Protein AF-A0A182G215-F1 (afdb_monomer)

Structure (mmCIF, N/CA/C/O backbone):
data_AF-A0A182G215-F1
#
_entry.id   AF-A0A182G215-F1
#
loop_
_atom_site.group_PDB
_atom_site.id
_atom_site.type_symbol
_atom_site.label_atom_id
_atom_site.label_alt_id
_atom_site.label_comp_id
_atom_site.label_asym_id
_atom_site.label_entity_id
_atom_site.label_seq_id
_atom_site.pdbx_PDB_ins_code
_atom_site.Cartn_x
_atom_site.Cartn_y
_atom_site.Cartn_z
_atom_site.occupancy
_atom_site.B_iso_or_equiv
_atom_site.auth_seq_id
_atom_site.auth_comp_id
_atom_site.auth_asym_id
_atom_site.auth_atom_id
_atom_site.pdbx_PDB_model_num
ATOM 1 N N . MET A 1 1 ? 29.797 -6.010 -33.390 1.00 88.00 1 MET A N 1
ATOM 2 C CA . MET A 1 1 ? 31.158 -5.747 -32.870 1.00 88.00 1 MET A CA 1
ATOM 3 C C . MET A 1 1 ? 31.281 -6.188 -31.405 1.00 88.00 1 MET A C 1
ATOM 5 O O . MET A 1 1 ? 32.032 -5.592 -30.639 1.00 88.00 1 MET A O 1
ATOM 9 N N . SER A 1 2 ? 30.569 -7.241 -30.998 1.00 92.62 2 SER A N 1
ATOM 10 C CA . SER A 1 2 ? 30.626 -7.761 -29.632 1.00 92.62 2 SER A CA 1
ATOM 11 C C . SER A 1 2 ? 31.847 -8.654 -29.408 1.00 92.62 2 SER A C 1
ATOM 13 O O . SER A 1 2 ? 32.462 -9.101 -30.377 1.00 92.62 2 SER A O 1
ATOM 15 N N . ASN A 1 3 ? 32.193 -8.917 -28.145 1.00 94.75 3 ASN A N 1
ATOM 16 C CA . ASN A 1 3 ? 33.283 -9.820 -27.735 1.00 94.75 3 ASN A CA 1
ATOM 17 C C . ASN A 1 3 ? 34.651 -9.410 -28.292 1.00 94.75 3 ASN A C 1
ATOM 19 O O . ASN A 1 3 ? 35.378 -10.211 -28.875 1.00 94.75 3 ASN A O 1
ATOM 23 N N . ASN A 1 4 ? 34.984 -8.135 -28.141 1.00 93.12 4 ASN A N 1
ATOM 24 C CA . ASN A 1 4 ? 36.265 -7.580 -28.557 1.00 93.12 4 ASN A CA 1
ATOM 25 C C . ASN A 1 4 ? 36.915 -6.853 -27.365 1.00 93.12 4 ASN A C 1
ATOM 27 O O . ASN A 1 4 ? 36.493 -6.992 -26.219 1.00 93.12 4 ASN A O 1
ATOM 31 N N . ARG A 1 5 ? 37.992 -6.104 -27.610 1.00 93.25 5 ARG A N 1
ATOM 32 C CA . ARG A 1 5 ? 38.687 -5.297 -26.589 1.00 93.25 5 ARG A CA 1
ATOM 33 C C . ARG A 1 5 ? 38.625 -3.809 -26.927 1.00 93.25 5 ARG A C 1
ATOM 35 O O . ARG A 1 5 ? 39.616 -3.096 -26.812 1.00 93.25 5 ARG A O 1
ATOM 42 N N . LEU A 1 6 ? 37.478 -3.355 -27.433 1.00 91.00 6 LEU A N 1
ATOM 43 C CA . LEU A 1 6 ? 37.302 -1.968 -27.859 1.00 91.00 6 LEU A CA 1
ATOM 44 C C . LEU A 1 6 ? 37.183 -1.054 -26.636 1.00 91.00 6 LEU A C 1
ATOM 46 O O . LEU A 1 6 ? 36.317 -1.273 -25.795 1.00 91.00 6 LEU A O 1
ATOM 50 N N . TYR A 1 7 ? 38.026 -0.022 -26.569 1.00 90.62 7 TYR A N 1
ATOM 51 C CA . TYR A 1 7 ? 37.995 1.009 -25.519 1.00 90.62 7 TYR A CA 1
ATOM 52 C C . TYR A 1 7 ? 37.172 2.236 -25.921 1.00 90.62 7 TYR A C 1
ATOM 54 O O . TYR A 1 7 ? 36.521 2.874 -25.095 1.00 90.62 7 TYR A O 1
ATOM 62 N N . VAL A 1 8 ? 37.196 2.554 -27.214 1.00 87.44 8 VAL A N 1
ATOM 63 C CA . VAL A 1 8 ? 36.470 3.661 -27.834 1.00 87.44 8 VAL A CA 1
ATOM 64 C C . VAL A 1 8 ? 35.972 3.171 -29.184 1.00 87.44 8 VAL A C 1
ATOM 66 O O . VAL A 1 8 ? 36.706 2.489 -29.901 1.00 87.44 8 VAL A O 1
ATOM 69 N N . VAL A 1 9 ? 34.745 3.538 -29.548 1.00 84.69 9 VAL A N 1
ATOM 70 C CA . VAL A 1 9 ? 34.264 3.363 -30.920 1.00 84.69 9 VAL A CA 1
ATOM 71 C C . VAL A 1 9 ? 34.206 4.737 -31.592 1.00 84.69 9 VAL A C 1
ATOM 73 O O . VAL A 1 9 ? 33.510 5.609 -31.078 1.00 84.69 9 VAL A O 1
ATOM 76 N N . PRO A 1 10 ? 34.931 4.983 -32.697 1.00 81.50 10 PRO A N 1
ATOM 77 C CA . PRO A 1 10 ? 34.892 6.273 -33.384 1.00 81.50 10 PRO A CA 1
ATOM 78 C C . PRO A 1 10 ? 33.506 6.557 -33.979 1.00 81.50 10 PRO A C 1
ATOM 80 O O . PRO A 1 10 ? 32.969 5.742 -34.732 1.00 81.50 10 PRO A O 1
ATOM 83 N N . PHE A 1 11 ? 32.937 7.733 -33.696 1.00 80.38 11 PHE A N 1
ATOM 84 C CA . PHE A 1 11 ? 31.601 8.106 -34.185 1.00 80.38 11 PHE A CA 1
ATOM 85 C C . PHE A 1 11 ? 31.538 8.199 -35.720 1.00 80.38 11 PHE A C 1
ATOM 87 O O . PHE A 1 11 ? 30.484 7.992 -36.321 1.00 80.38 11 PHE A O 1
ATOM 94 N N . GLN A 1 12 ? 32.673 8.486 -36.369 1.00 83.94 12 GLN A N 1
ATOM 95 C CA . GLN A 1 12 ? 32.778 8.632 -37.821 1.00 83.94 12 GLN A CA 1
ATOM 96 C C . GLN A 1 12 ? 32.353 7.359 -38.562 1.00 83.94 12 GLN A C 1
ATOM 98 O O . GLN A 1 12 ? 31.760 7.459 -39.631 1.00 83.94 12 GLN A O 1
ATOM 103 N N . ILE A 1 13 ? 32.589 6.180 -37.974 1.00 83.12 13 ILE A N 1
ATOM 104 C CA . ILE A 1 13 ? 32.243 4.885 -38.580 1.00 83.12 13 ILE A CA 1
ATOM 105 C C . ILE A 1 13 ? 30.721 4.737 -38.710 1.00 83.12 13 ILE A C 1
ATOM 107 O O . ILE A 1 13 ? 30.227 4.169 -39.681 1.00 83.12 13 ILE A O 1
ATOM 111 N N . PHE A 1 14 ? 29.961 5.285 -37.761 1.00 85.56 14 PHE A N 1
ATOM 112 C CA . PHE A 1 14 ? 28.503 5.169 -37.749 1.00 85.56 14 PHE A CA 1
ATOM 113 C C . PHE A 1 14 ? 27.795 6.288 -38.505 1.00 85.56 14 PHE A C 1
ATOM 115 O O . PHE A 1 14 ? 26.629 6.124 -38.862 1.00 85.56 14 PHE A O 1
ATOM 122 N N . LYS A 1 15 ? 28.482 7.397 -38.805 1.00 85.88 15 LYS A N 1
ATOM 123 C CA . LYS A 1 15 ? 27.889 8.564 -39.475 1.00 85.88 15 LYS A CA 1
ATOM 124 C C . LYS A 1 15 ? 27.247 8.218 -40.827 1.00 85.88 15 LYS A C 1
ATOM 126 O O . LYS A 1 15 ? 26.184 8.750 -41.150 1.00 85.88 15 LYS A O 1
ATOM 131 N N . GLU A 1 16 ? 27.854 7.303 -41.580 1.00 87.44 16 GLU A N 1
ATOM 132 C CA . GLU A 1 16 ? 27.350 6.869 -42.892 1.00 87.44 16 GLU A CA 1
ATOM 133 C C . GLU A 1 16 ? 26.309 5.734 -42.798 1.00 87.44 16 GLU A C 1
ATOM 135 O O . GLU A 1 16 ? 25.519 5.523 -43.718 1.00 87.44 16 GLU A O 1
ATOM 140 N N . LEU A 1 17 ? 26.221 5.040 -41.657 1.00 90.56 17 LEU A N 1
ATOM 141 C CA . LEU A 1 17 ? 25.352 3.874 -41.451 1.00 90.56 17 LEU A CA 1
ATOM 142 C C . LEU A 1 17 ? 23.908 4.272 -41.083 1.00 90.56 17 LEU A C 1
ATOM 144 O O . LEU A 1 17 ? 23.370 3.893 -40.041 1.00 90.56 17 LEU A O 1
ATOM 148 N N . ARG A 1 18 ? 23.246 5.049 -41.945 1.00 90.69 18 ARG A N 1
ATOM 149 C CA . ARG A 1 18 ? 21.912 5.633 -41.672 1.00 90.69 18 ARG A CA 1
ATOM 150 C C . ARG A 1 18 ? 20.774 4.609 -41.570 1.00 90.69 18 ARG A C 1
ATOM 152 O O . ARG A 1 18 ? 19.764 4.894 -40.931 1.00 90.69 18 ARG A O 1
ATOM 159 N N . ALA A 1 19 ? 20.939 3.438 -42.186 1.00 94.38 19 ALA A N 1
ATOM 160 C CA . ALA A 1 19 ? 19.974 2.334 -42.160 1.00 94.38 19 ALA A CA 1
ATOM 161 C C . ALA A 1 19 ? 20.205 1.344 -41.000 1.00 94.38 19 ALA A C 1
ATOM 163 O O . ALA A 1 19 ? 19.533 0.321 -40.928 1.00 94.38 19 ALA A O 1
ATOM 164 N N . LEU A 1 20 ? 21.168 1.613 -40.111 1.00 94.56 20 LEU A N 1
ATOM 165 C CA . LEU A 1 20 ? 21.514 0.708 -39.018 1.00 94.56 20 LEU A CA 1
ATOM 166 C C . LEU A 1 20 ? 20.338 0.542 -38.043 1.00 94.56 20 LEU A C 1
ATOM 168 O O . LEU A 1 20 ? 19.931 1.505 -37.397 1.00 94.56 20 LEU A O 1
ATOM 172 N N . GLU A 1 21 ? 19.829 -0.686 -37.918 1.00 96.62 21 GLU A N 1
ATOM 173 C CA . GLU A 1 21 ? 18.738 -1.023 -36.990 1.00 96.62 21 GLU A CA 1
ATOM 174 C C . GLU A 1 21 ? 19.225 -1.703 -35.706 1.00 96.62 21 GLU A C 1
ATOM 176 O O . GLU A 1 21 ? 18.640 -1.517 -34.639 1.00 96.62 21 GLU A O 1
ATOM 181 N N . VAL A 1 22 ? 20.305 -2.480 -35.784 1.00 97.44 22 VAL A N 1
ATOM 182 C CA . VAL A 1 22 ? 20.842 -3.241 -34.652 1.00 97.44 22 VAL A CA 1
ATOM 183 C C . VAL A 1 22 ? 22.319 -2.925 -34.506 1.00 97.44 22 VAL A C 1
ATOM 185 O O . VAL A 1 22 ? 23.099 -3.157 -35.429 1.00 97.44 22 VAL A O 1
ATOM 188 N N . LEU A 1 23 ? 22.705 -2.426 -33.335 1.00 95.12 23 LEU A N 1
ATOM 189 C CA . LEU A 1 23 ? 24.100 -2.239 -32.969 1.00 95.12 23 LEU A CA 1
ATOM 190 C C . LEU A 1 23 ? 24.418 -3.035 -31.711 1.00 95.12 23 LEU A C 1
ATOM 192 O O . LEU A 1 23 ? 23.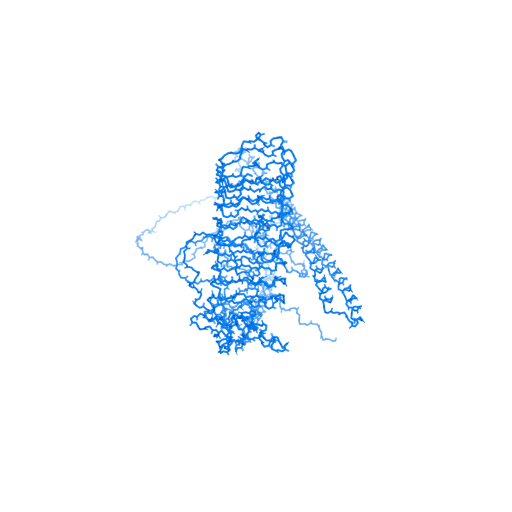873 -2.790 -30.635 1.00 95.12 23 LEU A O 1
ATOM 196 N N . ASP A 1 24 ? 25.345 -3.971 -31.871 1.00 96.12 24 ASP A N 1
ATOM 197 C CA . ASP A 1 24 ? 25.842 -4.806 -30.791 1.00 96.12 24 ASP A CA 1
ATOM 198 C C . ASP A 1 24 ? 27.341 -4.566 -30.584 1.00 96.12 24 ASP A C 1
ATOM 200 O O . ASP A 1 24 ? 28.170 -4.917 -31.437 1.00 96.12 24 ASP A O 1
ATOM 204 N N . VAL A 1 25 ? 27.672 -3.924 -29.466 1.00 94.31 25 VAL A N 1
ATOM 205 C CA . VAL A 1 25 ? 29.041 -3.675 -28.988 1.00 94.31 25 VAL A CA 1
ATOM 206 C C . VAL A 1 25 ? 29.215 -4.224 -27.564 1.00 94.31 25 VAL A C 1
ATOM 208 O O . VAL A 1 25 ? 30.043 -3.731 -26.795 1.00 94.31 25 VAL A O 1
ATOM 211 N N . SER A 1 26 ? 28.445 -5.256 -27.201 1.00 96.56 26 SER A N 1
ATOM 212 C CA . SER A 1 26 ? 28.541 -5.904 -25.892 1.00 96.56 26 SER A CA 1
ATOM 213 C C . SER A 1 26 ? 29.893 -6.592 -25.677 1.00 96.56 26 SER A C 1
ATOM 215 O O . SER A 1 26 ? 30.582 -6.931 -26.641 1.00 96.56 26 SER A O 1
ATOM 217 N N . ASN A 1 27 ? 30.253 -6.878 -24.424 1.00 96.81 27 ASN A N 1
ATOM 218 C CA . ASN A 1 27 ? 31.492 -7.588 -24.069 1.00 96.81 27 ASN A CA 1
ATOM 219 C C . ASN A 1 27 ? 32.731 -6.897 -24.674 1.00 96.81 27 ASN A C 1
ATOM 221 O O . ASN A 1 27 ? 33.450 -7.474 -25.492 1.00 96.81 27 ASN A O 1
ATOM 225 N N . ASN A 1 28 ? 32.920 -5.629 -24.320 1.00 95.75 28 ASN A N 1
ATOM 226 C CA . ASN A 1 28 ? 34.052 -4.792 -24.718 1.00 95.75 28 ASN A CA 1
ATOM 227 C C . ASN A 1 28 ? 34.574 -4.024 -23.485 1.00 95.75 28 ASN A C 1
ATOM 229 O O . ASN A 1 28 ? 34.224 -4.337 -22.350 1.00 95.75 28 ASN A O 1
ATOM 233 N N . MET A 1 29 ? 35.437 -3.028 -23.693 1.00 95.25 29 MET A N 1
ATOM 234 C CA . MET A 1 29 ? 36.036 -2.202 -22.638 1.00 95.25 29 MET A CA 1
ATOM 235 C C . MET A 1 29 ? 35.650 -0.724 -22.802 1.00 95.25 29 MET A C 1
ATOM 237 O O . MET A 1 29 ? 36.450 0.167 -22.518 1.00 95.25 29 MET A O 1
ATOM 241 N N . LEU A 1 30 ? 34.436 -0.446 -23.291 1.00 93.38 30 LEU A N 1
ATOM 242 C CA . LEU A 1 30 ? 33.990 0.920 -23.560 1.00 93.38 30 LEU A CA 1
ATOM 243 C C . LEU A 1 30 ? 33.787 1.699 -22.260 1.00 93.38 30 LEU A C 1
ATOM 245 O O . LEU A 1 30 ? 33.073 1.242 -21.371 1.00 93.38 30 LEU A O 1
ATOM 249 N N . VAL A 1 31 ? 34.392 2.886 -22.180 1.00 91.12 31 VAL A N 1
ATOM 250 C CA . VAL A 1 31 ? 34.347 3.763 -20.992 1.00 91.12 31 VAL A CA 1
ATOM 251 C C . VAL A 1 31 ? 33.209 4.783 -21.071 1.00 91.12 31 VAL A C 1
ATOM 253 O O . VAL A 1 31 ? 32.579 5.120 -20.072 1.00 91.12 31 VAL A O 1
ATOM 256 N N . SER A 1 32 ? 32.948 5.328 -22.259 1.00 87.69 32 SER A N 1
ATOM 257 C CA . SER A 1 32 ? 31.899 6.329 -22.475 1.00 87.69 32 SER A CA 1
ATOM 258 C C . SER A 1 32 ? 31.579 6.490 -23.961 1.00 87.69 32 SER A C 1
ATOM 260 O O . SER A 1 32 ? 32.310 5.997 -24.822 1.00 87.69 32 SER A O 1
ATOM 262 N N . PHE A 1 33 ? 30.503 7.221 -24.249 1.00 84.06 33 PHE A N 1
ATOM 263 C CA . PHE A 1 33 ? 30.195 7.741 -25.578 1.00 84.06 33 PHE A CA 1
ATOM 264 C C . PHE A 1 33 ? 30.251 9.265 -25.542 1.00 84.06 33 PHE A C 1
ATOM 266 O O . PHE A 1 33 ? 29.926 9.880 -24.525 1.00 84.06 33 PHE A O 1
ATOM 273 N N . LEU A 1 34 ? 30.650 9.869 -26.658 1.00 85.62 34 LEU A N 1
ATOM 274 C CA . LEU A 1 34 ? 30.530 11.313 -26.837 1.00 85.62 34 LEU A CA 1
ATOM 275 C C . LEU A 1 34 ? 29.051 11.706 -26.959 1.00 85.62 34 LEU A C 1
ATOM 277 O O . LEU A 1 34 ? 28.218 10.923 -27.414 1.00 85.62 34 LEU A O 1
ATOM 281 N N . ASP A 1 35 ? 28.723 12.939 -26.592 1.00 88.19 35 ASP A N 1
ATOM 282 C CA . ASP A 1 35 ? 27.384 13.476 -26.816 1.00 88.19 35 ASP A CA 1
ATOM 283 C C . ASP A 1 35 ? 27.037 13.467 -28.314 1.00 88.19 35 ASP A C 1
ATOM 285 O O . ASP A 1 35 ? 27.877 13.748 -29.170 1.00 88.19 35 ASP A O 1
ATOM 289 N N . ASN A 1 36 ? 25.773 13.174 -28.630 1.00 89.38 36 ASN A N 1
ATOM 290 C CA . ASN A 1 36 ? 25.245 13.086 -29.995 1.00 89.38 36 ASN A CA 1
ATOM 291 C C . ASN A 1 36 ? 25.884 11.988 -30.864 1.00 89.38 36 ASN A C 1
ATOM 293 O O . ASN A 1 36 ? 25.794 12.051 -32.093 1.00 89.38 36 ASN A O 1
ATOM 297 N N . PHE A 1 37 ? 26.482 10.960 -30.252 1.00 88.50 37 PHE A N 1
ATOM 298 C CA . PHE A 1 37 ? 27.133 9.854 -30.962 1.00 88.50 37 PHE A CA 1
ATOM 299 C C . PHE A 1 37 ? 26.243 9.204 -32.034 1.00 88.50 37 PHE A C 1
ATOM 301 O O . PHE A 1 37 ? 26.708 8.895 -33.128 1.00 88.50 37 PHE A O 1
ATOM 308 N N . PHE A 1 38 ? 24.947 9.048 -31.746 1.00 90.25 38 PHE A N 1
ATOM 309 C CA . PHE A 1 38 ? 23.984 8.354 -32.606 1.00 90.25 38 PHE A CA 1
ATOM 310 C C . PHE A 1 38 ? 23.093 9.280 -33.451 1.00 90.25 38 PHE A C 1
ATOM 312 O O . PHE A 1 38 ? 22.074 8.840 -33.985 1.00 90.25 38 PHE A O 1
ATOM 319 N N . LEU A 1 39 ? 23.459 10.558 -33.617 1.00 89.31 39 LEU A N 1
ATOM 320 C CA . LEU A 1 39 ? 22.612 11.554 -34.292 1.00 89.31 39 LEU A CA 1
ATOM 321 C C . LEU A 1 39 ? 22.225 11.159 -35.735 1.00 89.31 39 LEU A C 1
ATOM 323 O O . LEU A 1 39 ? 21.141 11.508 -36.215 1.00 89.31 39 LEU A O 1
ATOM 327 N N . ALA A 1 40 ? 23.103 10.424 -36.426 1.00 90.06 40 ALA A N 1
ATOM 328 C CA . ALA A 1 40 ? 22.881 9.940 -37.789 1.00 90.06 40 ALA A CA 1
ATOM 329 C C . ALA A 1 40 ? 22.075 8.625 -37.858 1.00 90.06 40 ALA A C 1
ATOM 331 O O . ALA A 1 40 ? 21.407 8.367 -38.861 1.00 90.06 40 ALA A O 1
ATOM 332 N N . ASN A 1 41 ? 22.083 7.805 -36.802 1.00 92.75 41 ASN A N 1
ATOM 333 C CA . ASN A 1 41 ? 21.564 6.430 -36.798 1.00 92.75 41 ASN A CA 1
ATOM 334 C C . ASN A 1 41 ? 20.126 6.350 -36.261 1.00 92.75 41 ASN A C 1
ATOM 336 O O . ASN A 1 41 ? 19.801 5.553 -35.384 1.00 92.75 41 ASN A O 1
ATOM 340 N N . LYS A 1 42 ? 19.234 7.181 -36.807 1.00 92.62 42 LYS A N 1
ATOM 341 C CA . LYS A 1 42 ? 17.848 7.344 -36.322 1.00 92.62 42 LYS A CA 1
ATOM 342 C C . LYS A 1 42 ? 16.959 6.099 -36.481 1.00 92.62 42 LYS A C 1
ATOM 344 O O . LYS A 1 42 ? 15.846 6.085 -35.959 1.00 92.62 42 LYS A O 1
ATOM 349 N N . GLN A 1 43 ? 17.412 5.091 -37.232 1.00 95.38 43 GLN A N 1
ATOM 350 C CA . GLN A 1 43 ? 16.688 3.832 -37.451 1.00 95.38 43 GLN A CA 1
ATOM 351 C C . GLN A 1 43 ? 17.025 2.748 -36.417 1.00 95.38 43 GLN A C 1
ATOM 353 O O . GLN A 1 43 ? 16.414 1.683 -36.456 1.00 95.38 43 GLN A O 1
ATOM 358 N N . LEU A 1 44 ? 17.951 3.012 -35.487 1.00 96.75 44 LEU A N 1
ATOM 359 C CA . LEU A 1 44 ? 18.334 2.047 -34.460 1.00 96.75 44 LEU A CA 1
ATOM 360 C C . LEU A 1 44 ? 17.130 1.638 -33.606 1.00 96.75 44 LEU A C 1
ATOM 362 O O . LEU A 1 44 ? 16.434 2.476 -33.036 1.00 96.75 44 LEU A O 1
ATOM 366 N N . ARG A 1 45 ? 16.930 0.324 -33.512 1.00 97.94 45 ARG A N 1
ATOM 367 C CA . ARG A 1 45 ? 15.895 -0.368 -32.738 1.00 97.94 45 ARG A CA 1
ATOM 368 C C . ARG A 1 45 ? 16.483 -1.135 -31.563 1.00 97.94 45 ARG A C 1
ATOM 370 O O . ARG A 1 45 ? 15.851 -1.209 -30.513 1.00 97.94 45 ARG A O 1
ATOM 377 N N . VAL A 1 46 ? 17.682 -1.690 -31.719 1.00 98.44 46 VAL A N 1
ATOM 378 C CA . VAL A 1 46 ? 18.348 -2.477 -30.676 1.00 98.44 46 VAL A CA 1
ATOM 379 C C . VAL A 1 46 ? 19.764 -1.961 -30.482 1.00 98.44 46 VAL A C 1
ATOM 381 O O . VAL A 1 46 ? 20.554 -1.939 -31.426 1.00 98.44 46 VAL A O 1
ATOM 384 N N . LEU A 1 47 ? 20.082 -1.580 -29.247 1.00 97.25 47 LEU A N 1
ATOM 385 C CA . LEU A 1 47 ? 21.411 -1.148 -28.841 1.00 97.25 47 LEU A CA 1
ATOM 386 C C . LEU A 1 47 ? 21.867 -1.980 -27.641 1.00 97.25 47 LEU A C 1
ATOM 388 O O . LEU A 1 47 ? 21.292 -1.881 -26.555 1.00 97.25 47 LEU A O 1
ATOM 392 N N . ARG A 1 48 ? 22.897 -2.806 -27.850 1.00 97.81 48 ARG A N 1
ATOM 393 C CA . ARG A 1 48 ? 23.514 -3.625 -26.798 1.00 97.81 48 ARG A CA 1
ATOM 394 C C . ARG A 1 48 ? 24.887 -3.084 -26.433 1.00 97.81 48 ARG A C 1
ATOM 396 O O . ARG A 1 48 ? 25.796 -3.047 -27.263 1.00 97.81 48 ARG A O 1
ATOM 403 N N . LEU A 1 49 ? 24.999 -2.666 -25.179 1.00 96.06 49 LEU A N 1
ATOM 404 C CA . LEU A 1 49 ? 26.173 -2.070 -24.545 1.00 96.06 49 LEU A CA 1
ATOM 405 C C . LEU A 1 49 ? 26.567 -2.832 -23.270 1.00 96.06 49 LEU A C 1
ATOM 407 O O . LEU A 1 49 ? 27.409 -2.364 -22.504 1.00 96.06 49 LEU A O 1
ATOM 411 N N . ASN A 1 50 ? 25.959 -3.990 -23.018 1.00 97.75 50 ASN A N 1
ATOM 412 C CA . ASN A 1 50 ? 26.185 -4.767 -21.809 1.00 97.75 50 ASN A CA 1
ATOM 413 C C . ASN A 1 50 ? 27.613 -5.322 -21.721 1.00 97.75 50 ASN A C 1
ATOM 415 O O . ASN A 1 50 ? 28.259 -5.544 -22.748 1.00 97.75 50 ASN A O 1
ATOM 419 N N . ASN A 1 51 ? 28.087 -5.576 -20.499 1.00 97.56 51 ASN A N 1
ATOM 420 C CA . ASN A 1 51 ? 29.454 -6.041 -20.226 1.00 97.56 51 ASN A CA 1
ATOM 421 C C . ASN A 1 51 ? 30.510 -5.097 -20.833 1.00 97.56 51 ASN A C 1
ATOM 423 O O . ASN A 1 51 ? 31.303 -5.483 -21.693 1.00 97.56 51 ASN A O 1
ATOM 427 N N . ASN A 1 52 ? 30.468 -3.837 -20.410 1.00 97.06 52 ASN A N 1
ATOM 428 C CA . ASN A 1 52 ? 31.461 -2.806 -20.710 1.00 97.06 52 ASN A CA 1
ATOM 429 C C . ASN A 1 52 ? 31.878 -2.119 -19.392 1.00 97.06 52 ASN A C 1
ATOM 431 O O . ASN A 1 52 ? 31.563 -2.598 -18.302 1.00 97.06 52 ASN A O 1
ATOM 435 N N . ILE A 1 53 ? 32.612 -1.009 -19.461 1.00 96.69 53 ILE A N 1
ATOM 436 C CA . ILE A 1 53 ? 33.060 -0.249 -18.284 1.00 96.69 53 ILE A CA 1
ATOM 437 C C . ILE A 1 53 ? 32.497 1.176 -18.286 1.00 96.69 53 ILE A C 1
ATOM 439 O O . ILE A 1 53 ? 33.171 2.113 -17.867 1.00 96.69 53 ILE A O 1
ATOM 443 N N . ILE A 1 54 ? 31.258 1.342 -18.759 1.00 95.88 54 ILE A N 1
ATOM 444 C CA . ILE A 1 54 ? 30.611 2.652 -18.862 1.00 95.88 54 ILE A CA 1
ATOM 445 C C . ILE A 1 54 ? 30.225 3.145 -17.467 1.00 95.88 54 ILE A C 1
ATOM 447 O O . ILE A 1 54 ? 29.529 2.441 -16.739 1.00 95.88 54 ILE A O 1
ATOM 451 N N . GLU A 1 55 ? 30.639 4.363 -17.113 1.00 94.69 55 GLU A N 1
ATOM 452 C CA . GLU A 1 55 ? 30.434 4.924 -15.764 1.00 94.69 55 GLU A CA 1
ATOM 453 C C . GLU A 1 55 ? 29.261 5.907 -15.657 1.00 94.69 55 GLU A C 1
ATOM 455 O O . GLU A 1 55 ? 28.639 6.045 -14.599 1.00 94.69 55 GLU A O 1
ATOM 460 N N . LYS A 1 56 ? 28.936 6.605 -16.749 1.00 94.38 56 LYS A N 1
ATOM 461 C CA . LYS A 1 56 ? 27.893 7.637 -16.767 1.00 94.38 56 LYS A CA 1
ATOM 462 C C . LYS A 1 56 ? 27.167 7.709 -18.103 1.00 94.38 56 LYS A C 1
ATOM 464 O O . LYS A 1 56 ? 27.784 7.529 -19.152 1.00 94.38 56 LYS A O 1
ATOM 469 N N . ILE A 1 57 ? 25.883 8.064 -18.057 1.00 95.31 57 ILE A N 1
ATOM 470 C CA . ILE A 1 57 ? 25.094 8.439 -19.238 1.00 95.31 57 ILE A CA 1
ATOM 471 C C . ILE A 1 57 ? 24.737 9.924 -19.134 1.00 95.31 57 ILE A C 1
ATOM 473 O O . ILE A 1 57 ? 23.981 10.331 -18.249 1.00 95.31 57 ILE A O 1
ATOM 477 N N . SER A 1 58 ? 25.306 10.737 -20.026 1.00 93.44 58 SER A N 1
ATOM 478 C CA . SER A 1 58 ? 24.999 12.165 -20.151 1.00 93.44 58 SER A CA 1
ATOM 479 C C . SER A 1 58 ? 23.668 12.389 -20.874 1.00 93.44 58 SER A C 1
ATOM 481 O O . SER A 1 58 ? 23.182 11.527 -21.609 1.00 93.44 58 SER A O 1
ATOM 483 N N . LYS A 1 59 ? 23.107 13.595 -20.720 1.00 92.31 59 LYS A N 1
ATOM 484 C CA . LYS A 1 59 ? 21.853 14.025 -21.357 1.00 92.31 59 LYS A CA 1
ATOM 485 C C . LYS A 1 59 ? 21.780 13.709 -22.857 1.00 92.31 59 LYS A C 1
ATOM 487 O O . LYS A 1 59 ? 20.734 13.286 -23.337 1.00 92.31 59 LYS A O 1
ATOM 492 N N . ASN A 1 60 ? 22.869 13.928 -23.599 1.00 92.50 60 ASN A N 1
ATOM 493 C CA . ASN A 1 60 ? 22.868 13.809 -25.059 1.00 92.50 60 ASN A CA 1
ATOM 494 C C . ASN A 1 60 ? 23.561 12.540 -25.583 1.00 92.50 60 ASN A C 1
ATOM 496 O O . ASN A 1 60 ? 23.696 12.393 -26.799 1.00 92.50 60 ASN A O 1
ATOM 500 N N . ALA A 1 61 ? 23.988 11.612 -24.719 1.00 92.31 61 ALA A N 1
ATOM 501 C CA . ALA A 1 61 ? 24.668 10.385 -25.153 1.00 92.31 61 ALA A CA 1
ATOM 502 C C . ALA A 1 61 ? 23.797 9.528 -26.094 1.00 92.31 61 ALA A C 1
ATOM 504 O O . ALA A 1 61 ? 24.289 8.976 -27.076 1.00 92.31 61 ALA A O 1
ATOM 505 N N . LEU A 1 62 ? 22.491 9.453 -25.816 1.00 93.81 62 LEU A N 1
ATOM 506 C CA . LEU A 1 62 ? 21.509 8.648 -26.559 1.00 93.81 62 LEU A CA 1
ATOM 507 C C . LEU A 1 62 ? 20.536 9.511 -27.382 1.00 93.81 62 LEU A C 1
ATOM 509 O O . LEU A 1 62 ? 19.452 9.062 -27.760 1.00 93.81 62 LEU A O 1
ATOM 513 N N . TYR A 1 63 ? 20.905 10.767 -27.645 1.00 93.12 63 TYR A N 1
ATOM 514 C CA . TYR A 1 63 ? 20.019 11.730 -28.287 1.00 93.12 63 TYR A CA 1
ATOM 515 C C . TYR A 1 63 ? 19.662 11.329 -29.725 1.00 93.12 63 TYR A C 1
ATOM 517 O O . TYR A 1 63 ? 20.529 11.031 -30.547 1.00 93.12 63 TYR A O 1
ATOM 525 N N . GLY A 1 64 ? 18.367 11.389 -30.046 1.00 89.06 64 GLY A N 1
ATOM 526 C CA . GLY A 1 64 ? 17.845 11.195 -31.404 1.00 89.06 64 GLY A CA 1
ATOM 527 C C . GLY A 1 64 ? 17.425 9.760 -31.737 1.00 89.06 64 GLY A C 1
ATOM 528 O O . GLY A 1 64 ? 16.867 9.530 -32.812 1.00 89.06 64 GLY A O 1
ATOM 529 N N . LEU A 1 65 ? 17.613 8.819 -30.811 1.00 94.50 65 LEU A N 1
ATOM 530 C CA . LEU A 1 65 ? 17.265 7.401 -30.943 1.00 94.50 65 LEU A CA 1
ATOM 531 C C . LEU A 1 65 ? 15.761 7.124 -30.732 1.00 94.50 65 LEU A C 1
ATOM 533 O O . LEU A 1 65 ? 15.370 6.285 -29.925 1.00 94.50 65 LEU A O 1
ATOM 537 N N . ARG A 1 66 ? 14.894 7.824 -31.473 1.00 94.44 66 ARG A N 1
ATOM 538 C CA . ARG A 1 66 ? 13.432 7.784 -31.259 1.00 94.44 66 ARG A CA 1
ATOM 539 C C . ARG A 1 66 ? 12.784 6.424 -31.516 1.00 94.44 66 ARG A C 1
ATOM 541 O O . ARG A 1 66 ? 11.782 6.120 -30.887 1.00 94.44 66 ARG A O 1
ATOM 548 N N . LYS A 1 67 ? 13.360 5.622 -32.419 1.00 96.50 67 LYS A N 1
ATOM 549 C CA . LYS A 1 67 ? 12.872 4.281 -32.788 1.00 96.50 67 LYS A CA 1
ATOM 550 C C . LYS A 1 67 ? 13.472 3.154 -31.945 1.00 96.50 67 LYS A C 1
ATOM 552 O O . LYS A 1 67 ? 13.205 1.983 -32.228 1.00 96.50 67 LYS A O 1
ATOM 557 N N . LEU A 1 68 ? 14.303 3.483 -30.955 1.00 97.81 68 LEU A N 1
ATOM 558 C CA . LEU A 1 68 ? 14.972 2.481 -30.140 1.00 97.81 68 LEU A CA 1
ATOM 559 C C . LEU A 1 68 ? 13.941 1.748 -29.289 1.00 97.81 68 LEU A C 1
ATOM 561 O O . LEU A 1 68 ? 13.190 2.373 -28.556 1.00 97.81 68 LEU A O 1
ATOM 565 N N . GLN A 1 69 ? 13.922 0.423 -29.384 1.00 98.19 69 GLN A N 1
ATOM 566 C CA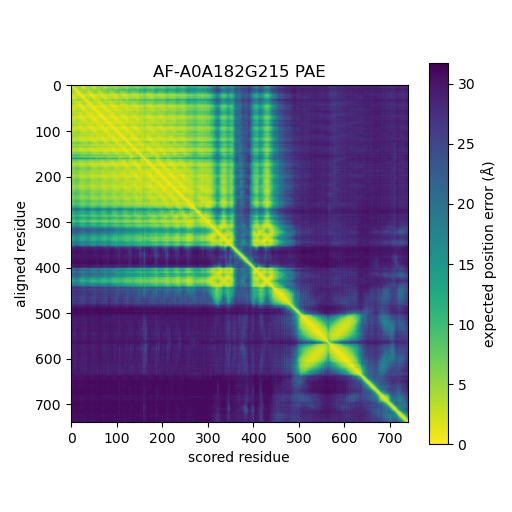 . GLN A 1 69 ? 12.987 -0.452 -28.677 1.00 98.19 69 GLN A CA 1
ATOM 567 C C . GLN A 1 69 ? 13.669 -1.203 -27.536 1.00 98.19 69 GLN A C 1
ATOM 569 O O . GLN A 1 69 ? 13.046 -1.438 -26.504 1.00 98.19 69 GLN A O 1
ATOM 574 N N . THR A 1 70 ? 14.938 -1.575 -27.707 1.00 98.62 70 THR A N 1
ATOM 575 C CA . THR A 1 70 ? 15.711 -2.317 -26.705 1.00 98.62 70 THR A CA 1
ATOM 576 C C . THR A 1 70 ? 17.032 -1.617 -26.435 1.00 98.62 70 THR A C 1
ATOM 578 O O . THR A 1 70 ? 17.823 -1.410 -27.358 1.00 98.62 70 THR A O 1
ATOM 581 N N . LEU A 1 71 ? 17.271 -1.302 -25.164 1.00 98.44 71 LEU A N 1
ATOM 582 C CA . LEU A 1 71 ? 18.530 -0.768 -24.665 1.00 98.44 71 LEU A CA 1
ATOM 583 C C . LEU A 1 71 ? 19.048 -1.660 -23.538 1.00 98.44 71 LEU A C 1
ATOM 585 O O . LEU A 1 71 ? 18.427 -1.752 -22.477 1.00 98.44 71 LEU A O 1
ATOM 589 N N . ASP A 1 72 ? 20.193 -2.293 -23.775 1.00 98.50 72 ASP A N 1
ATOM 590 C CA . ASP A 1 72 ? 20.881 -3.095 -22.768 1.00 98.50 72 ASP A CA 1
ATOM 591 C C . ASP A 1 72 ? 22.189 -2.424 -22.350 1.00 98.50 72 ASP A C 1
ATOM 593 O O . ASP A 1 72 ? 23.132 -2.321 -23.133 1.00 98.50 72 ASP A O 1
ATOM 597 N N . LEU A 1 73 ? 22.216 -1.953 -21.110 1.00 97.69 73 LEU A N 1
ATOM 598 C CA . LEU A 1 73 ? 23.330 -1.306 -20.420 1.00 97.69 73 LEU A CA 1
ATOM 599 C C . LEU A 1 73 ? 23.754 -2.118 -19.183 1.00 97.69 73 LEU A C 1
ATOM 601 O O . LEU A 1 73 ? 24.463 -1.608 -18.311 1.00 97.69 73 LEU A O 1
ATOM 605 N N . SER A 1 74 ? 23.311 -3.372 -19.075 1.00 98.31 74 SER A N 1
ATOM 606 C CA . SER A 1 74 ? 23.598 -4.207 -17.913 1.00 98.31 74 SER A CA 1
ATOM 607 C C . SER A 1 74 ? 25.080 -4.552 -17.772 1.00 98.31 74 SER A C 1
ATOM 609 O O . SER A 1 74 ? 25.833 -4.542 -18.747 1.00 98.31 74 SER A O 1
ATOM 611 N N . SER A 1 75 ? 25.512 -4.865 -16.550 1.00 97.88 75 SER A N 1
ATOM 612 C CA . SER A 1 75 ? 26.897 -5.264 -16.260 1.00 97.88 75 SER A CA 1
ATOM 613 C C . SER A 1 75 ? 27.908 -4.216 -16.742 1.00 97.88 75 SER A C 1
ATOM 615 O O . SER A 1 75 ? 28.847 -4.514 -17.478 1.00 97.88 75 SER A O 1
ATOM 617 N N . ASN A 1 76 ? 27.665 -2.964 -16.366 1.00 97.75 76 ASN A N 1
ATOM 618 C CA . ASN A 1 76 ? 28.569 -1.837 -16.571 1.00 97.75 76 ASN A CA 1
ATOM 619 C C . ASN A 1 76 ? 29.016 -1.295 -15.202 1.00 97.75 76 ASN A C 1
ATOM 621 O O . ASN A 1 76 ? 28.839 -1.938 -14.166 1.00 97.75 76 ASN A O 1
ATOM 625 N N . LYS A 1 77 ? 29.628 -0.111 -15.179 1.00 96.75 77 LYS A N 1
ATOM 626 C CA . LYS A 1 77 ? 30.025 0.585 -13.950 1.00 96.75 77 LYS A CA 1
ATOM 627 C C . LYS A 1 77 ? 29.179 1.837 -13.724 1.00 96.75 77 LYS A C 1
ATOM 629 O O . LYS A 1 77 ? 29.679 2.814 -13.178 1.00 96.75 77 LYS A O 1
ATOM 634 N N . LEU A 1 78 ? 27.922 1.846 -14.178 1.00 96.56 78 LEU A N 1
ATOM 635 C CA . LEU A 1 78 ? 27.099 3.053 -14.148 1.00 96.56 78 LEU A CA 1
ATOM 636 C C . LEU A 1 78 ? 26.854 3.493 -12.708 1.00 96.56 78 LEU A C 1
ATOM 638 O O . LEU A 1 78 ? 26.247 2.759 -11.934 1.00 96.56 78 LEU A O 1
ATOM 642 N N . VAL A 1 79 ? 27.296 4.704 -12.382 1.00 95.06 79 VAL A N 1
ATOM 643 C CA . VAL A 1 79 ? 27.060 5.361 -11.087 1.00 95.06 79 VAL A CA 1
ATOM 644 C C . VAL A 1 79 ? 26.019 6.471 -11.230 1.00 95.06 79 VAL A C 1
ATOM 646 O O . VAL A 1 79 ? 25.228 6.710 -10.319 1.00 95.06 79 VAL A O 1
ATOM 649 N N . PHE A 1 80 ? 26.002 7.146 -12.384 1.00 93.62 80 PHE A N 1
ATOM 650 C CA . PHE A 1 80 ? 25.172 8.323 -12.631 1.00 93.62 80 PHE A CA 1
ATOM 651 C C . PHE A 1 80 ? 24.445 8.251 -13.979 1.00 93.62 80 PHE A C 1
ATOM 653 O O . PHE A 1 80 ? 25.047 7.981 -15.022 1.00 93.62 80 PHE A O 1
ATOM 660 N N . ILE A 1 81 ? 23.151 8.569 -13.956 1.00 95.19 81 ILE A N 1
ATOM 661 C CA . ILE A 1 81 ? 22.313 8.748 -15.142 1.00 95.19 81 ILE A CA 1
ATOM 662 C C . ILE A 1 81 ? 21.707 10.147 -15.065 1.00 95.19 81 ILE A C 1
ATOM 664 O O . ILE A 1 81 ? 21.036 10.485 -14.087 1.00 95.19 81 ILE A O 1
ATOM 668 N N . ASP A 1 82 ? 21.946 10.961 -16.092 1.00 95.06 82 ASP A N 1
ATOM 669 C CA . ASP A 1 82 ? 21.341 12.287 -16.180 1.00 95.06 82 ASP A CA 1
ATOM 670 C C . ASP A 1 82 ? 19.806 12.185 -16.221 1.00 95.06 82 ASP A C 1
ATOM 672 O O . ASP A 1 82 ? 19.237 11.306 -16.871 1.00 95.06 82 ASP A O 1
ATOM 676 N N . ARG A 1 83 ? 19.116 13.118 -15.556 1.00 94.56 83 ARG A N 1
ATOM 677 C CA . ARG A 1 83 ? 17.644 13.155 -15.479 1.00 94.56 83 ARG A CA 1
ATOM 678 C C . ARG A 1 83 ? 16.936 13.208 -16.838 1.00 94.56 83 ARG A C 1
ATOM 680 O O . ARG A 1 83 ? 15.761 12.858 -16.891 1.00 94.56 83 ARG A O 1
ATOM 687 N N . ASN A 1 84 ? 17.636 13.634 -17.889 1.00 94.44 84 ASN A N 1
ATOM 688 C CA . ASN A 1 84 ? 17.132 13.778 -19.251 1.00 94.44 84 ASN A CA 1
ATOM 689 C C . ASN A 1 84 ? 17.771 12.771 -20.233 1.00 94.44 84 ASN A C 1
ATOM 691 O O . ASN A 1 84 ? 17.566 12.871 -21.442 1.00 94.44 84 ASN A O 1
ATOM 695 N N . ALA A 1 85 ? 18.560 11.806 -19.743 1.00 94.62 85 ALA A N 1
ATOM 696 C CA . ALA A 1 85 ? 19.298 10.850 -20.576 1.00 94.62 85 ALA A CA 1
ATOM 697 C C . ALA A 1 85 ? 18.406 10.025 -21.523 1.00 94.62 85 ALA A C 1
ATOM 699 O O . ALA A 1 85 ? 18.852 9.608 -22.593 1.00 94.62 85 ALA A O 1
ATOM 700 N N . PHE A 1 86 ? 17.148 9.787 -21.138 1.00 95.75 86 PHE A N 1
ATOM 701 C CA . PHE A 1 86 ? 16.200 8.956 -21.884 1.00 95.75 86 PHE A CA 1
ATOM 702 C C . PHE A 1 86 ? 15.071 9.757 -22.553 1.00 95.75 86 PHE A C 1
ATOM 704 O O . PHE A 1 86 ? 14.140 9.165 -23.098 1.00 95.75 86 PHE A O 1
ATOM 711 N N . ASP A 1 87 ? 15.157 11.092 -22.578 1.00 92.94 87 ASP A N 1
ATOM 712 C CA . ASP A 1 87 ? 14.070 11.963 -23.051 1.00 92.94 87 ASP A CA 1
ATOM 713 C C . ASP A 1 87 ? 13.621 11.644 -24.484 1.00 92.94 87 ASP A C 1
ATOM 715 O O . ASP A 1 87 ? 12.433 11.698 -24.789 1.00 92.94 87 ASP A O 1
ATOM 719 N N . THR A 1 88 ? 14.563 11.288 -25.366 1.00 92.94 88 THR A N 1
ATOM 720 C CA . THR A 1 88 ? 14.272 11.039 -26.789 1.00 92.94 88 THR A CA 1
ATOM 721 C C . THR A 1 88 ? 13.858 9.603 -27.120 1.00 92.94 88 THR A C 1
ATOM 723 O O . THR A 1 88 ? 13.573 9.321 -28.281 1.00 92.94 88 THR A O 1
ATOM 726 N N . LEU A 1 89 ? 13.841 8.689 -26.144 1.00 95.44 89 LEU A N 1
ATOM 727 C CA . LEU A 1 89 ? 13.610 7.253 -26.353 1.00 95.44 89 LEU A CA 1
ATOM 728 C C . LEU A 1 89 ? 12.110 6.897 -26.306 1.00 95.44 89 LEU A C 1
ATOM 730 O O . LEU A 1 89 ? 11.663 6.101 -25.483 1.00 95.44 89 LEU A O 1
ATOM 734 N N . GLU A 1 90 ? 11.321 7.515 -27.183 1.00 92.31 90 GLU A N 1
ATOM 735 C CA . GLU A 1 90 ? 9.848 7.454 -27.166 1.00 92.31 90 GLU A CA 1
ATOM 736 C C . GLU A 1 90 ? 9.275 6.039 -27.410 1.00 92.31 90 GLU A C 1
ATOM 738 O O . GLU A 1 90 ? 8.260 5.668 -26.810 1.00 92.31 90 GLU A O 1
ATOM 743 N N . ASP A 1 91 ? 9.933 5.226 -28.246 1.00 96.31 91 ASP A N 1
ATOM 744 C CA . ASP A 1 91 ? 9.506 3.857 -28.584 1.00 96.31 91 ASP A CA 1
ATOM 745 C C . ASP A 1 91 ? 10.162 2.762 -27.727 1.00 96.31 91 ASP A C 1
ATOM 747 O O . ASP A 1 91 ? 9.992 1.570 -28.014 1.00 96.31 91 ASP A O 1
ATOM 751 N N . LEU A 1 92 ? 10.895 3.130 -26.670 1.00 98.12 92 LEU A N 1
ATOM 752 C CA . LEU A 1 92 ? 11.623 2.162 -25.853 1.00 98.12 92 LEU A CA 1
ATOM 753 C C . LEU A 1 92 ? 10.660 1.217 -25.136 1.00 98.12 92 LEU A C 1
ATOM 755 O O . LEU A 1 92 ? 9.747 1.657 -24.442 1.00 98.12 92 LEU A O 1
ATOM 759 N N . ARG A 1 93 ? 10.894 -0.090 -25.286 1.00 98.31 93 ARG A N 1
ATOM 760 C CA . ARG A 1 93 ? 10.081 -1.177 -24.716 1.00 98.31 93 ARG A CA 1
ATOM 761 C C . ARG A 1 93 ? 10.816 -1.937 -23.622 1.00 98.31 93 ARG A C 1
ATOM 763 O O . ARG A 1 93 ? 10.196 -2.336 -22.639 1.00 98.31 93 ARG A O 1
ATOM 770 N N . HIS A 1 94 ? 12.127 -2.109 -23.770 1.00 98.62 94 HIS A N 1
ATOM 771 C CA . HIS A 1 94 ? 12.955 -2.863 -22.837 1.00 98.62 94 HIS A CA 1
ATOM 772 C C . HIS A 1 94 ? 14.189 -2.053 -22.453 1.00 98.62 94 HIS A C 1
ATOM 774 O O . HIS A 1 94 ? 15.002 -1.702 -23.311 1.00 98.62 94 HIS A O 1
ATOM 780 N N . LEU A 1 95 ? 14.316 -1.779 -21.156 1.00 98.56 95 LEU A N 1
ATOM 781 C CA . LEU A 1 95 ? 15.476 -1.128 -20.565 1.00 98.56 95 LEU A CA 1
ATOM 782 C C . LEU A 1 95 ? 16.099 -2.062 -19.533 1.00 98.56 95 LEU A C 1
ATOM 784 O O . LEU A 1 95 ? 15.464 -2.407 -18.534 1.00 98.56 95 LEU A O 1
ATOM 788 N N . ASN A 1 96 ? 17.351 -2.438 -19.767 1.00 98.62 96 ASN A N 1
ATOM 789 C CA . ASN A 1 96 ? 18.133 -3.205 -18.813 1.00 98.62 96 ASN A CA 1
ATOM 790 C C . ASN A 1 96 ? 19.337 -2.386 -18.339 1.00 98.62 96 ASN A C 1
ATOM 792 O O . ASN A 1 96 ? 20.246 -2.119 -19.119 1.00 98.62 96 ASN A O 1
ATOM 796 N N . ILE A 1 97 ? 19.336 -1.988 -17.067 1.00 97.69 97 ILE A N 1
ATOM 797 C CA . ILE A 1 97 ? 20.462 -1.316 -16.396 1.00 97.69 97 ILE A CA 1
ATOM 798 C C . ILE A 1 97 ? 20.878 -2.092 -15.135 1.00 97.69 97 ILE A C 1
ATOM 800 O O . ILE A 1 97 ? 21.432 -1.522 -14.193 1.00 97.69 97 ILE A O 1
ATOM 804 N N . SER A 1 98 ? 20.623 -3.405 -15.111 1.00 98.25 98 SER A N 1
ATOM 805 C CA . SER A 1 98 ? 20.988 -4.273 -13.990 1.00 98.25 98 SER A CA 1
ATOM 806 C C . SER A 1 98 ? 22.501 -4.462 -13.852 1.00 98.25 98 SER A C 1
ATOM 808 O O . SER A 1 98 ? 23.236 -4.276 -14.819 1.00 98.25 98 SER A O 1
ATOM 810 N N . ASN A 1 99 ? 22.971 -4.919 -12.690 1.00 97.88 99 ASN A N 1
ATOM 811 C CA . ASN A 1 99 ? 24.398 -5.145 -12.409 1.00 97.88 99 ASN A CA 1
ATOM 812 C C . ASN A 1 99 ? 25.232 -3.879 -12.670 1.00 97.88 99 ASN A C 1
ATOM 814 O O . ASN A 1 99 ? 26.163 -3.882 -13.473 1.00 97.88 99 ASN A O 1
ATOM 818 N N . ASN A 1 100 ? 24.848 -2.779 -12.035 1.00 97.69 100 ASN A N 1
ATOM 819 C CA . ASN A 1 100 ? 25.557 -1.505 -12.095 1.00 97.69 100 ASN A CA 1
ATOM 820 C C . ASN A 1 100 ? 25.785 -0.986 -10.663 1.00 97.69 100 ASN A C 1
ATOM 822 O O . ASN A 1 100 ? 25.574 -1.698 -9.683 1.00 97.69 100 ASN A O 1
ATOM 826 N N . GLN A 1 101 ? 26.270 0.245 -10.525 1.00 96.38 101 GLN A N 1
ATOM 827 C CA . GLN A 1 101 ? 26.598 0.868 -9.239 1.00 96.38 101 GLN A CA 1
ATOM 828 C C . GLN A 1 101 ? 25.718 2.099 -8.986 1.00 96.38 101 GLN A C 1
ATOM 830 O O . GLN A 1 101 ? 26.134 3.066 -8.345 1.00 96.38 101 GLN A O 1
ATOM 835 N N . ILE A 1 102 ? 24.487 2.077 -9.504 1.00 95.81 102 ILE A N 1
ATOM 836 C CA . ILE A 1 102 ? 23.552 3.190 -9.377 1.00 95.81 102 ILE A CA 1
ATOM 837 C C . ILE A 1 102 ? 23.095 3.244 -7.921 1.00 95.81 102 ILE A C 1
ATOM 839 O O . ILE A 1 102 ? 22.540 2.278 -7.401 1.00 95.81 102 ILE A O 1
ATOM 843 N N . TYR A 1 103 ? 23.334 4.376 -7.264 1.00 92.75 103 TYR A N 1
ATOM 844 C CA . TYR A 1 103 ? 22.913 4.611 -5.879 1.00 92.75 103 TYR A CA 1
ATOM 845 C C . TYR A 1 103 ? 21.684 5.524 -5.785 1.00 92.75 103 TYR A C 1
ATOM 847 O O . TYR A 1 103 ? 20.955 5.473 -4.797 1.00 92.75 103 TYR A O 1
ATOM 855 N N . ILE A 1 104 ? 21.438 6.346 -6.811 1.00 92.25 104 ILE A N 1
ATOM 856 C CA . ILE A 1 104 ? 20.292 7.251 -6.894 1.00 92.25 104 ILE A CA 1
ATOM 857 C C . ILE A 1 104 ? 19.802 7.363 -8.337 1.00 92.25 104 ILE A C 1
ATOM 859 O O . ILE A 1 104 ? 20.594 7.477 -9.273 1.00 92.25 104 ILE A O 1
ATOM 863 N N . LEU A 1 105 ? 18.482 7.371 -8.509 1.00 93.81 105 LEU A N 1
ATOM 864 C CA . LEU A 1 105 ? 17.828 7.701 -9.771 1.00 93.81 105 LEU A CA 1
ATOM 865 C C . LEU A 1 105 ? 17.068 9.024 -9.619 1.00 93.81 105 LEU A C 1
ATOM 867 O O . LEU A 1 105 ? 16.404 9.228 -8.603 1.00 93.81 105 LEU A O 1
ATOM 871 N N . PRO A 1 106 ? 17.119 9.933 -10.605 1.00 93.50 106 PRO A N 1
ATOM 872 C CA . PRO A 1 106 ? 16.232 11.090 -10.636 1.00 93.50 106 PRO A CA 1
ATOM 873 C C . PRO A 1 106 ? 14.765 10.663 -10.804 1.00 93.50 106 PRO A C 1
ATOM 875 O O . PRO A 1 106 ? 14.464 9.779 -11.602 1.00 93.50 106 PRO A O 1
ATOM 878 N N . SER A 1 107 ? 13.823 11.334 -10.134 1.00 91.75 107 SER A N 1
ATOM 879 C CA . SER A 1 107 ? 12.389 10.983 -10.192 1.00 91.75 107 SER A CA 1
ATOM 880 C C . SER A 1 107 ? 11.749 11.129 -11.579 1.00 91.75 107 SER A C 1
ATOM 882 O O . SER A 1 107 ? 10.690 10.563 -11.828 1.00 91.75 107 SER A O 1
ATOM 884 N N . THR A 1 108 ? 12.373 11.874 -12.494 1.00 92.31 108 THR A N 1
ATOM 885 C CA . THR A 1 108 ? 11.861 12.119 -13.852 1.00 92.31 108 THR A CA 1
ATOM 886 C C . THR A 1 108 ? 12.520 11.257 -14.923 1.00 92.31 108 THR A C 1
ATOM 888 O O . THR A 1 108 ? 12.124 11.358 -16.082 1.00 92.31 108 THR A O 1
ATOM 891 N N . VAL A 1 109 ? 13.497 10.414 -14.566 1.00 95.31 109 VAL A N 1
ATOM 892 C CA . VAL A 1 109 ? 14.358 9.707 -15.531 1.00 95.31 109 VAL A CA 1
ATOM 893 C C . VAL A 1 109 ? 13.581 8.797 -16.490 1.00 95.31 109 VAL A C 1
ATOM 895 O O . VAL A 1 109 ? 13.991 8.616 -17.631 1.00 95.31 109 VAL A O 1
ATOM 898 N N . PHE A 1 110 ? 12.426 8.271 -16.068 1.00 95.62 110 PHE A N 1
ATOM 899 C CA . PHE A 1 110 ? 11.554 7.445 -16.912 1.00 95.62 110 PHE A CA 1
ATOM 900 C C . PHE A 1 110 ? 10.327 8.190 -17.448 1.00 95.62 110 PHE A C 1
ATOM 902 O O . PHE A 1 110 ? 9.546 7.608 -18.188 1.00 95.62 110 PHE A O 1
ATOM 909 N N . SER A 1 111 ? 10.125 9.468 -17.125 1.00 91.56 111 SER A N 1
ATOM 910 C CA . SER A 1 111 ? 8.858 10.176 -17.394 1.00 91.56 111 SER A CA 1
ATOM 911 C C . SER A 1 111 ? 8.432 10.205 -18.874 1.00 91.56 111 SER A C 1
ATOM 913 O O . SER A 1 111 ? 7.236 10.204 -19.173 1.00 91.56 111 SER A O 1
ATOM 915 N N . THR A 1 112 ? 9.386 10.184 -19.808 1.00 91.38 112 THR A N 1
ATOM 916 C CA . THR A 1 112 ? 9.144 10.171 -21.262 1.00 91.38 112 THR A CA 1
ATOM 917 C C . THR A 1 112 ? 8.909 8.772 -21.836 1.00 91.38 112 THR A C 1
ATOM 919 O O . THR A 1 112 ? 8.363 8.645 -22.933 1.00 91.38 112 THR A O 1
ATOM 922 N N . LEU A 1 113 ? 9.261 7.713 -21.100 1.00 95.56 113 LEU A N 1
ATOM 923 C CA . LEU A 1 113 ? 9.211 6.319 -21.543 1.00 95.56 113 LEU A CA 1
ATOM 924 C C . LEU A 1 113 ? 7.783 5.753 -21.464 1.00 95.56 113 LEU A C 1
ATOM 926 O O . LEU A 1 113 ? 7.478 4.888 -20.643 1.00 95.56 113 LEU A O 1
ATOM 930 N N . ARG A 1 114 ? 6.882 6.258 -22.311 1.00 93.62 114 ARG A N 1
ATOM 931 C CA . ARG A 1 114 ? 5.447 5.902 -22.305 1.00 93.62 114 ARG A CA 1
ATOM 932 C C . ARG A 1 114 ? 5.149 4.511 -22.874 1.00 93.62 114 ARG A C 1
ATOM 934 O O . ARG A 1 114 ? 4.088 3.953 -22.602 1.00 93.62 114 ARG A O 1
ATOM 941 N N . ASN A 1 115 ? 6.061 3.966 -23.680 1.00 96.56 115 ASN A N 1
ATOM 942 C CA . ASN A 1 115 ? 5.923 2.660 -24.332 1.00 96.56 115 ASN A CA 1
ATOM 943 C C . ASN A 1 115 ? 6.707 1.532 -23.646 1.00 96.56 115 ASN A C 1
ATOM 945 O O . ASN A 1 115 ? 6.742 0.415 -24.167 1.00 96.56 115 ASN A O 1
ATOM 949 N N . ILE A 1 116 ? 7.315 1.810 -22.490 1.00 97.81 116 ILE A N 1
ATOM 950 C CA . ILE A 1 116 ? 8.145 0.838 -21.786 1.00 97.81 116 ILE A CA 1
ATOM 951 C C . ILE A 1 116 ? 7.293 -0.314 -21.250 1.00 97.81 116 ILE A C 1
ATOM 953 O O . ILE A 1 116 ? 6.264 -0.099 -20.615 1.00 97.81 116 ILE A O 1
ATOM 957 N N . LEU A 1 117 ? 7.738 -1.538 -21.523 1.00 98.38 117 LEU A N 1
ATOM 958 C CA . LEU A 1 117 ? 7.097 -2.784 -21.099 1.00 98.38 117 LEU A CA 1
ATOM 959 C C . LEU A 1 117 ? 7.893 -3.466 -19.986 1.00 98.38 117 LEU A C 1
ATOM 961 O O . LEU A 1 117 ? 7.316 -4.120 -19.123 1.00 98.38 117 LEU A O 1
ATOM 965 N N . SER A 1 118 ? 9.221 -3.326 -19.993 1.00 98.62 118 SER A N 1
ATOM 966 C CA . SER A 1 118 ? 10.099 -3.964 -19.013 1.00 98.62 118 SER A CA 1
ATOM 967 C C . SER A 1 118 ? 11.228 -3.041 -18.581 1.00 98.62 118 SER A C 1
ATOM 969 O O . SER A 1 118 ? 11.962 -2.522 -19.426 1.00 98.62 118 SER A O 1
ATOM 971 N N . ILE A 1 119 ? 11.407 -2.917 -17.267 1.00 98.31 119 ILE A N 1
ATOM 972 C CA . ILE A 1 119 ? 12.529 -2.207 -16.649 1.00 98.31 119 ILE A CA 1
ATOM 973 C C . ILE A 1 119 ? 13.237 -3.161 -15.688 1.00 98.31 119 ILE A C 1
ATOM 975 O O . ILE A 1 119 ? 12.618 -3.695 -14.765 1.00 98.31 119 ILE A O 1
ATOM 979 N N . ASN A 1 120 ? 14.539 -3.360 -15.894 1.00 98.56 120 ASN A N 1
ATOM 980 C CA . ASN A 1 120 ? 15.385 -4.120 -14.982 1.00 98.56 120 ASN A CA 1
ATOM 981 C C . ASN A 1 120 ? 16.427 -3.211 -14.318 1.00 98.56 120 ASN A C 1
ATOM 983 O O . ASN A 1 120 ? 17.321 -2.685 -14.983 1.00 98.56 120 ASN A O 1
ATOM 987 N N . LEU A 1 121 ? 16.280 -3.043 -13.002 1.00 97.25 121 LEU A N 1
ATOM 988 C CA . LEU A 1 121 ? 17.135 -2.246 -12.119 1.00 97.25 121 LEU A CA 1
ATOM 989 C C . LEU A 1 121 ? 17.943 -3.117 -11.144 1.00 97.25 121 LEU A C 1
ATOM 991 O O . LEU A 1 121 ? 18.628 -2.579 -10.275 1.00 97.25 121 LEU A O 1
ATOM 995 N N . SER A 1 122 ? 17.856 -4.441 -11.266 1.00 97.88 122 SER A N 1
ATOM 996 C CA . SER A 1 122 ? 18.399 -5.390 -10.290 1.00 97.88 122 SER A CA 1
ATOM 997 C C . SER A 1 122 ? 19.910 -5.245 -10.092 1.00 97.88 122 SER A C 1
ATOM 999 O O . SER A 1 122 ? 20.622 -4.844 -11.011 1.00 97.88 122 SER A O 1
ATOM 1001 N N . ASN A 1 123 ? 20.417 -5.627 -8.922 1.00 97.06 123 ASN A N 1
ATOM 1002 C CA . ASN A 1 123 ? 21.836 -5.609 -8.565 1.00 97.06 123 ASN A CA 1
ATOM 1003 C C . ASN A 1 123 ? 22.459 -4.219 -8.776 1.00 97.06 123 ASN A C 1
ATOM 1005 O O . ASN A 1 123 ? 23.424 -4.042 -9.518 1.00 97.06 123 ASN A O 1
ATOM 1009 N N . ASN A 1 124 ? 21.839 -3.230 -8.142 1.00 96.56 124 ASN A N 1
ATOM 1010 C CA . ASN A 1 124 ? 22.344 -1.869 -7.977 1.00 96.56 124 ASN A CA 1
ATOM 1011 C C . ASN A 1 124 ? 22.412 -1.558 -6.471 1.00 96.56 124 ASN A C 1
ATOM 1013 O O . ASN A 1 124 ? 22.039 -2.385 -5.645 1.00 96.56 124 ASN A O 1
ATOM 1017 N N . VAL A 1 125 ? 22.891 -0.381 -6.078 1.00 93.62 125 VAL A N 1
ATOM 1018 C CA . VAL A 1 125 ? 23.152 -0.042 -4.663 1.00 93.62 125 VAL A CA 1
ATOM 1019 C C . VAL A 1 125 ? 22.208 1.049 -4.138 1.00 93.62 125 VAL A C 1
ATOM 1021 O O . VAL A 1 125 ? 22.602 1.910 -3.351 1.00 93.62 125 VAL A O 1
ATOM 1024 N N . MET A 1 126 ? 20.953 1.031 -4.589 1.00 90.94 126 MET A N 1
ATOM 1025 C CA . MET A 1 126 ? 19.947 2.057 -4.300 1.00 90.94 126 MET A CA 1
ATOM 1026 C C . MET A 1 126 ? 19.259 1.822 -2.949 1.00 90.94 126 MET A C 1
ATOM 1028 O O . MET A 1 126 ? 18.505 0.872 -2.779 1.00 90.94 126 MET A O 1
ATOM 1032 N N . ARG A 1 127 ? 19.421 2.742 -1.991 1.00 88.31 127 ARG A N 1
ATOM 1033 C CA . ARG A 1 127 ? 18.723 2.628 -0.691 1.00 88.31 127 ARG A CA 1
ATOM 1034 C C . ARG A 1 127 ? 17.212 2.828 -0.805 1.00 88.31 127 ARG A C 1
ATOM 1036 O O . ARG A 1 127 ? 16.443 2.187 -0.093 1.00 88.31 127 ARG A O 1
ATOM 1043 N N . THR A 1 128 ? 16.789 3.722 -1.695 1.00 89.81 128 THR A N 1
ATOM 1044 C CA . THR A 1 128 ? 15.381 4.038 -1.949 1.00 89.81 128 THR A CA 1
ATOM 1045 C C . THR A 1 128 ? 15.160 4.320 -3.431 1.00 89.81 128 THR A C 1
ATOM 1047 O O . THR A 1 128 ? 16.056 4.788 -4.138 1.00 89.81 128 THR A O 1
ATOM 1050 N N . LEU A 1 129 ? 13.943 4.055 -3.906 1.00 91.50 129 LEU A N 1
ATOM 1051 C CA . LEU A 1 129 ? 13.458 4.595 -5.173 1.00 91.50 129 LEU A CA 1
ATOM 1052 C C . LEU A 1 129 ? 12.690 5.889 -4.896 1.00 91.50 129 LEU A C 1
ATOM 1054 O O . LEU A 1 129 ? 11.873 5.921 -3.975 1.00 91.50 129 LEU A O 1
ATOM 1058 N N . PRO A 1 130 ? 12.907 6.957 -5.678 1.00 91.75 130 PRO A N 1
ATOM 1059 C CA . PRO A 1 130 ? 12.185 8.198 -5.470 1.00 91.75 130 PRO A CA 1
ATOM 1060 C C . PRO A 1 130 ? 10.689 8.024 -5.754 1.00 91.75 130 PRO A C 1
ATOM 1062 O O . PRO A 1 130 ? 10.276 7.327 -6.685 1.00 91.75 130 PRO A O 1
ATOM 1065 N N . ASN A 1 131 ? 9.870 8.743 -4.988 1.00 91.31 131 ASN A N 1
ATOM 1066 C CA . ASN A 1 131 ? 8.434 8.808 -5.226 1.00 91.31 131 ASN A CA 1
ATOM 1067 C C . ASN A 1 131 ? 8.141 9.318 -6.649 1.00 91.31 131 ASN A C 1
ATOM 1069 O O . ASN A 1 131 ? 8.887 10.137 -7.196 1.00 91.31 131 ASN A O 1
ATOM 1073 N N . SER A 1 132 ? 7.024 8.888 -7.241 1.00 91.88 132 SER A N 1
ATOM 1074 C CA . SER A 1 132 ? 6.590 9.228 -8.615 1.00 91.88 132 SER A CA 1
ATOM 1075 C C . SER A 1 132 ? 7.499 8.795 -9.779 1.00 91.88 132 SER A C 1
ATOM 1077 O O . SER A 1 132 ? 7.248 9.214 -10.914 1.00 91.88 132 SER A O 1
ATOM 1079 N N . ILE A 1 133 ? 8.511 7.947 -9.546 1.00 94.38 133 ILE A N 1
ATOM 1080 C CA . ILE A 1 133 ? 9.429 7.488 -10.605 1.00 94.38 133 ILE A CA 1
ATOM 1081 C C . ILE A 1 133 ? 8.721 6.788 -11.772 1.00 94.38 133 ILE A C 1
ATOM 1083 O O . ILE A 1 133 ? 9.194 6.872 -12.904 1.00 94.38 133 ILE A O 1
ATOM 1087 N N . PHE A 1 134 ? 7.572 6.152 -11.515 1.00 93.88 134 PHE A N 1
ATOM 1088 C CA . PHE A 1 134 ? 6.771 5.466 -12.528 1.00 93.88 134 PHE A CA 1
ATOM 1089 C C . PHE A 1 134 ? 5.505 6.230 -12.946 1.00 93.88 134 PHE A C 1
ATOM 1091 O O . PHE A 1 134 ? 4.576 5.639 -13.486 1.00 93.88 134 PHE A O 1
ATOM 1098 N N . SER A 1 135 ? 5.436 7.545 -12.712 1.00 90.94 135 SER A N 1
ATOM 1099 C CA . SER A 1 135 ? 4.222 8.351 -12.942 1.00 90.94 135 SER A CA 1
ATOM 1100 C C . SER A 1 135 ? 3.699 8.375 -14.391 1.00 90.94 135 SER A C 1
ATOM 1102 O O . SER A 1 135 ? 2.538 8.723 -14.602 1.00 90.94 135 SER A O 1
ATOM 1104 N N . GLY A 1 136 ? 4.514 7.999 -15.388 1.00 89.81 136 GLY A N 1
ATOM 1105 C CA . GLY A 1 136 ? 4.143 7.982 -16.812 1.00 89.81 136 GLY A CA 1
ATOM 1106 C C . GLY A 1 136 ? 4.009 6.587 -17.441 1.00 89.81 136 GLY A C 1
ATOM 1107 O O . GLY A 1 136 ? 3.784 6.480 -18.647 1.00 89.81 136 GLY A O 1
ATOM 1108 N N . GLN A 1 137 ? 4.168 5.516 -16.658 1.00 94.81 137 GLN A N 1
ATOM 1109 C CA . GLN A 1 137 ? 4.443 4.154 -17.145 1.00 94.81 137 GLN A CA 1
ATOM 1110 C C . GLN A 1 137 ? 3.187 3.294 -17.377 1.00 94.81 137 GLN A C 1
ATOM 1112 O O . GLN A 1 137 ? 3.110 2.155 -16.928 1.00 94.81 137 GLN A O 1
ATOM 1117 N N . LEU A 1 138 ? 2.233 3.798 -18.166 1.00 94.25 138 LEU A N 1
ATOM 1118 C CA . LEU A 1 138 ? 0.927 3.150 -18.398 1.00 94.25 138 LEU A CA 1
ATOM 1119 C C . LEU A 1 138 ? 0.999 1.726 -18.983 1.00 94.25 138 LEU A C 1
ATOM 1121 O O . LEU A 1 138 ? 0.048 0.958 -18.852 1.00 94.25 138 LEU A O 1
ATOM 1125 N N . LYS A 1 139 ? 2.089 1.373 -19.673 1.00 96.81 139 LYS A N 1
ATOM 1126 C CA . LYS A 1 139 ? 2.265 0.079 -20.358 1.00 96.81 139 LYS A CA 1
ATOM 1127 C C . LYS A 1 139 ? 3.245 -0.869 -19.665 1.00 96.81 139 LYS A C 1
ATOM 1129 O O . LYS A 1 139 ? 3.501 -1.941 -20.200 1.00 96.81 139 LYS A O 1
ATOM 1134 N N . LEU A 1 140 ? 3.801 -0.496 -18.512 1.00 97.81 140 LEU A N 1
ATOM 1135 C CA . LEU A 1 140 ? 4.817 -1.311 -17.852 1.00 97.81 140 LEU A CA 1
ATOM 1136 C C . LEU A 1 140 ? 4.218 -2.651 -17.405 1.00 97.81 140 LEU A C 1
ATOM 1138 O O . LEU A 1 140 ? 3.229 -2.667 -16.683 1.00 97.81 140 LEU A O 1
ATOM 1142 N N . GLU A 1 141 ? 4.836 -3.757 -17.820 1.00 98.19 141 GLU A N 1
ATOM 1143 C CA . GLU A 1 141 ? 4.391 -5.128 -17.534 1.00 98.19 141 GLU A CA 1
ATOM 1144 C C . GLU A 1 141 ? 5.301 -5.846 -16.537 1.00 98.19 141 GLU A C 1
ATOM 1146 O O . GLU A 1 141 ? 4.819 -6.636 -15.722 1.00 98.19 141 GLU A O 1
ATOM 1151 N N . ARG A 1 142 ? 6.616 -5.599 -16.611 1.00 98.62 142 ARG A N 1
ATOM 1152 C CA . ARG A 1 142 ? 7.625 -6.296 -15.804 1.00 98.62 142 ARG A CA 1
ATOM 1153 C C . ARG A 1 142 ? 8.576 -5.314 -15.132 1.00 98.62 142 ARG A C 1
ATOM 1155 O O . ARG A 1 142 ? 9.183 -4.471 -15.797 1.00 98.62 142 ARG A O 1
ATOM 1162 N N . LEU A 1 143 ? 8.736 -5.468 -13.823 1.00 98.06 143 LEU A N 1
ATOM 1163 C CA . LEU A 1 143 ? 9.653 -4.681 -13.008 1.00 98.06 143 LEU A CA 1
ATOM 1164 C C . LEU A 1 143 ? 10.552 -5.604 -12.184 1.00 98.06 143 LEU A C 1
ATOM 1166 O O . LEU A 1 143 ? 10.067 -6.461 -11.445 1.00 98.06 143 LEU A O 1
ATOM 1170 N N . TYR A 1 144 ? 11.862 -5.395 -12.299 1.00 98.38 144 TYR A N 1
ATOM 1171 C CA . TYR A 1 144 ? 12.870 -6.151 -11.561 1.00 98.38 144 TYR A CA 1
ATOM 1172 C C . TYR A 1 144 ? 13.711 -5.210 -10.694 1.00 98.38 144 TYR A C 1
ATOM 1174 O O . TYR A 1 144 ? 14.331 -4.273 -11.207 1.00 98.38 144 TYR A O 1
ATOM 1182 N N . LEU A 1 145 ? 13.717 -5.482 -9.391 1.00 96.50 145 LEU A N 1
ATOM 1183 C CA . LEU A 1 145 ? 14.387 -4.748 -8.313 1.00 96.50 145 LEU A CA 1
ATOM 1184 C C . LEU A 1 145 ? 15.122 -5.720 -7.375 1.00 96.50 145 LEU A C 1
ATOM 1186 O O . LEU A 1 145 ? 15.228 -5.500 -6.167 1.00 96.50 145 LEU A O 1
ATOM 1190 N N . ASP A 1 146 ? 15.590 -6.842 -7.918 1.00 97.12 146 ASP A N 1
ATOM 1191 C CA . ASP A 1 146 ? 16.282 -7.850 -7.122 1.00 97.12 146 ASP A CA 1
ATOM 1192 C C . ASP A 1 146 ? 17.646 -7.299 -6.681 1.00 97.12 146 ASP A C 1
ATOM 1194 O O . ASP A 1 146 ? 18.349 -6.693 -7.484 1.00 97.12 146 ASP A O 1
ATOM 1198 N N . GLY A 1 147 ? 18.047 -7.486 -5.424 1.00 95.62 147 GLY A N 1
ATOM 1199 C CA . GLY A 1 147 ? 19.394 -7.131 -4.963 1.00 95.62 147 GLY A CA 1
ATOM 1200 C C . GLY A 1 147 ? 19.733 -5.638 -5.051 1.00 95.62 147 GLY A C 1
ATOM 1201 O O . GLY A 1 147 ? 20.880 -5.293 -5.319 1.00 95.62 147 GLY A O 1
ATOM 1202 N N . THR A 1 148 ? 18.754 -4.744 -4.874 1.00 93.25 148 THR A N 1
ATOM 1203 C CA . THR A 1 148 ? 18.956 -3.284 -4.947 1.00 93.25 148 THR A CA 1
ATOM 1204 C C . THR A 1 148 ? 19.325 -2.607 -3.622 1.00 93.25 148 THR A C 1
ATOM 1206 O O . THR A 1 148 ? 19.634 -1.426 -3.643 1.00 93.25 148 THR A O 1
ATOM 1209 N N . ASN A 1 149 ? 19.354 -3.331 -2.493 1.00 91.19 149 ASN A N 1
ATOM 1210 C CA . ASN A 1 149 ? 19.534 -2.805 -1.125 1.00 91.19 149 ASN A CA 1
ATOM 1211 C C . ASN A 1 149 ? 18.439 -1.825 -0.655 1.00 91.19 149 ASN A C 1
ATOM 1213 O O . ASN A 1 149 ? 18.709 -0.957 0.179 1.00 91.19 149 ASN A O 1
ATOM 1217 N N . LEU A 1 150 ? 17.207 -1.988 -1.145 1.00 93.12 150 LEU A N 1
ATOM 1218 C CA . LEU A 1 150 ? 16.073 -1.164 -0.720 1.00 93.12 150 LEU A CA 1
ATOM 1219 C C . LEU A 1 150 ? 15.770 -1.350 0.772 1.00 93.12 150 LEU A C 1
ATOM 1221 O O . LEU A 1 150 ? 15.774 -2.474 1.272 1.00 93.12 150 LEU A O 1
ATOM 1225 N N . GLU A 1 151 ? 15.489 -0.248 1.466 1.00 91.62 151 GLU A N 1
ATOM 1226 C CA . GLU A 1 151 ? 15.107 -0.250 2.889 1.00 91.62 151 GLU A CA 1
ATOM 1227 C C . GLU A 1 151 ? 13.580 -0.233 3.072 1.00 91.62 151 GLU A C 1
ATOM 1229 O O . GLU A 1 151 ? 13.048 -0.905 3.959 1.00 91.62 151 GLU A O 1
ATOM 1234 N N . THR A 1 152 ? 12.866 0.479 2.194 1.00 90.69 152 THR A N 1
ATOM 1235 C CA . THR A 1 152 ? 11.398 0.586 2.175 1.00 90.69 152 THR A CA 1
ATOM 1236 C C . THR A 1 152 ? 10.866 0.639 0.739 1.00 90.69 152 THR A C 1
ATOM 1238 O O . THR A 1 152 ? 11.563 1.084 -0.180 1.00 90.69 152 THR A O 1
ATOM 1241 N N . LEU A 1 153 ? 9.617 0.204 0.528 1.00 90.25 153 LEU A N 1
ATOM 1242 C CA . LEU A 1 153 ? 8.888 0.439 -0.728 1.00 90.25 153 LEU A CA 1
ATOM 1243 C C . LEU A 1 153 ? 7.877 1.572 -0.538 1.00 90.25 153 LEU A C 1
ATOM 1245 O O . LEU A 1 153 ? 6.915 1.415 0.211 1.00 90.25 153 LEU A O 1
ATOM 1249 N N . SER A 1 154 ? 8.099 2.691 -1.228 1.00 87.69 154 SER A N 1
ATOM 1250 C CA . SER A 1 154 ? 7.283 3.906 -1.152 1.00 87.69 154 SER A CA 1
ATOM 1251 C C . SER A 1 154 ? 6.340 4.077 -2.352 1.00 87.69 154 SER A C 1
ATOM 1253 O O . SER A 1 154 ? 6.258 3.238 -3.253 1.00 87.69 154 SER A O 1
ATOM 1255 N N . ASN A 1 155 ? 5.621 5.201 -2.399 1.00 88.56 155 ASN A N 1
ATOM 1256 C CA . ASN A 1 155 ? 4.710 5.515 -3.495 1.00 88.56 155 ASN A CA 1
ATOM 1257 C C . ASN A 1 155 ? 5.429 5.863 -4.818 1.00 88.56 155 ASN A C 1
ATOM 1259 O O . ASN A 1 155 ? 5.747 7.019 -5.106 1.00 88.56 155 ASN A O 1
ATOM 1263 N N . TRP A 1 156 ? 5.610 4.878 -5.697 1.00 87.38 156 TRP A N 1
ATOM 1264 C CA . TRP A 1 156 ? 6.249 5.091 -7.005 1.00 87.38 156 TRP A CA 1
ATOM 1265 C C . TRP A 1 156 ? 5.375 5.788 -8.051 1.00 87.38 156 TRP A C 1
ATOM 1267 O O . TRP A 1 156 ? 5.867 6.147 -9.121 1.00 87.38 156 TRP A O 1
ATOM 1277 N N . VAL A 1 157 ? 4.096 6.008 -7.752 1.00 89.12 157 VAL A N 1
ATOM 1278 C CA . VAL A 1 157 ? 3.121 6.567 -8.693 1.00 89.12 157 VAL A CA 1
ATOM 1279 C C . VAL A 1 157 ? 2.912 8.067 -8.478 1.00 89.12 157 VAL A C 1
ATOM 1281 O O . VAL A 1 157 ? 2.790 8.821 -9.442 1.00 89.12 157 VAL A O 1
ATOM 1284 N N . SER A 1 158 ? 2.926 8.529 -7.227 1.00 87.56 158 SER A N 1
ATOM 1285 C CA . SER A 1 158 ? 2.721 9.937 -6.864 1.00 87.56 158 SER A CA 1
ATOM 1286 C C . SER A 1 158 ? 3.800 10.429 -5.911 1.00 87.56 158 SER A C 1
ATOM 1288 O O . SER A 1 158 ? 4.377 9.656 -5.157 1.00 87.56 158 SER A O 1
ATOM 1290 N N . ARG A 1 159 ? 4.055 11.742 -5.920 1.00 84.38 159 ARG A N 1
ATOM 1291 C CA . ARG A 1 159 ? 4.999 12.383 -4.990 1.00 84.38 159 ARG A CA 1
ATOM 1292 C C . ARG A 1 159 ? 4.524 12.303 -3.542 1.00 84.38 159 ARG A C 1
ATOM 1294 O O . ARG A 1 159 ? 5.347 12.208 -2.639 1.00 84.38 159 ARG A O 1
ATOM 1301 N N . HIS A 1 160 ? 3.209 12.358 -3.345 1.00 82.81 160 HIS A N 1
ATOM 1302 C CA . HIS A 1 160 ? 2.590 12.353 -2.029 1.00 82.81 160 HIS A CA 1
ATOM 1303 C C . HIS A 1 160 ? 2.389 10.922 -1.534 1.00 82.81 160 HIS A C 1
ATOM 1305 O O . HIS A 1 160 ? 1.857 10.064 -2.249 1.00 82.81 160 HIS A O 1
ATOM 1311 N N . ASN A 1 161 ? 2.754 10.687 -0.278 1.00 73.19 161 ASN A N 1
ATOM 1312 C CA . ASN A 1 161 ? 2.516 9.411 0.384 1.00 73.19 161 ASN A CA 1
ATOM 1313 C C . ASN A 1 161 ? 1.000 9.140 0.418 1.00 73.19 161 ASN A C 1
ATOM 1315 O O . ASN A 1 161 ? 0.200 10.055 0.609 1.00 73.19 161 ASN A O 1
ATOM 1319 N N . ASN A 1 162 ? 0.595 7.888 0.201 1.00 78.56 162 ASN A N 1
ATOM 1320 C CA . ASN A 1 162 ? -0.804 7.424 0.182 1.00 78.56 162 ASN A CA 1
ATOM 1321 C C . ASN A 1 162 ? -1.684 7.826 -1.018 1.00 78.56 162 ASN A C 1
ATOM 1323 O O . ASN A 1 162 ? -2.819 7.358 -1.086 1.00 78.56 162 ASN A O 1
ATOM 1327 N N . THR A 1 163 ? -1.225 8.641 -1.977 1.00 85.69 163 THR A N 1
ATOM 1328 C CA . THR A 1 163 ? -2.014 8.863 -3.206 1.00 85.69 163 THR A CA 1
ATOM 1329 C C . THR A 1 163 ? -2.035 7.595 -4.055 1.00 85.69 163 THR A C 1
ATOM 1331 O O . THR A 1 163 ? -0.981 7.061 -4.394 1.00 85.69 163 THR A O 1
ATOM 1334 N N . ILE A 1 164 ? -3.223 7.141 -4.439 1.00 87.12 164 ILE A N 1
ATOM 1335 C CA . ILE A 1 164 ? -3.406 5.921 -5.230 1.00 87.12 164 ILE A CA 1
ATOM 1336 C C . ILE A 1 164 ? -3.837 6.313 -6.641 1.00 87.12 164 ILE A C 1
ATOM 1338 O O . ILE A 1 164 ? -4.769 7.099 -6.805 1.00 87.12 164 ILE A O 1
ATOM 1342 N N . ASN A 1 165 ? -3.186 5.752 -7.656 1.00 90.44 165 ASN A N 1
ATOM 1343 C CA . ASN A 1 165 ? -3.634 5.849 -9.040 1.00 90.44 165 ASN A CA 1
ATOM 1344 C C . ASN A 1 165 ? -3.420 4.505 -9.745 1.00 90.44 165 ASN A C 1
ATOM 1346 O O . ASN A 1 165 ? -2.330 4.186 -10.220 1.00 90.44 165 ASN A O 1
ATOM 1350 N N . LYS A 1 166 ? -4.512 3.737 -9.809 1.00 89.44 166 LYS A N 1
ATOM 1351 C CA . LYS A 1 166 ? -4.560 2.383 -10.370 1.00 89.44 166 LYS A CA 1
ATOM 1352 C C . LYS A 1 166 ? -4.309 2.339 -11.878 1.00 89.44 166 LYS A C 1
ATOM 1354 O O . LYS A 1 166 ? -3.954 1.282 -12.382 1.00 89.44 166 LYS A O 1
ATOM 1359 N N . GLU A 1 167 ? -4.467 3.457 -12.593 1.00 90.19 167 GLU A N 1
ATOM 1360 C CA . GLU A 1 167 ? -4.274 3.504 -14.048 1.00 90.19 167 GLU A CA 1
ATOM 1361 C C . GLU A 1 167 ? -2.793 3.535 -14.441 1.00 90.19 167 GLU A C 1
ATOM 1363 O O . GLU A 1 167 ? -2.441 3.065 -15.520 1.00 90.19 167 GLU A O 1
ATOM 1368 N N . ILE A 1 168 ? -1.913 4.046 -13.570 1.00 91.75 168 ILE A N 1
ATOM 1369 C CA . ILE A 1 168 ? -0.500 4.252 -13.913 1.00 91.75 168 ILE A CA 1
ATOM 1370 C C . ILE A 1 168 ? 0.250 2.929 -14.074 1.00 91.75 168 ILE A C 1
ATOM 1372 O O . ILE A 1 168 ? 0.910 2.735 -15.087 1.00 91.75 168 ILE A O 1
ATOM 1376 N N . LEU A 1 169 ? 0.118 2.005 -13.121 1.00 93.75 169 LEU A N 1
ATOM 1377 C CA . LEU A 1 169 ? 0.747 0.678 -13.177 1.00 93.75 169 LEU A CA 1
ATOM 1378 C C . LEU A 1 169 ? -0.277 -0.434 -13.435 1.00 93.75 169 LEU A C 1
ATOM 1380 O O . LEU A 1 169 ? -0.087 -1.583 -13.037 1.00 93.75 169 LEU A O 1
ATOM 1384 N N . ARG A 1 170 ? -1.371 -0.105 -14.133 1.00 93.75 170 ARG A N 1
ATOM 1385 C CA . ARG A 1 170 ? -2.474 -1.033 -14.410 1.00 93.75 170 ARG A CA 1
ATOM 1386 C C . ARG A 1 170 ? -2.031 -2.298 -15.139 1.00 93.75 170 ARG A C 1
ATOM 1388 O O . ARG A 1 170 ? -2.632 -3.344 -14.932 1.00 93.75 170 ARG A O 1
ATOM 1395 N N . ASN A 1 171 ? -1.034 -2.197 -16.012 1.00 96.31 171 ASN A N 1
ATOM 1396 C CA . ASN A 1 171 ? -0.572 -3.310 -16.843 1.00 96.31 171 ASN A CA 1
ATOM 1397 C C . ASN A 1 171 ? 0.555 -4.127 -16.205 1.00 96.31 171 ASN A C 1
ATOM 1399 O O . ASN A 1 171 ? 1.015 -5.087 -16.821 1.00 96.31 171 ASN A O 1
ATOM 1403 N N . LEU A 1 172 ? 0.988 -3.777 -14.990 1.00 97.56 172 LEU A N 1
ATOM 1404 C CA . LEU A 1 172 ? 2.082 -4.471 -14.333 1.00 97.56 172 LEU A CA 1
ATOM 1405 C C . LEU A 1 172 ? 1.624 -5.864 -13.897 1.00 97.56 172 LEU A C 1
ATOM 1407 O O . LEU A 1 172 ? 0.700 -5.991 -13.098 1.00 97.56 172 LEU A O 1
ATOM 1411 N N . ARG A 1 173 ? 2.286 -6.898 -14.422 1.00 97.94 173 ARG A N 1
ATOM 1412 C CA . ARG A 1 173 ? 1.971 -8.315 -14.179 1.00 97.94 173 ARG A CA 1
ATOM 1413 C C . ARG A 1 173 ? 3.042 -9.016 -13.365 1.00 97.94 173 ARG A C 1
ATOM 1415 O O . ARG A 1 173 ? 2.720 -9.894 -12.576 1.00 97.94 173 ARG A O 1
ATOM 1422 N N . TYR A 1 174 ? 4.301 -8.628 -13.537 1.00 98.62 174 TYR A N 1
ATOM 1423 C CA . TYR A 1 174 ? 5.431 -9.273 -12.881 1.00 98.62 174 TYR A CA 1
ATOM 1424 C C . TYR A 1 174 ? 6.240 -8.252 -12.088 1.00 98.62 174 TYR A C 1
ATOM 1426 O O . TYR A 1 174 ? 6.736 -7.269 -12.648 1.00 98.62 174 TYR A O 1
ATOM 1434 N N . MET A 1 175 ? 6.414 -8.513 -10.795 1.00 97.88 175 MET A N 1
ATOM 1435 C CA . MET A 1 175 ? 7.244 -7.709 -9.908 1.00 97.88 175 MET A CA 1
ATOM 1436 C C . MET A 1 175 ? 8.151 -8.620 -9.083 1.00 97.88 175 MET A C 1
ATOM 1438 O O . MET A 1 175 ? 7.679 -9.506 -8.372 1.00 97.88 175 MET A O 1
ATOM 1442 N N . SER A 1 176 ? 9.458 -8.379 -9.164 1.00 98.06 176 SER A N 1
ATOM 1443 C CA . SER A 1 176 ? 10.463 -9.101 -8.380 1.00 98.06 176 SER A CA 1
ATOM 1444 C C . SER A 1 176 ? 11.314 -8.118 -7.587 1.00 98.06 176 SER A C 1
ATOM 1446 O O . SER A 1 176 ? 11.863 -7.179 -8.163 1.00 98.06 176 SER A O 1
ATOM 1448 N N . ILE A 1 177 ? 11.376 -8.318 -6.271 1.00 96.44 177 ILE A N 1
ATOM 1449 C CA . ILE A 1 177 ? 12.105 -7.494 -5.296 1.00 96.44 177 ILE A CA 1
ATOM 1450 C C . ILE A 1 177 ? 12.839 -8.427 -4.321 1.00 96.44 177 ILE A C 1
ATOM 1452 O O . ILE A 1 177 ? 12.794 -8.264 -3.105 1.00 96.44 177 ILE A O 1
ATOM 1456 N N . ARG A 1 178 ? 13.477 -9.475 -4.837 1.00 96.94 178 ARG A N 1
ATOM 1457 C CA . ARG A 1 178 ? 14.165 -10.483 -4.021 1.00 96.94 178 ARG A CA 1
ATOM 1458 C C . ARG A 1 178 ? 15.523 -9.985 -3.546 1.00 96.94 178 ARG A C 1
ATOM 1460 O O . ARG A 1 178 ? 16.115 -9.103 -4.163 1.00 96.94 178 ARG A O 1
ATOM 1467 N N . ASN A 1 179 ? 16.072 -10.606 -2.509 1.00 96.06 179 ASN A N 1
ATOM 1468 C CA . ASN A 1 179 ? 17.448 -10.363 -2.052 1.00 96.06 179 ASN A CA 1
ATOM 1469 C C . ASN A 1 179 ? 17.732 -8.900 -1.630 1.00 96.06 179 ASN A C 1
ATOM 1471 O O . ASN A 1 179 ? 18.871 -8.441 -1.720 1.00 96.06 179 ASN A O 1
ATOM 1475 N N . ASN A 1 180 ? 16.735 -8.143 -1.166 1.00 95.75 180 ASN A N 1
ATOM 1476 C CA . ASN A 1 180 ? 16.934 -6.836 -0.535 1.00 95.75 180 ASN A CA 1
ATOM 1477 C C . ASN A 1 180 ? 17.024 -7.023 0.987 1.00 95.75 180 ASN A C 1
ATOM 1479 O O . ASN A 1 180 ? 16.059 -6.881 1.732 1.00 95.75 180 ASN A O 1
ATOM 1483 N N . THR A 1 181 ? 18.235 -7.306 1.469 1.00 92.62 181 THR A N 1
ATOM 1484 C CA . THR A 1 181 ? 18.521 -7.665 2.876 1.00 92.62 181 THR A CA 1
ATOM 1485 C C . THR A 1 181 ? 18.223 -6.576 3.914 1.00 92.62 181 THR A C 1
ATOM 1487 O O . THR A 1 181 ? 18.390 -6.808 5.109 1.00 92.62 181 THR A O 1
ATOM 1490 N N . ARG A 1 182 ? 17.811 -5.378 3.494 1.00 92.94 182 ARG A N 1
ATOM 1491 C CA . ARG A 1 182 ? 17.428 -4.270 4.382 1.00 92.94 182 ARG A CA 1
ATOM 1492 C C . ARG A 1 182 ? 15.942 -3.939 4.326 1.00 92.94 182 ARG A C 1
ATOM 1494 O O . ARG A 1 182 ? 15.501 -3.102 5.109 1.00 92.94 182 ARG A O 1
ATOM 1501 N N . LEU A 1 183 ? 15.191 -4.576 3.430 1.00 94.88 183 LEU A N 1
ATOM 1502 C CA . LEU A 1 183 ? 13.789 -4.267 3.219 1.00 94.88 183 LEU A CA 1
ATOM 1503 C C . LEU A 1 183 ? 12.965 -4.834 4.375 1.00 94.88 183 LEU A C 1
ATOM 1505 O O . LEU A 1 183 ? 12.815 -6.051 4.473 1.00 94.88 183 LEU A O 1
ATOM 1509 N N . LYS A 1 184 ? 12.453 -3.946 5.235 1.00 91.50 184 LYS A N 1
ATOM 1510 C CA . LYS A 1 184 ? 11.675 -4.314 6.433 1.00 91.50 184 LYS A CA 1
ATOM 1511 C C . LYS A 1 184 ? 10.170 -4.159 6.270 1.00 91.50 184 LYS A C 1
ATOM 1513 O O . LYS A 1 184 ? 9.407 -4.925 6.851 1.00 91.50 184 LYS A O 1
ATOM 1518 N N . GLU A 1 185 ? 9.748 -3.168 5.492 1.00 89.62 185 GLU A N 1
ATOM 1519 C CA . GLU A 1 185 ? 8.341 -2.800 5.355 1.00 89.62 185 GLU A CA 1
ATOM 1520 C C . GLU A 1 185 ? 8.004 -2.409 3.912 1.00 89.62 185 GLU A C 1
ATOM 1522 O O . GLU A 1 185 ? 8.815 -1.831 3.179 1.00 89.62 185 GLU A O 1
ATOM 1527 N N . ILE A 1 186 ? 6.766 -2.712 3.523 1.00 92.69 186 ILE A N 1
ATOM 1528 C CA . ILE A 1 186 ? 6.151 -2.309 2.261 1.00 92.69 186 ILE A CA 1
ATOM 1529 C C . ILE A 1 186 ? 4.992 -1.373 2.587 1.00 92.69 186 ILE A C 1
ATOM 1531 O O . ILE A 1 186 ? 4.059 -1.771 3.285 1.00 92.69 186 ILE A O 1
ATOM 1535 N N . GLU A 1 187 ? 5.004 -0.148 2.053 1.00 90.81 187 GLU A N 1
ATOM 1536 C CA . GLU A 1 187 ? 3.87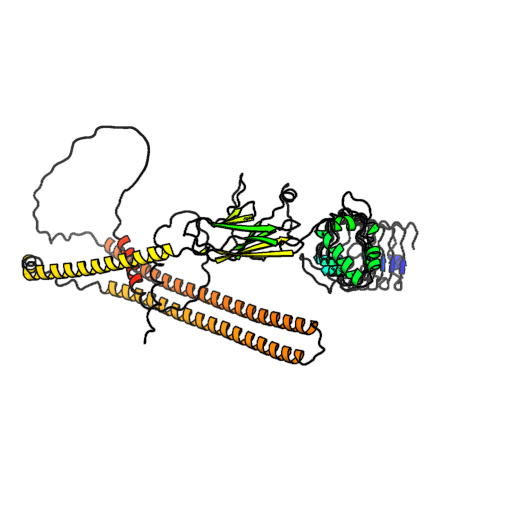4 0.750 2.262 1.00 90.81 187 GLU A CA 1
ATOM 1537 C C . GLU A 1 187 ? 2.587 0.169 1.638 1.00 90.81 187 GLU A C 1
ATOM 1539 O O . GLU A 1 187 ? 2.580 -0.206 0.461 1.00 90.81 187 GLU A O 1
ATOM 1544 N N . PRO A 1 188 ? 1.444 0.217 2.349 1.00 90.56 188 PRO A N 1
ATOM 1545 C CA . PRO A 1 188 ? 0.146 -0.258 1.856 1.00 90.56 188 PRO A CA 1
ATOM 1546 C C . PRO A 1 188 ? -0.257 0.234 0.459 1.00 90.56 188 PRO A C 1
ATOM 1548 O O . PRO A 1 188 ? -0.922 -0.466 -0.303 1.00 90.56 188 PRO A O 1
ATOM 1551 N N . CYS A 1 189 ? 0.132 1.463 0.101 1.00 90.69 189 CYS A N 1
ATOM 1552 C CA . CYS A 1 189 ? -0.261 2.071 -1.166 1.00 90.69 189 CYS A CA 1
ATOM 1553 C C . CYS A 1 189 ? 0.387 1.408 -2.392 1.00 90.69 189 CYS A C 1
ATOM 1555 O O . CYS A 1 189 ? -0.169 1.511 -3.486 1.00 90.69 189 CYS A O 1
ATOM 1557 N N . VAL A 1 190 ? 1.513 0.703 -2.216 1.00 92.06 190 VAL A N 1
ATOM 1558 C CA . VAL A 1 190 ? 2.230 0.022 -3.303 1.00 92.06 190 VAL A CA 1
ATOM 1559 C C . VAL A 1 190 ? 1.326 -1.016 -3.958 1.00 92.06 190 VAL A C 1
ATOM 1561 O O . VAL A 1 190 ? 1.119 -0.958 -5.167 1.00 92.06 190 VAL A O 1
ATOM 1564 N N . PHE A 1 191 ? 0.699 -1.893 -3.168 1.00 93.31 191 PHE A N 1
ATOM 1565 C CA . PHE A 1 191 ? -0.198 -2.932 -3.688 1.00 93.31 191 PHE A CA 1
ATOM 1566 C C . PHE A 1 191 ? -1.487 -2.361 -4.277 1.00 93.31 191 PHE A C 1
ATOM 1568 O O . PHE A 1 191 ? -1.956 -2.831 -5.312 1.00 93.31 191 PHE A O 1
ATOM 1575 N N . ARG A 1 192 ? -2.005 -1.262 -3.713 1.00 92.00 192 ARG A N 1
ATOM 1576 C CA . ARG A 1 192 ? -3.175 -0.574 -4.283 1.00 92.00 192 ARG A CA 1
ATOM 1577 C C . ARG A 1 192 ? -2.917 -0.010 -5.675 1.00 92.00 192 ARG A C 1
ATOM 1579 O O . ARG A 1 192 ? -3.865 0.135 -6.436 1.00 92.00 192 ARG A O 1
ATOM 1586 N N . ASN A 1 193 ? -1.672 0.324 -6.007 1.00 92.69 193 ASN A N 1
ATOM 1587 C CA . ASN A 1 193 ? -1.300 0.888 -7.303 1.00 92.69 193 ASN A CA 1
ATOM 1588 C C . ASN A 1 193 ? -1.097 -0.166 -8.408 1.00 92.69 193 ASN A C 1
ATOM 1590 O O . ASN A 1 193 ? -1.035 0.216 -9.574 1.00 92.69 193 ASN A O 1
ATOM 1594 N N . VAL A 1 194 ? -1.018 -1.462 -8.077 1.00 94.94 194 VAL A N 1
ATOM 1595 C CA . VAL A 1 194 ? -0.695 -2.553 -9.024 1.00 94.94 194 VAL A CA 1
ATOM 1596 C C . VAL A 1 194 ? -1.794 -3.630 -9.077 1.00 94.94 194 VAL A C 1
ATOM 1598 O O . VAL A 1 194 ? -1.537 -4.804 -8.832 1.00 94.94 194 VAL A O 1
ATOM 1601 N N . PRO A 1 195 ? -3.049 -3.276 -9.414 1.00 93.12 195 PRO A N 1
ATOM 1602 C CA . PRO A 1 195 ? -4.207 -4.159 -9.222 1.00 93.12 195 PRO A CA 1
ATOM 1603 C C . PRO A 1 195 ? -4.211 -5.447 -10.068 1.00 93.12 195 PRO A C 1
ATOM 1605 O O . PRO A 1 195 ? -4.919 -6.388 -9.721 1.00 93.12 195 PRO A O 1
ATOM 1608 N N . ASN A 1 196 ? -3.464 -5.499 -11.178 1.00 96.19 196 ASN A N 1
ATOM 1609 C CA . ASN A 1 196 ? -3.437 -6.650 -12.093 1.00 96.19 196 ASN A CA 1
ATOM 1610 C C . ASN A 1 196 ? -2.142 -7.470 -11.997 1.00 96.19 196 ASN A C 1
ATOM 1612 O O . ASN A 1 196 ? -1.784 -8.161 -12.950 1.00 96.19 196 ASN A O 1
ATOM 1616 N N . LEU A 1 197 ? -1.432 -7.381 -10.872 1.00 97.56 197 LEU A N 1
ATOM 1617 C CA . LEU A 1 197 ? -0.212 -8.149 -10.664 1.00 97.56 197 LEU A CA 1
ATOM 1618 C C . LEU A 1 197 ? -0.519 -9.656 -10.633 1.00 97.56 197 LEU A C 1
ATOM 1620 O O . LEU A 1 197 ? -1.418 -10.089 -9.918 1.00 97.56 197 LEU A O 1
ATOM 1624 N N . GLU A 1 198 ? 0.234 -10.442 -11.401 1.00 97.75 198 GLU A N 1
ATOM 1625 C CA . GLU A 1 198 ? 0.090 -11.899 -11.544 1.00 97.75 198 GLU A CA 1
ATOM 1626 C C . GLU A 1 198 ? 1.193 -12.653 -10.778 1.00 97.75 198 GLU A C 1
ATOM 1628 O O . GLU A 1 198 ? 0.955 -13.725 -10.220 1.00 97.75 198 GLU A O 1
ATOM 1633 N N . THR A 1 199 ? 2.401 -12.089 -10.710 1.00 98.44 199 THR A N 1
ATOM 1634 C CA . THR A 1 199 ? 3.558 -12.678 -10.025 1.00 98.44 199 THR A CA 1
ATOM 1635 C C . THR A 1 199 ? 4.238 -11.647 -9.135 1.00 98.44 199 THR A C 1
ATOM 1637 O O . THR A 1 199 ? 4.674 -10.597 -9.618 1.00 98.44 199 THR A O 1
ATOM 1640 N N . LEU A 1 200 ? 4.363 -11.974 -7.848 1.00 98.25 200 LEU A N 1
ATOM 1641 C CA . LEU A 1 200 ? 5.037 -11.160 -6.841 1.00 98.25 200 LEU A CA 1
ATOM 1642 C C . LEU A 1 200 ? 6.104 -11.988 -6.123 1.00 98.25 200 LEU A C 1
ATOM 1644 O O . LEU A 1 200 ? 5.783 -12.917 -5.384 1.00 98.25 200 LEU A O 1
ATOM 1648 N N . LEU A 1 201 ? 7.370 -11.622 -6.324 1.00 98.31 201 LEU A N 1
ATOM 1649 C CA . LEU A 1 201 ? 8.509 -12.281 -5.687 1.00 98.31 201 LEU A CA 1
ATOM 1650 C C . LEU A 1 201 ? 9.183 -11.341 -4.682 1.00 98.31 201 LEU A C 1
ATOM 1652 O O . LEU A 1 201 ? 9.772 -10.327 -5.056 1.00 98.31 201 LEU A O 1
ATOM 1656 N N . LEU A 1 202 ? 9.112 -11.704 -3.407 1.00 97.38 202 LEU A N 1
ATOM 1657 C CA . LEU A 1 202 ? 9.610 -10.971 -2.241 1.00 97.38 202 LEU A CA 1
ATOM 1658 C C . LEU A 1 202 ? 10.524 -11.845 -1.363 1.00 97.38 202 LEU A C 1
ATOM 1660 O O . LEU A 1 202 ? 10.736 -11.530 -0.189 1.00 97.38 202 LEU A O 1
ATOM 1664 N N . SER A 1 203 ? 11.057 -12.943 -1.897 1.00 97.19 203 SER A N 1
ATOM 1665 C CA . SER A 1 203 ? 11.914 -13.853 -1.140 1.00 97.19 203 SER A CA 1
ATOM 1666 C C . SER A 1 203 ? 13.252 -13.223 -0.737 1.00 97.19 203 SER A C 1
ATOM 1668 O O . SER A 1 203 ? 13.799 -12.379 -1.454 1.00 97.19 203 SER A O 1
ATOM 1670 N N . ASN A 1 204 ? 13.838 -13.704 0.362 1.00 96.69 204 ASN A N 1
ATOM 1671 C CA . ASN A 1 204 ? 15.148 -13.268 0.866 1.00 96.69 204 ASN A CA 1
ATOM 1672 C C . ASN A 1 204 ? 15.209 -11.755 1.160 1.00 96.69 204 ASN A C 1
ATOM 1674 O O . ASN A 1 204 ? 16.160 -11.070 0.768 1.00 96.69 204 ASN A O 1
ATOM 1678 N N . ASN A 1 205 ? 14.183 -11.226 1.820 1.00 96.75 205 ASN A N 1
ATOM 1679 C CA . ASN A 1 205 ? 14.189 -9.871 2.371 1.00 96.75 205 ASN A CA 1
ATOM 1680 C C . ASN A 1 205 ? 14.209 -9.955 3.913 1.00 96.75 205 ASN A C 1
ATOM 1682 O O . ASN A 1 205 ? 14.588 -10.983 4.469 1.00 96.75 205 ASN A O 1
ATOM 1686 N N . ARG A 1 206 ? 13.875 -8.870 4.619 1.00 95.50 206 ARG A N 1
ATOM 1687 C CA . ARG A 1 206 ? 13.718 -8.852 6.088 1.00 95.50 206 ARG A CA 1
ATOM 1688 C C . ARG A 1 206 ? 12.344 -8.321 6.489 1.00 95.50 206 ARG A C 1
ATOM 1690 O O . ARG A 1 206 ? 12.214 -7.540 7.431 1.00 95.50 206 ARG A O 1
ATOM 1697 N N . LEU A 1 207 ? 11.328 -8.675 5.701 1.00 95.81 207 LEU A N 1
ATOM 1698 C CA . LEU A 1 207 ? 9.962 -8.213 5.916 1.00 95.81 207 LEU A CA 1
ATOM 1699 C C . LEU A 1 207 ? 9.427 -8.798 7.218 1.00 95.81 207 LEU A C 1
ATOM 1701 O O . LEU A 1 207 ? 9.439 -10.013 7.376 1.00 95.81 207 LEU A O 1
ATOM 1705 N N . THR A 1 208 ? 8.923 -7.951 8.115 1.00 93.00 208 THR A N 1
ATOM 1706 C CA . THR A 1 208 ? 8.319 -8.394 9.387 1.00 93.00 208 THR A CA 1
ATOM 1707 C C . THR A 1 208 ? 6.824 -8.675 9.267 1.00 93.00 208 THR A C 1
ATOM 1709 O O . THR A 1 208 ? 6.238 -9.420 10.053 1.00 93.00 208 THR A O 1
ATOM 1712 N N . SER A 1 209 ? 6.179 -8.069 8.272 1.00 93.69 209 SER A N 1
ATOM 1713 C CA . SER A 1 209 ? 4.756 -8.225 7.997 1.00 93.69 209 SER A CA 1
ATOM 1714 C C . SER A 1 209 ? 4.452 -7.933 6.530 1.00 93.69 209 SER A C 1
ATOM 1716 O O . SER A 1 209 ? 5.232 -7.286 5.826 1.00 93.69 209 SER A O 1
ATOM 1718 N N . LEU A 1 210 ? 3.298 -8.413 6.070 1.00 94.12 210 LEU A N 1
ATOM 1719 C CA . LEU A 1 210 ? 2.724 -8.050 4.778 1.00 94.12 210 LEU A CA 1
ATOM 1720 C C . LEU A 1 210 ? 1.501 -7.155 5.008 1.00 94.12 210 LEU A C 1
ATOM 1722 O O . LEU A 1 210 ? 0.669 -7.478 5.861 1.00 94.12 210 LEU A O 1
ATOM 1726 N N . PRO A 1 211 ? 1.340 -6.055 4.254 1.00 94.00 211 PRO A N 1
ATOM 1727 C CA . PRO A 1 211 ? 0.164 -5.211 4.387 1.00 94.00 211 PRO A CA 1
ATOM 1728 C C . PRO A 1 211 ? -1.094 -5.953 3.913 1.00 94.00 211 PRO A C 1
ATOM 1730 O O . PRO A 1 211 ? -1.086 -6.662 2.905 1.00 94.00 211 PRO A O 1
ATOM 1733 N N . LYS A 1 212 ? -2.204 -5.736 4.624 1.00 92.81 212 LYS A N 1
ATOM 1734 C CA . LYS A 1 212 ? -3.542 -6.298 4.348 1.00 92.81 212 LYS A CA 1
ATOM 1735 C C . LYS A 1 212 ? -4.053 -6.013 2.929 1.00 92.81 212 LYS A C 1
ATOM 1737 O O . LYS A 1 212 ? -4.842 -6.778 2.381 1.00 92.81 212 LYS A O 1
ATOM 1742 N N . GLU A 1 213 ? -3.556 -4.952 2.302 1.00 94.69 213 GLU A N 1
ATOM 1743 C CA . GLU A 1 213 ? -3.786 -4.594 0.901 1.00 94.69 213 GLU A CA 1
ATOM 1744 C C . GLU A 1 213 ? -3.296 -5.649 -0.100 1.00 94.69 213 GLU A C 1
ATOM 1746 O O . GLU A 1 213 ? -3.681 -5.578 -1.265 1.00 94.69 213 GLU A O 1
ATOM 1751 N N . ILE A 1 214 ? -2.509 -6.650 0.320 1.00 95.44 214 ILE A N 1
ATOM 1752 C CA . ILE A 1 214 ? -2.172 -7.803 -0.527 1.00 95.44 214 ILE A CA 1
ATOM 1753 C C . ILE A 1 214 ? -3.434 -8.477 -1.082 1.00 95.44 214 ILE A C 1
ATOM 1755 O O . ILE A 1 214 ? -3.437 -8.902 -2.232 1.00 95.44 214 ILE A O 1
ATOM 1759 N N . GLY A 1 215 ? -4.538 -8.479 -0.322 1.00 92.94 215 GLY A N 1
ATOM 1760 C CA . GLY A 1 215 ? -5.826 -9.010 -0.774 1.00 92.94 215 GLY A CA 1
ATOM 1761 C C . GLY A 1 215 ? -6.494 -8.217 -1.903 1.00 92.94 215 GLY A C 1
ATOM 1762 O O . GLY A 1 215 ? -7.456 -8.707 -2.486 1.00 92.94 215 GLY A O 1
ATOM 1763 N N . GLU A 1 216 ? -6.012 -7.014 -2.247 1.00 93.12 216 GLU A N 1
ATOM 1764 C CA . GLU A 1 216 ? -6.484 -6.283 -3.434 1.00 93.12 216 GLU A CA 1
ATOM 1765 C C . GLU A 1 216 ? -5.909 -6.855 -4.743 1.00 93.12 216 GLU A C 1
ATOM 1767 O O . GLU A 1 216 ? -6.458 -6.591 -5.817 1.00 93.12 216 GLU A O 1
ATOM 1772 N N . LEU A 1 217 ? -4.839 -7.660 -4.683 1.00 95.69 217 LEU A N 1
ATOM 1773 C CA . LEU A 1 217 ? -4.173 -8.254 -5.849 1.00 95.69 217 LEU A CA 1
ATOM 1774 C C . LEU A 1 217 ? -4.930 -9.482 -6.381 1.00 95.69 217 LEU A C 1
ATOM 1776 O O . LEU A 1 217 ? -4.380 -10.565 -6.524 1.00 95.69 217 LEU A O 1
ATOM 1780 N N . THR A 1 218 ? -6.209 -9.323 -6.710 1.00 94.25 218 THR A N 1
ATOM 1781 C CA . THR A 1 218 ? -7.117 -10.425 -7.104 1.00 94.25 218 THR A CA 1
ATOM 1782 C C . THR A 1 218 ? -6.686 -11.228 -8.344 1.00 94.25 218 THR A C 1
ATOM 1784 O O . THR A 1 218 ? -7.250 -12.290 -8.608 1.00 94.25 218 THR A O 1
ATOM 1787 N N . LYS A 1 219 ? -5.708 -10.730 -9.116 1.00 96.19 219 LYS A N 1
ATOM 1788 C CA . LYS A 1 219 ? -5.109 -11.403 -10.283 1.00 96.19 219 LYS A CA 1
ATOM 1789 C C . LYS A 1 219 ? -3.838 -12.195 -9.970 1.00 96.19 219 LYS A C 1
ATOM 1791 O O . LYS A 1 219 ? -3.280 -12.814 -10.877 1.00 96.19 219 LYS A O 1
ATOM 1796 N N . LEU A 1 220 ? -3.387 -12.179 -8.718 1.00 97.31 220 LEU A N 1
ATOM 1797 C CA . LEU A 1 220 ? -2.145 -12.813 -8.305 1.00 97.31 220 LEU A CA 1
ATOM 1798 C C . LEU A 1 220 ? -2.261 -14.336 -8.399 1.00 97.31 220 LEU A C 1
ATOM 1800 O O . LEU A 1 220 ? -3.205 -14.921 -7.875 1.00 97.31 220 LEU A O 1
ATOM 1804 N N . ARG A 1 221 ? -1.281 -14.957 -9.057 1.00 95.44 221 ARG A N 1
ATOM 1805 C CA . ARG A 1 221 ? -1.161 -16.410 -9.250 1.00 95.44 221 ARG A CA 1
ATOM 1806 C C . ARG A 1 221 ? 0.015 -16.995 -8.485 1.00 95.44 221 ARG A C 1
ATOM 1808 O O . ARG A 1 221 ? -0.104 -18.077 -7.923 1.00 95.44 221 ARG A O 1
ATOM 1815 N N . TYR A 1 222 ? 1.121 -16.256 -8.429 1.00 96.56 222 TYR A N 1
ATOM 1816 C CA . TYR A 1 222 ? 2.361 -16.695 -7.795 1.00 96.56 222 TYR A CA 1
ATOM 1817 C C . TYR A 1 222 ? 2.813 -15.667 -6.761 1.00 96.56 222 TYR A C 1
ATOM 1819 O O . TYR A 1 222 ? 3.090 -14.514 -7.108 1.00 96.56 222 TYR A O 1
ATOM 1827 N N . LEU A 1 223 ? 2.899 -16.096 -5.503 1.00 96.94 223 LEU A N 1
ATOM 1828 C CA . LEU A 1 223 ? 3.404 -15.299 -4.388 1.00 96.94 223 LEU A CA 1
ATOM 1829 C C . LEU A 1 223 ? 4.590 -16.014 -3.744 1.00 96.94 223 LEU A C 1
ATOM 1831 O O . LEU A 1 223 ? 4.450 -17.132 -3.264 1.00 96.94 223 LEU A O 1
ATOM 1835 N N . ASP A 1 224 ? 5.743 -15.362 -3.683 1.00 97.06 224 ASP A N 1
ATOM 1836 C CA . ASP A 1 224 ? 6.908 -15.888 -2.972 1.00 97.06 224 ASP A CA 1
ATOM 1837 C C . ASP A 1 224 ? 7.366 -14.896 -1.910 1.00 97.06 224 ASP A C 1
ATOM 1839 O O . ASP A 1 224 ? 7.810 -13.798 -2.236 1.00 97.06 224 ASP A O 1
ATOM 1843 N N . VAL A 1 225 ? 7.241 -15.269 -0.640 1.00 96.44 225 VAL A N 1
ATOM 1844 C CA . VAL A 1 225 ? 7.661 -14.467 0.518 1.00 96.44 225 VAL A CA 1
ATOM 1845 C C . VAL A 1 225 ? 8.599 -15.260 1.429 1.00 96.44 225 VAL A C 1
ATOM 1847 O O . VAL A 1 225 ? 8.784 -14.910 2.597 1.00 96.44 225 VAL A O 1
ATOM 1850 N N . ALA A 1 226 ? 9.206 -16.328 0.911 1.00 96.12 226 ALA A N 1
ATOM 1851 C CA . ALA A 1 226 ? 10.076 -17.180 1.703 1.00 96.12 226 ALA A CA 1
ATOM 1852 C C . ALA A 1 226 ? 11.364 -16.479 2.140 1.00 96.12 226 ALA A C 1
ATOM 1854 O O . ALA A 1 226 ? 11.849 -15.565 1.470 1.00 96.12 226 ALA A O 1
ATOM 1855 N N . ASN A 1 227 ? 11.955 -16.955 3.237 1.00 96.19 227 ASN A N 1
ATOM 1856 C CA . ASN A 1 227 ? 13.173 -16.383 3.818 1.00 96.19 227 ASN A CA 1
ATOM 1857 C C . ASN A 1 227 ? 12.989 -14.886 4.144 1.00 96.19 227 ASN A C 1
ATOM 1859 O O . ASN A 1 227 ? 13.678 -14.024 3.594 1.00 96.19 227 ASN A O 1
ATOM 1863 N N . ASN A 1 228 ? 12.012 -14.592 4.998 1.00 96.81 228 ASN A N 1
ATOM 1864 C CA . ASN A 1 228 ? 11.758 -13.277 5.585 1.00 96.81 228 ASN A CA 1
ATOM 1865 C C . ASN A 1 228 ? 11.585 -13.431 7.108 1.00 96.81 228 ASN A C 1
ATOM 1867 O O . ASN A 1 228 ? 11.745 -14.523 7.650 1.00 96.81 228 ASN A O 1
ATOM 1871 N N . ASP A 1 229 ? 11.237 -12.345 7.795 1.00 94.81 229 ASP A N 1
ATOM 1872 C CA . ASP A 1 229 ? 10.972 -12.321 9.236 1.00 94.81 229 ASP A CA 1
ATOM 1873 C C . ASP A 1 229 ? 9.461 -12.152 9.514 1.00 94.81 229 ASP A C 1
ATOM 1875 O O . ASP A 1 229 ? 9.065 -11.499 10.481 1.00 94.81 229 ASP A O 1
ATOM 1879 N N . ILE A 1 230 ? 8.594 -12.677 8.630 1.00 94.81 230 ILE A N 1
ATOM 1880 C CA . ILE A 1 230 ? 7.148 -12.425 8.689 1.00 94.81 230 ILE A CA 1
ATOM 1881 C C . ILE A 1 230 ? 6.557 -13.099 9.923 1.00 94.81 230 ILE A C 1
ATOM 1883 O O . ILE A 1 230 ? 6.579 -14.323 10.039 1.00 94.81 230 ILE A O 1
ATOM 1887 N N . MET A 1 231 ? 5.958 -12.293 10.799 1.00 92.81 231 MET A N 1
ATOM 1888 C CA . MET A 1 231 ? 5.380 -12.785 12.047 1.00 92.81 231 MET A CA 1
ATOM 1889 C C . MET A 1 231 ? 4.009 -13.441 11.846 1.00 92.81 231 MET A C 1
ATOM 1891 O O . MET A 1 231 ? 3.697 -14.413 12.523 1.00 92.81 231 MET A O 1
ATOM 1895 N N . TYR A 1 232 ? 3.198 -12.960 10.898 1.00 92.50 232 TYR A N 1
ATOM 1896 C CA . TYR A 1 232 ? 1.843 -13.475 10.669 1.00 92.50 232 TYR A CA 1
ATOM 1897 C C . TYR A 1 232 ? 1.487 -13.497 9.184 1.00 92.50 232 TYR A C 1
ATOM 1899 O O . TYR A 1 232 ? 1.825 -12.577 8.434 1.00 92.50 232 TYR A O 1
ATOM 1907 N N . ILE A 1 233 ? 0.742 -14.521 8.768 1.00 92.69 233 ILE A N 1
ATOM 1908 C CA . ILE A 1 233 ? 0.119 -14.572 7.443 1.00 92.69 233 ILE A CA 1
ATOM 1909 C C . ILE A 1 233 ? -1.183 -13.748 7.497 1.00 92.69 233 ILE A C 1
ATOM 1911 O O . ILE A 1 233 ? -2.044 -14.052 8.327 1.00 92.69 233 ILE A O 1
ATOM 1915 N N . PRO A 1 234 ? -1.359 -12.710 6.656 1.00 93.00 234 PRO A N 1
ATOM 1916 C CA . PRO A 1 234 ? -2.563 -11.883 6.688 1.00 93.00 234 PRO A CA 1
ATOM 1917 C C . PRO A 1 234 ? -3.797 -12.639 6.171 1.00 93.00 234 PRO A C 1
ATOM 1919 O O . PRO A 1 234 ? -3.773 -13.217 5.085 1.00 93.00 234 PRO A O 1
ATOM 1922 N N . GLU A 1 235 ? -4.915 -12.542 6.897 1.00 91.25 235 GLU A N 1
ATOM 1923 C CA . GLU A 1 235 ? -6.215 -13.147 6.546 1.00 91.25 235 GLU A CA 1
ATOM 1924 C C . GLU A 1 235 ? -6.694 -12.772 5.133 1.00 91.25 235 GLU A C 1
ATOM 1926 O O . GLU A 1 235 ? -7.375 -13.543 4.460 1.00 91.25 235 GLU A O 1
ATOM 1931 N N . GLN A 1 236 ? -6.299 -11.597 4.629 1.00 93.75 236 GLN A N 1
ATOM 1932 C CA . GLN A 1 236 ? -6.696 -11.102 3.310 1.00 93.75 236 GLN A CA 1
ATOM 1933 C C . GLN A 1 236 ? -6.186 -11.960 2.141 1.00 93.75 236 GLN A C 1
ATOM 1935 O O . GLN A 1 236 ? -6.681 -11.795 1.025 1.00 93.75 236 GLN A O 1
ATOM 1940 N N . ILE A 1 237 ? -5.267 -12.903 2.379 1.00 91.00 237 ILE A N 1
ATOM 1941 C CA . ILE A 1 237 ? -4.870 -13.914 1.388 1.00 91.00 237 ILE A CA 1
ATOM 1942 C C . ILE A 1 237 ? -6.065 -14.768 0.937 1.00 91.00 237 ILE A C 1
ATOM 1944 O O . ILE A 1 237 ? -6.092 -15.188 -0.218 1.00 91.00 237 ILE A O 1
ATOM 1948 N N . ARG A 1 238 ? -7.113 -14.922 1.762 1.00 87.44 238 ARG A N 1
ATOM 1949 C CA . ARG A 1 238 ? -8.353 -15.623 1.371 1.00 87.44 238 ARG A CA 1
ATOM 1950 C C . ARG A 1 238 ? -9.053 -15.018 0.147 1.00 87.44 238 ARG A C 1
ATOM 1952 O O . ARG A 1 238 ? -9.776 -15.714 -0.557 1.00 87.44 238 ARG A O 1
ATOM 1959 N N . HIS A 1 239 ? -8.860 -13.720 -0.110 1.00 90.75 239 HIS A N 1
ATOM 1960 C CA . HIS A 1 239 ? -9.482 -13.022 -1.242 1.00 90.75 239 HIS A CA 1
ATOM 1961 C C . HIS A 1 239 ? -8.749 -13.283 -2.573 1.00 90.75 239 HIS A C 1
ATOM 1963 O O . HIS A 1 239 ? -9.219 -12.883 -3.640 1.00 90.75 239 HIS A O 1
ATOM 1969 N N . LEU A 1 240 ? -7.587 -13.945 -2.536 1.00 91.44 240 LEU A N 1
ATOM 1970 C CA . LEU A 1 240 ? -6.763 -14.239 -3.707 1.00 91.44 240 LEU A CA 1
ATOM 1971 C C . LEU A 1 240 ? -7.227 -15.529 -4.395 1.00 91.44 240 LEU A C 1
ATOM 1973 O O . LEU A 1 240 ? -6.521 -16.531 -4.439 1.00 91.44 240 LEU A O 1
ATOM 1977 N N . HIS A 1 241 ? -8.430 -15.503 -4.969 1.00 86.81 241 HIS A N 1
ATOM 1978 C CA . HIS A 1 241 ? -9.055 -16.690 -5.571 1.00 86.81 241 HIS A CA 1
ATOM 1979 C C . HIS A 1 241 ? -8.292 -17.272 -6.781 1.00 86.81 241 HIS A C 1
ATOM 1981 O O . HIS A 1 241 ? -8.507 -18.432 -7.133 1.00 86.81 241 HIS A O 1
ATOM 1987 N N . GLN A 1 242 ? -7.423 -16.480 -7.424 1.00 90.50 242 GLN A N 1
ATOM 1988 C CA . GLN A 1 242 ? -6.592 -16.897 -8.565 1.00 90.50 242 GLN A CA 1
ATOM 1989 C C . GLN A 1 242 ? -5.203 -17.412 -8.161 1.00 90.50 242 GLN A C 1
ATOM 1991 O O . GLN A 1 242 ? -4.415 -17.744 -9.044 1.00 90.50 242 GLN A O 1
ATOM 1996 N N . LEU A 1 243 ? -4.896 -17.476 -6.861 1.00 91.44 243 LEU A N 1
ATOM 1997 C CA . LEU A 1 243 ? -3.586 -17.902 -6.384 1.00 91.44 243 LEU A CA 1
ATOM 1998 C C . LEU A 1 243 ? -3.388 -19.400 -6.652 1.00 91.44 243 LEU A C 1
ATOM 2000 O O . LEU A 1 243 ? -4.183 -20.234 -6.218 1.00 91.44 243 LEU A O 1
ATOM 2004 N N . GLU A 1 244 ? -2.332 -19.720 -7.394 1.00 89.25 244 GLU A N 1
ATOM 2005 C CA . GLU A 1 244 ? -1.955 -21.079 -7.787 1.00 89.25 244 GLU A CA 1
ATOM 2006 C C . GLU A 1 244 ? -0.859 -21.623 -6.866 1.00 89.25 244 GLU A C 1
ATOM 2008 O O . GLU A 1 244 ? -0.911 -22.781 -6.463 1.00 89.25 244 GLU A O 1
ATOM 2013 N N . GLN A 1 245 ? 0.112 -20.782 -6.499 1.00 90.06 245 GLN A N 1
ATOM 2014 C CA . GLN A 1 245 ? 1.236 -21.167 -5.651 1.00 90.06 245 GLN A CA 1
ATOM 2015 C C . GLN A 1 245 ? 1.615 -20.032 -4.697 1.00 90.06 245 GLN A C 1
ATOM 2017 O O . GLN A 1 245 ? 1.784 -18.882 -5.120 1.00 90.06 245 GLN A O 1
ATOM 2022 N N . ALA A 1 246 ? 1.801 -20.367 -3.418 1.00 92.81 246 ALA A N 1
ATOM 2023 C CA . ALA A 1 246 ? 2.284 -19.434 -2.414 1.00 92.81 246 ALA A CA 1
ATOM 2024 C C . ALA A 1 246 ? 3.427 -20.041 -1.589 1.00 92.81 246 ALA A C 1
ATOM 2026 O O . ALA A 1 246 ? 3.300 -21.104 -0.992 1.00 92.81 246 ALA A O 1
ATOM 2027 N N . ASN A 1 247 ? 4.567 -19.359 -1.540 1.00 93.56 247 ASN A N 1
ATOM 2028 C CA . ASN A 1 247 ? 5.723 -19.813 -0.780 1.00 93.56 247 ASN A CA 1
ATOM 2029 C C . ASN A 1 247 ? 5.913 -18.953 0.474 1.00 93.56 247 ASN A C 1
ATOM 2031 O O . ASN A 1 247 ? 6.398 -17.824 0.402 1.00 93.56 247 ASN A O 1
ATOM 2035 N N . PHE A 1 248 ? 5.527 -19.512 1.619 1.00 93.25 248 PHE A N 1
ATOM 2036 C CA . PHE A 1 248 ? 5.611 -18.895 2.948 1.00 93.25 248 PHE A CA 1
ATOM 2037 C C . PHE A 1 248 ? 6.743 -19.484 3.812 1.00 93.25 248 PHE A C 1
ATOM 2039 O O . PHE A 1 248 ? 6.888 -19.156 4.987 1.00 93.25 248 PHE A O 1
ATOM 2046 N N . LEU A 1 249 ? 7.572 -20.362 3.248 1.00 92.81 249 LEU A N 1
ATOM 2047 C CA . LEU A 1 249 ? 8.567 -21.114 4.010 1.00 92.81 249 LEU A CA 1
ATOM 2048 C C . LEU A 1 249 ? 9.658 -20.218 4.612 1.00 92.81 249 LEU A C 1
ATOM 2050 O O . LEU A 1 249 ? 9.972 -19.149 4.095 1.00 92.81 249 LEU A O 1
ATOM 2054 N N . ASN A 1 250 ? 10.290 -20.698 5.684 1.00 93.00 250 ASN A N 1
ATOM 2055 C CA . ASN A 1 250 ? 11.413 -20.023 6.346 1.00 93.00 250 ASN A CA 1
ATOM 2056 C C . ASN A 1 250 ? 11.080 -18.587 6.794 1.00 93.00 250 ASN A C 1
A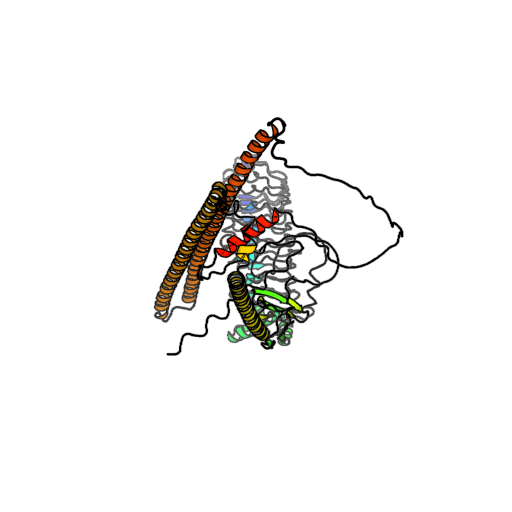TOM 2058 O O . ASN A 1 250 ? 11.785 -17.639 6.456 1.00 93.00 250 ASN A O 1
ATOM 2062 N N . ASN A 1 251 ? 9.998 -18.455 7.557 1.00 93.88 251 ASN A N 1
ATOM 2063 C CA . ASN A 1 251 ? 9.619 -17.252 8.295 1.00 93.88 251 ASN A CA 1
ATOM 2064 C C . ASN A 1 251 ? 9.473 -17.592 9.788 1.00 93.88 251 ASN A C 1
ATOM 2066 O O . ASN A 1 251 ? 9.392 -18.769 10.154 1.00 93.88 251 ASN A O 1
ATOM 2070 N N . ASP A 1 252 ? 9.443 -16.572 10.643 1.00 91.38 252 ASP A N 1
ATOM 2071 C CA . ASP A 1 252 ? 9.364 -16.717 12.101 1.00 91.38 252 ASP A CA 1
ATOM 2072 C C . ASP A 1 252 ? 7.944 -16.434 12.625 1.00 91.38 252 ASP A C 1
ATOM 2074 O O . ASP A 1 252 ? 7.667 -15.391 13.222 1.00 91.38 252 ASP A O 1
ATOM 2078 N N . TYR A 1 253 ? 7.023 -17.367 12.362 1.00 93.25 253 TYR A N 1
ATOM 2079 C CA . TYR A 1 253 ? 5.596 -17.181 12.631 1.00 93.25 253 TYR A CA 1
ATOM 2080 C C . TYR A 1 253 ? 5.243 -17.171 14.125 1.00 93.25 253 TYR A C 1
ATOM 2082 O O . TYR A 1 253 ? 5.479 -18.140 14.853 1.00 93.25 253 TYR A O 1
ATOM 2090 N N . GLY A 1 254 ? 4.576 -16.104 14.566 1.00 91.00 254 GLY A N 1
ATOM 2091 C CA . GLY A 1 254 ? 3.862 -16.033 15.835 1.00 91.00 254 GLY A CA 1
ATOM 2092 C C . GLY A 1 254 ? 2.517 -16.742 15.713 1.00 91.00 254 GLY A C 1
ATOM 2093 O O . GLY A 1 254 ? 1.532 -16.150 15.288 1.00 91.00 254 GLY A O 1
ATOM 2094 N N . CYS A 1 255 ? 2.469 -18.027 16.055 1.00 91.25 255 CYS A N 1
ATOM 2095 C CA . CYS A 1 255 ? 1.234 -18.812 16.041 1.00 91.25 255 CYS A CA 1
ATOM 2096 C C . CYS A 1 255 ? 0.347 -18.476 17.244 1.00 91.25 255 CYS A C 1
ATOM 2098 O O . CYS A 1 255 ? 0.278 -19.239 18.203 1.00 91.25 255 CYS A O 1
ATOM 2100 N N . ASP A 1 256 ? -0.303 -17.322 17.197 1.00 91.38 256 ASP A N 1
ATOM 2101 C CA . ASP A 1 256 ? -1.261 -16.854 18.192 1.00 91.38 256 ASP A CA 1
ATOM 2102 C C . ASP A 1 256 ? -2.645 -16.632 17.552 1.00 91.38 256 ASP A C 1
ATOM 2104 O O . ASP A 1 256 ? -2.951 -17.129 16.460 1.00 91.38 256 ASP A O 1
ATOM 2108 N N . CYS A 1 257 ? -3.502 -15.859 18.220 1.00 91.56 257 CYS A N 1
ATOM 2109 C CA . CYS A 1 257 ? -4.830 -15.552 17.710 1.00 91.56 257 CYS A CA 1
ATOM 2110 C C . CYS A 1 257 ? -4.838 -14.756 16.384 1.00 91.56 257 CYS A C 1
ATOM 2112 O O . CYS A 1 257 ? -5.857 -14.765 15.697 1.00 91.56 257 CYS A O 1
ATOM 2114 N N . HIS A 1 258 ? -3.732 -14.126 15.961 1.00 90.94 258 HIS A N 1
ATOM 2115 C CA . HIS A 1 258 ? -3.628 -13.451 14.659 1.00 90.94 258 HIS A CA 1
ATOM 2116 C C . HIS A 1 258 ? -3.604 -14.427 13.484 1.00 90.94 258 HIS A C 1
ATOM 2118 O O . HIS A 1 258 ? -3.990 -14.052 12.379 1.00 90.94 258 HIS A O 1
ATOM 2124 N N . MET A 1 259 ? -3.165 -15.669 13.700 1.00 91.31 259 MET A N 1
ATOM 2125 C CA . MET A 1 259 ? -3.160 -16.726 12.682 1.00 91.31 259 MET A CA 1
ATOM 2126 C C . MET A 1 259 ? -4.321 -17.718 12.842 1.00 91.31 259 MET A C 1
ATOM 2128 O O . MET A 1 259 ? -4.469 -18.623 12.024 1.00 91.31 259 MET A O 1
ATOM 2132 N N . TYR A 1 260 ? -5.185 -17.530 13.847 1.00 91.38 260 TYR A N 1
ATOM 2133 C CA . TYR A 1 260 ? -6.302 -18.434 14.149 1.00 91.38 260 TYR A CA 1
ATOM 2134 C C . TYR A 1 260 ? -7.301 -18.588 12.989 1.00 91.38 260 TYR A C 1
ATOM 2136 O O . TYR A 1 260 ? -7.856 -19.667 12.789 1.00 91.38 260 TYR A O 1
ATOM 2144 N N . TRP A 1 261 ? -7.464 -17.550 12.162 1.00 91.12 261 TRP A N 1
ATOM 2145 C CA . TRP A 1 261 ? -8.331 -17.557 10.974 1.00 91.12 261 TRP A CA 1
ATOM 2146 C C . TRP A 1 261 ? -7.996 -18.668 9.958 1.00 91.12 261 TRP A C 1
ATOM 2148 O O . TRP A 1 261 ? -8.849 -19.041 9.151 1.00 91.12 261 TRP A O 1
ATOM 2158 N N . ILE A 1 262 ? -6.775 -19.221 9.987 1.00 89.88 262 ILE A N 1
ATOM 2159 C CA . ILE A 1 262 ? -6.375 -20.336 9.117 1.00 89.88 262 ILE A CA 1
ATOM 2160 C C . ILE A 1 262 ? -7.256 -21.565 9.375 1.00 89.88 262 ILE A C 1
ATOM 2162 O O . ILE A 1 262 ? -7.603 -22.263 8.427 1.00 89.88 262 ILE A O 1
ATOM 2166 N N . LEU A 1 263 ? -7.661 -21.811 10.627 1.00 89.19 263 LEU A N 1
ATOM 2167 C CA . LEU A 1 263 ? -8.526 -22.944 10.967 1.00 89.19 263 LEU A CA 1
ATOM 2168 C C . LEU A 1 263 ? -9.912 -22.795 10.339 1.00 89.19 263 LEU A C 1
ATOM 2170 O O . LEU A 1 263 ? -10.358 -23.699 9.640 1.00 89.19 263 LEU A O 1
ATOM 2174 N N . SER A 1 264 ? -10.541 -21.623 10.491 1.00 88.19 264 SER A N 1
ATOM 2175 C CA . SER A 1 264 ? -11.834 -21.352 9.850 1.00 88.19 264 SER A CA 1
ATOM 2176 C C . SER A 1 264 ? -11.752 -21.445 8.328 1.00 88.19 264 SER A C 1
ATOM 2178 O O . SER A 1 264 ? -12.675 -21.941 7.693 1.00 88.19 264 SER A O 1
ATOM 2180 N N . TRP A 1 265 ? -10.630 -21.028 7.733 1.00 88.00 265 TRP A N 1
ATOM 2181 C CA . TRP A 1 265 ? -10.446 -21.125 6.286 1.00 88.00 265 TRP A CA 1
ATOM 2182 C C . TRP A 1 265 ? -10.289 -22.577 5.802 1.00 88.00 265 TRP A C 1
ATOM 2184 O O . TRP A 1 265 ? -10.788 -22.934 4.734 1.00 88.00 265 TRP A O 1
ATOM 2194 N N . ILE A 1 266 ? -9.634 -23.436 6.593 1.00 84.56 266 ILE A N 1
ATOM 2195 C CA . ILE A 1 266 ? -9.560 -24.879 6.322 1.00 84.56 266 ILE A CA 1
ATOM 2196 C C . ILE A 1 266 ? -10.955 -25.508 6.377 1.00 84.56 266 ILE A C 1
ATOM 2198 O O . ILE A 1 266 ? -11.298 -26.269 5.472 1.00 84.56 266 ILE A O 1
ATOM 2202 N N . ASP A 1 267 ? -11.761 -25.171 7.384 1.00 84.81 267 ASP A N 1
ATOM 2203 C CA . ASP A 1 267 ? -1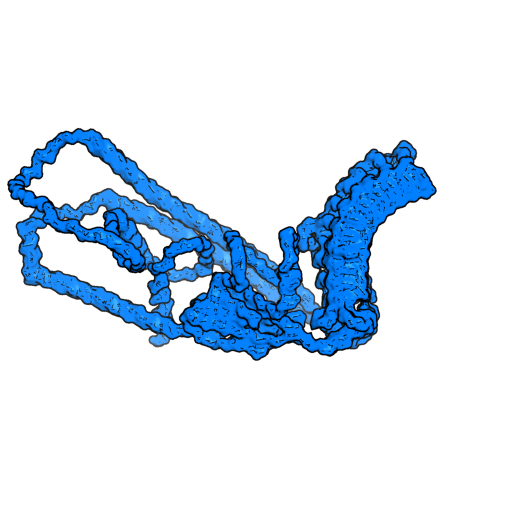3.123 -25.697 7.540 1.00 84.81 267 ASP A CA 1
ATOM 2204 C C . ASP A 1 267 ? -14.044 -25.260 6.384 1.00 84.81 267 ASP A C 1
ATOM 2206 O O . ASP A 1 267 ? -14.797 -26.070 5.839 1.00 84.81 267 ASP A O 1
ATOM 2210 N N . GLU A 1 268 ? -13.939 -24.002 5.942 1.00 82.94 268 GLU A N 1
ATOM 2211 C CA . GLU A 1 268 ? -14.661 -23.488 4.767 1.00 82.94 268 GLU A CA 1
ATOM 2212 C C . GLU A 1 268 ? -14.332 -24.291 3.497 1.00 82.94 268 GLU A C 1
ATOM 2214 O O . GLU A 1 268 ? -15.230 -24.678 2.749 1.00 82.94 268 GLU A O 1
ATOM 2219 N N . LEU A 1 269 ? -13.056 -24.611 3.265 1.00 75.06 269 LEU A N 1
ATOM 2220 C CA . LEU A 1 269 ? -12.640 -25.354 2.070 1.00 75.06 269 LEU A CA 1
ATOM 2221 C C . LEU A 1 269 ? -12.848 -26.870 2.185 1.00 75.06 269 LEU A C 1
ATOM 2223 O O . LEU A 1 269 ? -12.932 -27.551 1.157 1.00 75.06 269 LEU A O 1
ATOM 2227 N N . GLN A 1 270 ? -13.000 -27.403 3.402 1.00 76.88 270 GLN A N 1
ATOM 2228 C CA . GLN A 1 270 ? -13.535 -28.750 3.624 1.00 76.88 270 GLN A CA 1
ATOM 2229 C C . GLN A 1 270 ? -14.964 -28.873 3.103 1.00 76.88 270 GLN A C 1
ATOM 2231 O O . GLN A 1 270 ? -15.266 -29.841 2.403 1.00 76.88 270 GLN A O 1
ATOM 2236 N N . ALA A 1 271 ? -15.817 -27.878 3.358 1.00 75.81 271 ALA A N 1
ATOM 2237 C CA . ALA A 1 271 ? -17.186 -27.871 2.846 1.00 75.81 271 ALA A CA 1
ATOM 2238 C C . ALA A 1 271 ? -17.260 -27.827 1.304 1.00 75.81 271 ALA A C 1
ATOM 2240 O O . ALA A 1 271 ? -18.233 -28.307 0.723 1.00 75.81 271 ALA A O 1
ATOM 2241 N N . GLU A 1 272 ? -16.223 -27.318 0.631 1.00 77.19 272 GLU A N 1
ATOM 2242 C CA . GLU A 1 272 ? -16.127 -27.249 -0.835 1.00 77.19 272 GLU A CA 1
ATOM 2243 C C . GLU A 1 272 ? -15.410 -28.455 -1.489 1.00 77.19 272 GLU A C 1
ATOM 2245 O O . GLU A 1 272 ? -15.179 -28.441 -2.699 1.00 77.19 272 GLU A O 1
ATOM 2250 N N . ASN A 1 273 ? -15.040 -29.504 -0.733 1.00 73.00 273 ASN A N 1
ATOM 2251 C CA . ASN A 1 273 ? -14.198 -30.628 -1.196 1.00 73.00 273 ASN A CA 1
ATOM 2252 C C . ASN A 1 273 ? -12.838 -30.193 -1.793 1.00 73.00 273 ASN A C 1
ATOM 2254 O O . ASN A 1 273 ? -12.265 -30.888 -2.633 1.00 73.00 273 ASN A O 1
ATOM 2258 N N . ASN A 1 274 ? -12.297 -29.051 -1.360 1.00 72.50 274 ASN A N 1
ATOM 2259 C CA . ASN A 1 274 ? -11.092 -28.440 -1.933 1.00 72.50 274 ASN A CA 1
ATOM 2260 C C . ASN A 1 274 ? -9.908 -28.418 -0.949 1.00 72.50 274 ASN A C 1
ATOM 2262 O O . ASN A 1 274 ? -9.006 -27.589 -1.047 1.00 72.50 274 ASN A O 1
ATOM 2266 N N . THR A 1 275 ? -9.911 -29.322 0.029 1.00 64.94 275 THR A N 1
ATOM 2267 C CA . THR A 1 275 ? -8.967 -29.350 1.158 1.00 64.94 275 THR A CA 1
ATOM 2268 C C . THR A 1 275 ? -7.513 -29.440 0.727 1.00 64.94 275 THR A C 1
ATOM 2270 O O . THR A 1 275 ? -6.676 -28.679 1.216 1.00 64.94 275 THR A O 1
ATOM 2273 N N . GLN A 1 276 ? -7.217 -30.325 -0.228 1.00 71.06 276 GLN A N 1
ATOM 2274 C CA . GLN A 1 276 ? -5.862 -30.555 -0.726 1.00 71.06 276 GLN A CA 1
ATOM 2275 C C . GLN A 1 276 ? -5.245 -29.272 -1.302 1.00 71.06 276 GLN A C 1
ATOM 2277 O O . GLN A 1 276 ? -4.051 -29.032 -1.146 1.00 71.06 276 GLN A O 1
ATOM 2282 N N . LYS A 1 277 ? -6.078 -28.387 -1.866 1.00 72.62 277 LYS A N 1
ATOM 2283 C CA . LYS A 1 277 ? -5.634 -27.128 -2.458 1.00 72.62 277 LYS A CA 1
ATOM 2284 C C . LYS A 1 277 ? -4.964 -26.205 -1.443 1.00 72.62 277 LYS A C 1
ATOM 2286 O O . LYS A 1 277 ? -3.983 -25.584 -1.816 1.00 72.62 277 LYS A O 1
ATOM 2291 N N . ILE A 1 278 ? -5.417 -26.111 -0.185 1.00 70.44 278 ILE A N 1
ATOM 2292 C CA . ILE A 1 278 ? -4.730 -25.258 0.813 1.00 70.44 278 ILE A CA 1
ATOM 2293 C C . ILE A 1 278 ? -3.418 -25.887 1.262 1.00 70.44 278 ILE A C 1
ATOM 2295 O O . ILE A 1 278 ? -2.407 -25.189 1.358 1.00 70.44 278 ILE A O 1
ATOM 2299 N N . TYR A 1 279 ? -3.447 -27.187 1.579 1.00 71.50 279 TYR A N 1
ATOM 2300 C CA . TYR A 1 279 ? -2.262 -27.900 2.053 1.00 71.50 279 TYR A CA 1
ATOM 2301 C C . TYR A 1 279 ? -1.117 -27.757 1.053 1.00 71.50 279 TYR A C 1
ATOM 2303 O O . TYR A 1 279 ? 0.007 -27.475 1.470 1.00 71.50 279 TYR A O 1
ATOM 2311 N N . ASP A 1 280 ? -1.435 -27.832 -0.240 1.00 74.94 280 ASP A N 1
ATOM 2312 C CA . ASP A 1 280 ? -0.485 -27.627 -1.327 1.00 74.94 280 ASP A CA 1
ATOM 2313 C C . ASP A 1 280 ? -0.159 -26.132 -1.533 1.00 74.94 280 ASP A C 1
ATOM 2315 O O . ASP A 1 280 ? 1.013 -25.773 -1.652 1.00 74.94 280 ASP A O 1
ATOM 2319 N N . LEU A 1 281 ? -1.161 -25.240 -1.505 1.00 79.00 281 LEU A N 1
ATOM 2320 C CA . LEU A 1 281 ? -0.992 -23.800 -1.754 1.00 79.00 281 LEU A CA 1
ATOM 2321 C C . LEU A 1 281 ? -0.086 -23.120 -0.729 1.00 79.00 281 LEU A C 1
ATOM 2323 O O . LEU A 1 281 ? 0.742 -22.306 -1.120 1.00 79.00 281 LEU A O 1
ATOM 2327 N N . LEU A 1 282 ? -0.270 -23.408 0.562 1.00 78.62 282 LEU A N 1
ATOM 2328 C CA . LEU A 1 282 ? 0.521 -22.827 1.652 1.00 78.62 282 LEU A CA 1
ATOM 2329 C C . LEU A 1 282 ? 1.693 -23.713 2.079 1.00 78.62 282 LEU A C 1
ATOM 2331 O O . LEU A 1 282 ? 2.512 -23.277 2.888 1.00 78.62 282 LEU A O 1
ATOM 2335 N N . SER A 1 283 ? 1.765 -24.956 1.590 1.00 82.69 283 SER A N 1
ATOM 2336 C CA . SER A 1 283 ? 2.712 -25.961 2.088 1.00 82.69 283 SER A CA 1
ATOM 2337 C C . SER A 1 283 ? 2.641 -26.107 3.620 1.00 82.69 283 SER A C 1
ATOM 2339 O O . SER A 1 283 ? 3.665 -26.121 4.304 1.00 82.69 283 SER A O 1
ATOM 2341 N N . LEU A 1 284 ? 1.420 -26.202 4.176 1.00 80.69 284 LEU A N 1
ATOM 2342 C CA . LEU A 1 284 ? 1.152 -26.186 5.630 1.00 80.69 284 LEU A CA 1
ATOM 2343 C C . LEU A 1 284 ? 1.968 -27.226 6.414 1.00 80.69 284 LEU A C 1
ATOM 2345 O O . LEU A 1 284 ? 2.343 -26.975 7.555 1.00 80.69 284 LEU A O 1
ATOM 2349 N N . SER A 1 285 ? 2.275 -28.375 5.807 1.00 82.19 285 SER A N 1
ATOM 2350 C CA . SER A 1 285 ? 3.087 -29.435 6.420 1.00 82.19 285 SER A CA 1
ATOM 2351 C C . SER A 1 285 ? 4.542 -29.031 6.683 1.00 82.19 285 SER A C 1
ATOM 2353 O O . SER A 1 285 ? 5.237 -29.702 7.439 1.00 82.19 285 SER A O 1
ATOM 2355 N N . GLN A 1 286 ? 5.019 -27.965 6.041 1.00 88.12 286 GLN A N 1
ATOM 2356 C CA . GLN A 1 286 ? 6.386 -27.463 6.162 1.00 88.12 286 GLN A CA 1
ATOM 2357 C C . GLN A 1 286 ? 6.467 -26.166 6.976 1.00 88.12 286 GLN A C 1
ATOM 2359 O O . GLN A 1 286 ? 7.553 -25.794 7.424 1.00 88.12 286 GLN A O 1
ATOM 2364 N N . LEU A 1 287 ? 5.340 -25.478 7.187 1.00 90.25 287 LEU A N 1
ATOM 2365 C CA . LEU A 1 287 ? 5.293 -24.275 8.012 1.00 90.25 287 LEU A CA 1
ATOM 2366 C C . LEU A 1 287 ? 5.488 -24.631 9.484 1.00 90.25 287 LEU A C 1
ATOM 2368 O O . LEU A 1 287 ? 4.990 -25.650 9.955 1.00 90.25 287 LEU A O 1
ATOM 2372 N N . LYS A 1 288 ? 6.212 -23.782 10.209 1.00 91.94 288 LYS A N 1
ATOM 2373 C CA . LYS A 1 288 ? 6.492 -23.961 11.635 1.00 91.94 288 LYS A CA 1
ATOM 2374 C C . LYS A 1 288 ? 6.247 -22.671 12.402 1.00 91.94 288 LYS A C 1
ATOM 2376 O O . LYS A 1 288 ? 6.500 -21.588 11.873 1.00 91.94 288 LYS A O 1
ATOM 2381 N N . CYS A 1 289 ? 5.813 -22.798 13.644 1.00 92.62 289 CYS A N 1
ATOM 2382 C CA . CYS A 1 289 ? 5.773 -21.689 14.590 1.00 92.62 289 CYS A CA 1
ATOM 2383 C C . CYS A 1 289 ? 7.183 -21.301 15.060 1.00 92.62 289 CYS A C 1
ATOM 2385 O O . CYS A 1 289 ? 8.144 -22.068 14.922 1.00 92.62 289 CYS A O 1
ATOM 2387 N N . ARG A 1 290 ? 7.314 -20.118 15.670 1.00 90.62 290 ARG A N 1
ATOM 2388 C CA . ARG A 1 290 ? 8.524 -19.702 16.390 1.00 90.62 290 ARG A CA 1
ATOM 2389 C C . ARG A 1 290 ? 8.913 -20.775 17.413 1.00 90.62 290 ARG A C 1
ATOM 2391 O O . ARG A 1 290 ? 8.105 -21.158 18.255 1.00 90.62 290 ARG A O 1
ATOM 2398 N N . SER A 1 291 ? 10.154 -21.257 17.328 1.00 85.69 291 SER A N 1
ATOM 2399 C CA . SER A 1 291 ? 10.691 -22.373 18.138 1.00 85.69 291 SER A CA 1
ATOM 2400 C C . SER A 1 291 ? 9.958 -23.717 17.974 1.00 85.69 291 SER A C 1
ATOM 2402 O O . SER A 1 291 ? 10.081 -24.601 18.820 1.00 85.69 291 SER A O 1
ATOM 2404 N N . GLY A 1 292 ? 9.213 -23.867 16.882 1.00 87.38 292 GLY A N 1
ATOM 2405 C CA . GLY A 1 292 ? 8.413 -25.034 16.547 1.00 87.38 292 GLY A CA 1
ATOM 2406 C C . GLY A 1 292 ? 9.097 -26.061 15.640 1.00 87.38 292 GLY A C 1
ATOM 2407 O O . GLY A 1 292 ? 10.255 -25.904 15.234 1.00 87.38 292 GLY A O 1
ATOM 2408 N N . TYR A 1 293 ? 8.356 -27.107 15.276 1.00 87.94 293 TYR A N 1
ATOM 2409 C CA . TYR A 1 293 ? 8.745 -28.109 14.274 1.00 87.94 293 TYR A CA 1
ATOM 2410 C C . TYR A 1 293 ? 7.872 -28.001 13.010 1.00 87.94 293 TYR A C 1
ATOM 2412 O O . TYR A 1 293 ? 6.723 -27.584 13.096 1.00 87.94 293 TYR A O 1
ATOM 2420 N N . PRO A 1 294 ? 8.377 -28.367 11.816 1.00 87.81 294 PRO A N 1
ATOM 2421 C CA . PRO A 1 294 ? 7.584 -28.313 10.585 1.00 87.81 294 PRO A CA 1
ATOM 2422 C C . PRO A 1 294 ? 6.244 -29.057 10.708 1.00 87.81 294 PRO A C 1
ATOM 2424 O O . PRO A 1 294 ? 6.208 -30.208 11.143 1.00 87.81 294 PRO A O 1
ATOM 2427 N N . GLY A 1 295 ? 5.155 -28.386 10.332 1.00 85.12 295 GLY A N 1
ATOM 2428 C CA . GLY A 1 295 ? 3.781 -28.885 10.394 1.00 85.12 295 GLY A CA 1
ATOM 2429 C C . GLY A 1 295 ? 3.061 -28.638 11.724 1.00 85.12 295 GLY A C 1
ATOM 2430 O O . GLY A 1 295 ? 1.907 -29.040 11.870 1.00 85.12 295 GLY A O 1
ATOM 2431 N N . ASP A 1 296 ? 3.696 -27.983 12.699 1.00 90.88 296 ASP A N 1
ATOM 2432 C CA . ASP A 1 296 ? 3.100 -27.754 14.019 1.00 90.88 296 ASP A CA 1
ATOM 2433 C C . ASP A 1 296 ? 2.065 -26.623 14.072 1.00 90.88 296 ASP A C 1
ATOM 2435 O O . ASP A 1 296 ? 1.247 -26.611 14.990 1.00 90.88 296 ASP A O 1
ATOM 2439 N N . VAL A 1 297 ? 2.040 -25.732 13.075 1.00 90.62 297 VAL A N 1
ATOM 2440 C CA . VAL A 1 297 ? 1.167 -24.544 13.031 1.00 90.62 297 VAL A CA 1
ATOM 2441 C C . VAL A 1 297 ? -0.291 -24.892 13.309 1.00 90.62 297 VAL A C 1
ATOM 2443 O O . VAL A 1 297 ? -0.894 -24.338 14.223 1.00 90.62 297 VAL A O 1
ATOM 2446 N N . ILE A 1 298 ? -0.857 -25.853 12.577 1.00 89.31 298 ILE A N 1
ATOM 2447 C CA . ILE A 1 298 ? -2.266 -26.240 12.743 1.00 89.31 298 ILE A CA 1
ATOM 2448 C C . ILE A 1 298 ? -2.517 -26.824 14.133 1.00 89.31 298 ILE A C 1
ATOM 2450 O O . ILE A 1 298 ? -3.499 -26.473 14.783 1.00 89.31 298 ILE A O 1
ATOM 2454 N N . ARG A 1 299 ? -1.607 -27.677 14.616 1.00 89.12 299 ARG A N 1
ATOM 2455 C CA . ARG A 1 299 ? -1.733 -28.307 15.932 1.00 89.12 299 ARG A CA 1
ATOM 2456 C C . ARG A 1 299 ? -1.692 -27.266 17.045 1.00 89.12 299 ARG A C 1
ATOM 2458 O O . ARG A 1 299 ? -2.486 -27.364 17.974 1.00 89.12 299 ARG A O 1
ATOM 2465 N N . VAL A 1 300 ? -0.789 -26.291 16.958 1.00 91.31 300 VAL A N 1
ATOM 2466 C CA . VAL A 1 300 ? -0.689 -25.192 17.924 1.00 91.31 300 VAL A CA 1
ATOM 2467 C C . VAL A 1 300 ? -1.975 -24.376 17.899 1.00 91.31 300 VAL A C 1
ATOM 2469 O O . VAL A 1 300 ? -2.632 -24.283 18.930 1.00 91.31 300 VAL A O 1
ATOM 2472 N N . LEU A 1 301 ? -2.396 -23.887 16.728 1.00 91.50 301 LEU A N 1
ATOM 2473 C CA . LEU A 1 301 ? -3.595 -23.055 16.589 1.00 91.50 301 LEU A CA 1
ATOM 2474 C C . LEU A 1 301 ? -4.866 -23.744 17.114 1.00 91.50 301 LEU A C 1
ATOM 2476 O O . LEU A 1 301 ? -5.683 -23.088 17.750 1.00 91.50 301 LEU A O 1
ATOM 2480 N N . GLN A 1 302 ? -5.021 -25.058 16.912 1.00 90.38 302 GLN A N 1
ATOM 2481 C CA . GLN A 1 302 ? -6.177 -25.825 17.410 1.00 90.38 302 GLN A CA 1
ATOM 2482 C C . GLN A 1 302 ? -6.283 -25.861 18.941 1.00 90.38 302 GLN A C 1
ATOM 2484 O O . GLN A 1 302 ? -7.379 -26.020 19.472 1.00 90.38 302 GLN A O 1
ATOM 2489 N N . HIS A 1 303 ? -5.161 -25.729 19.653 1.00 91.12 303 HIS A N 1
ATOM 2490 C CA . HIS A 1 303 ? -5.140 -25.723 21.118 1.00 91.12 303 HIS A CA 1
ATOM 2491 C C . HIS A 1 303 ? -5.250 -24.308 21.704 1.00 91.12 303 HIS A C 1
ATOM 2493 O O . HIS A 1 303 ? -5.362 -24.163 22.922 1.00 91.12 303 HIS A O 1
ATOM 2499 N N . ILE A 1 304 ? -5.232 -23.264 20.868 1.00 90.69 304 ILE A N 1
ATOM 2500 C CA . ILE A 1 304 ? -5.411 -21.887 21.323 1.00 90.69 304 ILE A CA 1
ATOM 2501 C C . ILE A 1 304 ? -6.905 -21.572 21.358 1.00 90.69 304 ILE A C 1
ATOM 2503 O O . ILE A 1 304 ? -7.605 -21.633 20.351 1.00 90.69 304 ILE A O 1
ATOM 2507 N N . ASN A 1 305 ? -7.397 -21.196 22.535 1.00 90.44 305 ASN A N 1
ATOM 2508 C CA . ASN A 1 305 ? -8.790 -20.811 22.724 1.00 90.44 305 ASN A CA 1
ATOM 2509 C C . ASN A 1 305 ? -8.989 -19.310 22.460 1.00 90.44 305 ASN A C 1
ATOM 2511 O O . ASN A 1 305 ? -9.053 -18.528 23.407 1.00 90.44 305 ASN A O 1
ATOM 2515 N N . CYS A 1 306 ? -9.026 -18.896 21.193 1.00 93.44 306 CYS A N 1
ATOM 2516 C CA . CYS A 1 306 ? -9.261 -17.502 20.801 1.00 93.44 306 CYS A CA 1
ATOM 2517 C C . CYS A 1 306 ? -10.759 -17.186 20.756 1.00 93.44 306 CYS A C 1
ATOM 2519 O O . CYS A 1 306 ? -11.522 -17.878 20.085 1.00 93.44 306 CYS A O 1
ATOM 2521 N N . PHE A 1 307 ? -11.188 -16.109 21.413 1.00 92.12 307 PHE A N 1
ATOM 2522 C CA . PHE A 1 307 ? -12.587 -15.686 21.398 1.00 92.12 307 PHE A CA 1
ATOM 2523 C C . PHE A 1 307 ? -12.722 -14.165 21.489 1.00 92.12 307 PHE A C 1
ATOM 2525 O O . PHE A 1 307 ? -11.871 -13.454 22.034 1.00 92.12 307 PHE A O 1
ATOM 2532 N N . LYS A 1 308 ? -13.806 -13.657 20.895 1.00 92.75 308 LYS A N 1
ATOM 2533 C CA . LYS A 1 308 ? -14.145 -12.229 20.890 1.00 92.75 308 LYS A CA 1
ATOM 2534 C C . LYS A 1 308 ? -14.407 -11.717 22.312 1.00 92.75 308 LYS A C 1
ATOM 2536 O O . LYS A 1 308 ? -14.708 -12.520 23.192 1.00 92.75 308 LYS A O 1
ATOM 2541 N N . PRO A 1 309 ? -14.345 -10.399 22.546 1.00 94.50 309 PRO A N 1
ATOM 2542 C CA . PRO A 1 309 ? -14.567 -9.865 23.871 1.00 94.50 309 PRO A CA 1
ATOM 2543 C C . PRO A 1 309 ? -16.021 -10.097 24.293 1.00 94.50 309 PRO A C 1
ATOM 2545 O O . PRO A 1 309 ? -16.934 -9.944 23.483 1.00 94.50 309 PRO A O 1
ATOM 2548 N N . GLU A 1 310 ? -16.248 -10.430 25.556 1.00 93.81 310 GLU A N 1
ATOM 2549 C CA . GLU A 1 310 ? -17.574 -10.596 26.146 1.00 93.81 310 GLU A CA 1
ATOM 2550 C C . GLU A 1 310 ? -17.669 -9.780 27.432 1.00 93.81 310 GLU A C 1
ATOM 2552 O O . GLU A 1 310 ? -16.727 -9.715 28.223 1.00 93.81 310 GLU A O 1
ATOM 2557 N N . LEU A 1 311 ? -18.805 -9.111 27.629 1.00 93.00 311 LEU A N 1
ATOM 2558 C CA . LEU A 1 311 ? -19.035 -8.295 28.814 1.00 93.00 311 LEU A CA 1
ATOM 2559 C C . LEU A 1 311 ? -19.333 -9.203 30.010 1.00 93.00 311 LEU A C 1
ATOM 2561 O O . LEU A 1 311 ? -20.349 -9.892 30.015 1.00 93.00 311 LEU A O 1
ATOM 2565 N N . LEU A 1 312 ? -18.484 -9.153 31.036 1.00 91.44 312 LEU A N 1
ATOM 2566 C CA . LEU A 1 312 ? -18.733 -9.832 32.309 1.00 91.44 312 LEU A CA 1
ATOM 2567 C C . LEU A 1 312 ? -19.564 -8.957 33.245 1.00 91.44 312 LEU A C 1
ATOM 2569 O O . LEU A 1 312 ? -20.545 -9.413 33.827 1.00 91.44 312 LEU A O 1
ATOM 2573 N N . GLN A 1 313 ? -19.164 -7.693 33.391 1.00 91.06 313 GLN A N 1
ATOM 2574 C CA . GLN A 1 313 ? -19.783 -6.769 34.335 1.00 91.06 313 GLN A CA 1
ATOM 2575 C C . GLN A 1 313 ? -19.677 -5.329 33.834 1.00 91.06 313 GLN A C 1
ATOM 2577 O O . GLN A 1 313 ? -18.629 -4.904 33.353 1.00 91.06 313 GLN A O 1
ATOM 2582 N N . ALA A 1 314 ? -20.755 -4.563 33.987 1.00 91.88 314 ALA A N 1
ATOM 2583 C CA . ALA A 1 314 ? -20.776 -3.119 33.779 1.00 91.88 314 ALA A CA 1
ATOM 2584 C C . ALA A 1 314 ? -21.434 -2.436 34.983 1.00 91.88 314 ALA A C 1
ATOM 2586 O O . ALA A 1 314 ? -22.317 -3.016 35.615 1.00 91.88 314 ALA A O 1
ATOM 2587 N N . SER A 1 315 ? -21.024 -1.209 35.303 1.00 90.81 315 SER A N 1
ATOM 2588 C CA . SER A 1 315 ? -21.671 -0.443 36.372 1.00 90.81 315 SER A CA 1
ATOM 2589 C C . SER A 1 315 ? -23.137 -0.138 36.063 1.00 90.81 315 SER A C 1
ATOM 2591 O O . SER A 1 315 ? -23.479 0.337 34.979 1.00 90.81 315 SER A O 1
ATOM 2593 N N . ASP A 1 316 ? -23.995 -0.314 37.067 1.00 86.81 316 ASP A N 1
ATOM 2594 C CA . ASP A 1 316 ? -25.396 0.086 36.984 1.00 86.81 316 ASP A CA 1
ATOM 2595 C C . ASP A 1 316 ? -25.561 1.606 36.891 1.00 86.81 316 ASP A C 1
ATOM 2597 O O . ASP A 1 316 ? -24.780 2.394 37.432 1.00 86.81 316 ASP A O 1
ATOM 2601 N N . SER A 1 317 ? -26.659 2.031 36.266 1.00 84.94 317 SER A N 1
ATOM 2602 C CA . SER A 1 317 ? -27.016 3.448 36.183 1.00 84.94 317 SER A CA 1
ATOM 2603 C C . SER A 1 317 ? -27.491 3.967 37.547 1.00 84.94 317 SER A C 1
ATOM 2605 O O . SER A 1 317 ? -28.639 3.748 37.934 1.00 84.94 317 SER A O 1
ATOM 2607 N N . LYS A 1 318 ? -26.621 4.675 38.279 1.00 81.81 318 LYS A N 1
ATOM 2608 C CA . LYS A 1 318 ? -26.926 5.277 39.590 1.00 81.81 318 LYS A CA 1
ATOM 2609 C C . LYS A 1 318 ? -27.090 6.796 39.502 1.00 81.81 318 LYS A C 1
ATOM 2611 O O . LYS A 1 318 ? -26.569 7.457 38.601 1.00 81.81 318 LYS A O 1
ATOM 2616 N N . MET A 1 319 ? -27.852 7.355 40.443 1.00 84.69 319 MET A N 1
ATOM 2617 C CA . MET A 1 319 ? -27.960 8.803 40.622 1.00 84.69 319 MET A CA 1
ATOM 2618 C C . MET A 1 319 ? -26.799 9.294 41.483 1.00 84.69 319 MET A C 1
ATOM 2620 O O . MET A 1 319 ? -26.597 8.803 42.591 1.00 84.69 319 MET A O 1
ATOM 2624 N N . HIS A 1 320 ? -26.056 10.274 40.980 1.00 85.44 320 HIS A N 1
ATOM 2625 C CA . HIS A 1 320 ? -24.913 10.853 41.672 1.00 85.44 320 HIS A CA 1
ATOM 2626 C C . HIS A 1 320 ? -25.210 12.275 42.144 1.00 85.44 320 HIS A C 1
ATOM 2628 O O . HIS A 1 320 ? -25.831 13.080 41.441 1.00 85.44 320 HIS A O 1
ATOM 2634 N N . LEU A 1 321 ? -24.727 12.607 43.340 1.00 84.88 321 LEU A N 1
ATOM 2635 C CA . LEU A 1 321 ? -24.798 13.964 43.867 1.00 84.88 321 LEU A CA 1
ATOM 2636 C C . LEU A 1 321 ? -23.832 14.875 43.093 1.00 84.88 321 LEU A C 1
ATOM 2638 O O . LEU A 1 321 ? -22.730 14.470 42.721 1.00 84.88 321 LEU A O 1
ATOM 2642 N N . LEU A 1 322 ? -24.211 16.137 42.883 1.00 83.25 322 LEU A N 1
ATOM 2643 C CA . LEU A 1 322 ? -23.292 17.126 42.313 1.00 83.25 322 LEU A CA 1
ATOM 2644 C C . LEU A 1 322 ? -22.027 17.248 43.169 1.00 83.25 322 LEU A C 1
ATOM 2646 O O . LEU A 1 322 ? -22.111 17.297 44.396 1.00 83.25 322 LEU A O 1
ATOM 2650 N N . LYS A 1 323 ? -20.875 17.368 42.502 1.00 83.56 323 LYS A N 1
ATOM 2651 C CA . LYS A 1 323 ? -19.536 17.407 43.112 1.00 83.56 323 LYS A CA 1
ATOM 2652 C C . LYS A 1 323 ? -19.061 16.121 43.795 1.00 83.56 323 LYS A C 1
ATOM 2654 O O . LYS A 1 323 ? -17.998 16.142 44.409 1.00 83.56 323 LYS A O 1
ATOM 2659 N N . SER A 1 324 ? -19.813 15.026 43.701 1.00 88.19 324 SER A N 1
ATOM 2660 C CA . SER A 1 324 ? -19.301 13.709 44.091 1.00 88.19 324 SER A CA 1
ATOM 2661 C C . SER A 1 324 ? -18.396 13.131 43.004 1.00 88.19 324 SER A C 1
ATOM 2663 O O . SER A 1 324 ? -18.387 13.623 41.872 1.00 88.19 324 SER A O 1
ATOM 2665 N N . ASP A 1 325 ? -17.644 12.096 43.365 1.00 89.00 325 ASP A N 1
ATOM 2666 C CA . ASP A 1 325 ? -16.881 11.285 42.425 1.00 89.00 325 ASP A CA 1
ATOM 2667 C C . ASP A 1 325 ? -17.710 10.052 42.025 1.00 89.00 325 ASP A C 1
ATOM 2669 O O . ASP A 1 325 ? -18.411 9.471 42.858 1.00 89.00 325 ASP A O 1
ATOM 2673 N N . ALA A 1 326 ? -17.616 9.633 40.764 1.00 89.81 326 ALA A N 1
ATOM 2674 C CA . ALA A 1 326 ? -18.171 8.373 40.268 1.00 89.81 326 ALA A CA 1
ATOM 2675 C C . ALA A 1 326 ? -17.071 7.537 39.621 1.00 89.81 326 ALA A C 1
ATOM 2677 O O . ALA A 1 326 ? -16.180 8.079 38.973 1.00 89.81 326 ALA A O 1
ATOM 2678 N N . VAL A 1 327 ? -17.160 6.219 39.765 1.00 91.31 327 VAL A N 1
ATOM 2679 C CA . VAL A 1 327 ? -16.327 5.264 39.031 1.00 91.31 327 VAL A CA 1
ATOM 2680 C C . VAL A 1 327 ? -17.256 4.440 38.154 1.00 91.31 327 VAL A C 1
ATOM 2682 O O . VAL A 1 327 ? -18.258 3.917 38.639 1.00 91.31 327 VAL A O 1
ATOM 2685 N N . LEU A 1 328 ? -16.948 4.393 36.863 1.00 91.44 328 LEU A N 1
ATOM 2686 C CA . LEU A 1 328 ? -17.632 3.583 35.870 1.00 91.44 328 LEU A CA 1
ATOM 2687 C C . LEU A 1 328 ? -16.722 2.411 35.506 1.00 91.44 328 LEU A C 1
ATOM 2689 O O . LEU A 1 328 ? -15.585 2.590 35.064 1.00 91.44 328 LEU A O 1
ATOM 2693 N N . GLU A 1 329 ? -17.245 1.214 35.703 1.00 92.50 329 GLU A N 1
ATOM 2694 C CA . GLU A 1 329 ? -16.559 -0.056 35.527 1.00 92.50 329 GLU A CA 1
ATOM 2695 C C . GLU A 1 329 ? -17.133 -0.756 34.299 1.00 92.50 329 GLU A C 1
ATOM 2697 O O . GLU A 1 329 ? -18.352 -0.865 34.145 1.00 92.50 329 GLU A O 1
ATOM 2702 N N . CYS A 1 330 ? -16.244 -1.247 33.441 1.00 91.50 330 CYS A N 1
ATOM 2703 C CA . CYS A 1 330 ? -16.574 -2.203 32.397 1.00 91.50 330 CYS A CA 1
ATOM 2704 C C . CYS A 1 330 ? -15.514 -3.293 32.405 1.00 91.50 330 CYS A C 1
ATOM 2706 O O . CYS A 1 330 ? -14.344 -3.026 32.136 1.00 91.50 330 CYS A O 1
ATOM 2708 N N . VAL A 1 331 ? -15.932 -4.511 32.720 1.00 91.62 331 VAL A N 1
ATOM 2709 C CA . VAL A 1 331 ? -15.080 -5.6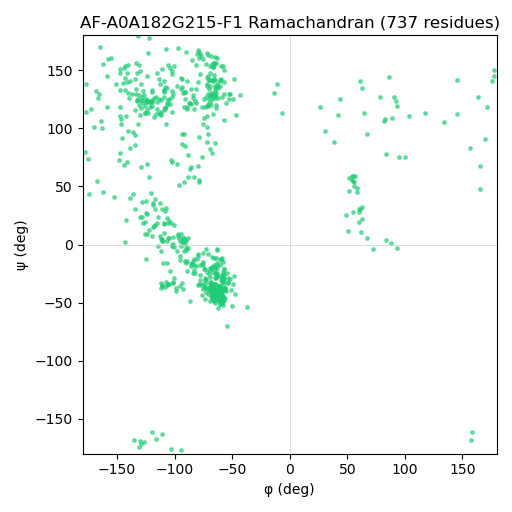93 32.758 1.00 91.62 331 VAL A CA 1
ATOM 2710 C C . VAL A 1 331 ? -15.441 -6.563 31.569 1.00 91.62 331 VAL A C 1
ATOM 2712 O O . VAL A 1 331 ? -16.567 -7.054 31.461 1.00 91.62 331 VAL A O 1
ATOM 2715 N N . PHE A 1 332 ? -14.468 -6.755 30.688 1.00 91.81 332 PHE A N 1
ATOM 2716 C CA . PHE A 1 332 ? -14.579 -7.639 29.541 1.00 91.81 332 PHE A CA 1
ATOM 2717 C C . PHE A 1 332 ? -13.621 -8.815 29.706 1.00 91.81 332 PHE A C 1
ATOM 2719 O O . PHE A 1 332 ? -12.507 -8.648 30.197 1.00 91.81 332 PHE A O 1
ATOM 2726 N N . THR A 1 333 ? -14.058 -9.993 29.279 1.00 91.62 333 THR A N 1
ATOM 2727 C CA . THR A 1 333 ? -13.186 -11.145 29.031 1.00 91.62 333 THR A CA 1
ATOM 2728 C C . THR A 1 333 ? -12.935 -11.262 27.534 1.00 91.62 333 THR A C 1
ATOM 2730 O O . THR A 1 333 ? -13.752 -10.800 26.747 1.00 91.62 333 THR A O 1
ATOM 2733 N N . GLY A 1 334 ? -11.819 -11.844 27.118 1.00 90.81 334 GLY A N 1
ATOM 2734 C CA . GLY A 1 334 ? -11.470 -12.033 25.713 1.00 90.81 334 GLY A CA 1
ATOM 2735 C C . GLY A 1 334 ? -10.091 -12.666 25.591 1.00 90.81 334 GLY A C 1
ATOM 2736 O O . GLY A 1 334 ? -9.238 -12.436 26.448 1.00 90.81 334 GLY A O 1
ATOM 2737 N N . ASN A 1 335 ? -9.868 -13.446 24.534 1.00 90.19 335 ASN A N 1
ATOM 2738 C CA . ASN A 1 335 ? -8.539 -13.953 24.202 1.00 90.19 335 ASN A CA 1
ATOM 2739 C C . ASN A 1 335 ? -8.231 -13.673 22.719 1.00 90.19 335 ASN A C 1
ATOM 2741 O O . ASN A 1 335 ? -8.899 -14.255 21.856 1.00 90.19 335 ASN A O 1
ATOM 2745 N N . PRO A 1 336 ? -7.274 -12.781 22.399 1.00 91.25 336 PRO A N 1
ATOM 2746 C CA . PRO A 1 336 ? -6.368 -12.078 23.315 1.00 91.25 336 PRO A CA 1
ATOM 2747 C C . PRO A 1 336 ? -7.093 -11.006 24.155 1.00 91.25 336 PRO A C 1
ATOM 2749 O O . PRO A 1 336 ? -8.219 -10.622 23.795 1.00 91.25 336 PRO A O 1
ATOM 2752 N N . PRO A 1 337 ? -6.480 -10.540 25.264 1.00 89.25 337 PRO A N 1
ATOM 2753 C CA . PRO A 1 337 ? -7.050 -9.503 26.118 1.00 89.25 337 PRO A CA 1
ATOM 2754 C C . PRO A 1 337 ? -7.460 -8.266 25.302 1.00 89.25 337 PRO A C 1
ATOM 2756 O O . PRO A 1 337 ? -6.667 -7.786 24.490 1.00 89.25 337 PRO A O 1
ATOM 2759 N N . PRO A 1 338 ? -8.699 -7.764 25.453 1.00 90.31 338 PRO A N 1
ATOM 2760 C CA . PRO A 1 338 ? -9.184 -6.665 24.632 1.00 90.31 338 PRO A CA 1
ATOM 2761 C C . PRO A 1 338 ? -8.656 -5.302 25.085 1.00 90.31 338 PRO A C 1
ATOM 2763 O O . PRO A 1 338 ? -8.562 -5.008 26.276 1.00 90.31 338 PRO A O 1
ATOM 2766 N N . ASP A 1 339 ? -8.447 -4.416 24.116 1.00 89.38 339 ASP A N 1
ATOM 2767 C CA . ASP A 1 339 ? -8.290 -2.988 24.369 1.00 89.38 339 ASP A CA 1
ATOM 2768 C C . ASP A 1 339 ? -9.637 -2.374 24.759 1.00 89.38 339 ASP A C 1
ATOM 2770 O O . ASP A 1 339 ? -10.657 -2.623 24.107 1.00 89.38 339 ASP A O 1
ATOM 2774 N N . ILE A 1 340 ? -9.637 -1.521 25.785 1.00 89.88 340 ILE A N 1
ATOM 2775 C CA . ILE A 1 340 ? -10.838 -0.854 26.295 1.00 89.88 340 ILE A CA 1
ATOM 2776 C C . ILE A 1 340 ? -10.834 0.608 25.849 1.00 89.88 340 ILE A C 1
ATOM 2778 O O . ILE A 1 340 ? -9.897 1.362 26.108 1.00 89.88 340 ILE A O 1
ATOM 2782 N N . ILE A 1 341 ? -11.908 1.038 25.196 1.00 91.06 341 ILE A N 1
ATOM 2783 C CA . ILE A 1 341 ? -12.093 2.399 24.695 1.00 91.06 341 ILE A CA 1
ATOM 2784 C C . ILE A 1 341 ? -13.367 2.986 25.292 1.00 91.06 341 ILE A C 1
ATOM 2786 O O . ILE A 1 341 ? -14.459 2.460 25.097 1.00 91.06 341 ILE A O 1
ATOM 2790 N N . TRP A 1 342 ? -13.248 4.117 25.971 1.00 91.00 342 TRP A N 1
ATOM 2791 C CA . TRP A 1 342 ? -14.375 4.879 26.491 1.00 91.00 342 TRP A CA 1
ATOM 2792 C C . TRP A 1 342 ? -14.742 6.024 25.560 1.00 91.00 342 TRP A C 1
ATOM 2794 O O . TRP A 1 342 ? -13.878 6.771 25.111 1.00 91.00 342 TRP A O 1
ATOM 2804 N N . ILE A 1 343 ? -16.041 6.195 25.332 1.00 91.00 343 ILE A N 1
ATOM 2805 C CA . ILE A 1 343 ? -16.627 7.353 24.663 1.00 91.00 343 ILE A CA 1
ATOM 2806 C C . ILE A 1 343 ? -17.503 8.084 25.676 1.00 91.00 343 ILE A C 1
ATOM 2808 O O . ILE A 1 343 ? -18.489 7.531 26.174 1.00 91.00 343 ILE A O 1
ATOM 2812 N N . THR A 1 344 ? -17.133 9.322 26.001 1.00 90.06 344 THR A N 1
ATOM 2813 C CA . THR A 1 344 ? -17.900 10.169 26.926 1.00 90.06 344 THR A CA 1
ATOM 2814 C C . THR A 1 344 ? -19.128 10.777 26.228 1.00 90.06 344 THR A C 1
ATOM 2816 O O . THR A 1 344 ? -19.157 10.865 24.999 1.00 90.06 344 THR A O 1
ATOM 2819 N N . PRO A 1 345 ? -20.122 11.309 26.969 1.00 88.19 345 PRO A N 1
ATOM 2820 C CA . PRO A 1 345 ? -21.259 12.036 26.387 1.00 88.19 345 PRO A CA 1
ATOM 2821 C C . PRO A 1 345 ? -20.870 13.262 25.542 1.00 88.19 345 PRO A C 1
ATOM 2823 O O . PRO A 1 345 ? -21.701 13.807 24.819 1.00 88.19 345 PRO A O 1
ATOM 2826 N N . LYS A 1 346 ? -19.619 13.727 25.658 1.00 85.50 346 LYS A N 1
ATOM 2827 C CA . LYS A 1 346 ? -19.047 14.829 24.872 1.00 85.50 346 LYS A CA 1
ATOM 2828 C C . LYS A 1 346 ? -18.340 14.339 23.602 1.00 85.50 346 LYS A C 1
ATOM 2830 O O . LYS A 1 346 ? -17.739 15.154 22.910 1.00 85.50 346 LYS A O 1
ATOM 2835 N N . ASN A 1 347 ? -18.421 13.041 23.300 1.00 83.44 347 ASN A N 1
ATOM 2836 C CA . ASN A 1 347 ? -17.674 12.351 22.248 1.00 83.44 347 ASN A CA 1
ATOM 2837 C C . ASN A 1 347 ? -16.147 12.427 22.426 1.00 83.44 347 ASN A C 1
ATOM 2839 O O . ASN A 1 347 ? -15.409 12.424 21.442 1.00 83.44 347 ASN A O 1
ATOM 2843 N N . GLU A 1 348 ? -15.661 12.498 23.669 1.00 82.69 348 GLU A N 1
ATOM 2844 C CA . GLU A 1 348 ? -14.229 12.350 23.957 1.00 82.69 348 GLU A CA 1
ATOM 2845 C C . GLU A 1 348 ? -13.893 10.854 24.002 1.00 82.69 348 GLU A C 1
ATOM 2847 O O . GLU A 1 348 ? -14.634 10.081 24.613 1.00 82.69 348 GLU A O 1
ATOM 2852 N N . ILE A 1 349 ? -12.801 10.454 23.343 1.00 85.44 349 ILE A N 1
ATOM 2853 C CA . ILE A 1 349 ? -12.360 9.058 23.239 1.00 85.44 349 ILE A CA 1
ATOM 2854 C C . ILE A 1 349 ? -11.152 8.854 24.155 1.00 85.44 349 ILE A C 1
ATOM 2856 O O . ILE A 1 349 ? -10.148 9.548 24.010 1.00 85.44 349 ILE A O 1
ATOM 2860 N N . LEU A 1 350 ? -11.236 7.892 25.073 1.00 85.31 350 LEU A N 1
ATOM 2861 C CA . LEU A 1 350 ? -10.163 7.531 26.003 1.00 85.31 350 LEU A CA 1
ATOM 2862 C C . LEU A 1 350 ? -9.813 6.056 25.800 1.00 85.31 350 LEU A C 1
ATOM 2864 O O . LEU A 1 350 ? -10.694 5.207 25.898 1.00 85.31 350 LEU A O 1
ATOM 2868 N N . ARG A 1 351 ? -8.549 5.742 25.504 1.00 84.69 351 ARG A N 1
ATOM 2869 C CA . ARG A 1 351 ? -8.093 4.372 25.220 1.00 84.69 351 ARG A CA 1
ATOM 2870 C C . ARG A 1 351 ? -7.221 3.844 26.353 1.00 84.69 351 ARG A C 1
ATOM 2872 O O . ARG A 1 351 ? -6.280 4.510 26.771 1.00 84.69 351 ARG A O 1
ATOM 2879 N N . HIS A 1 352 ? -7.514 2.627 26.784 1.00 83.81 352 HIS A N 1
ATOM 2880 C CA . HIS A 1 352 ? -6.718 1.828 27.699 1.00 83.81 352 HIS A CA 1
ATOM 2881 C C . HIS A 1 352 ? -6.310 0.526 26.999 1.00 83.81 352 HIS A C 1
ATOM 2883 O O . HIS A 1 352 ? -7.157 -0.150 26.417 1.00 83.81 352 HIS A O 1
ATOM 2889 N N . SER A 1 353 ? -5.025 0.182 27.061 1.00 77.12 353 SER A N 1
ATOM 2890 C CA . SER A 1 353 ? -4.495 -1.087 26.557 1.00 77.12 353 SER A CA 1
ATOM 2891 C C . SER A 1 353 ? -3.855 -1.848 27.712 1.00 77.12 353 SER A C 1
ATOM 2893 O O . SER A 1 353 ? -3.125 -1.246 28.504 1.00 77.12 353 SER A O 1
ATOM 2895 N N . GLN A 1 354 ? -4.170 -3.140 27.819 1.00 64.50 354 GLN A N 1
ATOM 2896 C CA . GLN A 1 354 ? -3.741 -4.001 28.926 1.00 64.50 354 GLN A CA 1
ATOM 2897 C C . GLN A 1 354 ? -2.335 -4.593 28.726 1.00 64.50 354 GLN A C 1
ATOM 2899 O O . GLN A 1 354 ? -1.741 -5.080 29.687 1.00 64.50 354 GLN A O 1
ATOM 2904 N N . GLU A 1 355 ? -1.765 -4.535 27.518 1.00 57.53 355 GLU A N 1
ATOM 2905 C CA . GLU A 1 355 ? -0.420 -5.062 27.269 1.00 57.53 355 GLU A CA 1
ATOM 2906 C C . GLU A 1 355 ? 0.665 -4.131 27.832 1.00 57.53 355 GLU A C 1
ATOM 2908 O O . GLU A 1 355 ? 1.023 -3.102 27.251 1.00 57.53 355 GLU A O 1
ATOM 2913 N N . HIS A 1 356 ? 1.235 -4.526 28.972 1.00 44.84 356 HIS A N 1
ATOM 2914 C CA . HIS A 1 356 ? 2.442 -3.914 29.533 1.00 44.84 356 HIS A CA 1
ATOM 2915 C C . HIS A 1 356 ? 3.735 -4.324 28.796 1.00 44.84 356 HIS A C 1
ATOM 2917 O O . HIS A 1 356 ? 4.725 -3.601 28.900 1.00 44.84 356 HIS A O 1
ATOM 2923 N N . ASP A 1 357 ? 3.712 -5.378 27.971 1.00 35.47 357 ASP A N 1
ATOM 2924 C CA . ASP A 1 357 ? 4.905 -5.922 27.296 1.00 35.47 357 ASP A CA 1
ATOM 2925 C C . ASP A 1 357 ? 5.140 -5.403 25.862 1.00 35.47 357 ASP A C 1
ATOM 2927 O O . ASP A 1 357 ? 6.123 -5.767 25.220 1.00 35.47 357 ASP A O 1
ATOM 2931 N N . GLN A 1 358 ? 4.308 -4.475 25.373 1.00 37.81 358 GLN A N 1
ATOM 2932 C CA . GLN A 1 358 ? 4.607 -3.667 24.175 1.00 37.81 358 GLN A CA 1
ATOM 2933 C C . GLN A 1 358 ? 4.889 -2.189 24.480 1.00 37.81 358 GLN A C 1
ATOM 2935 O O . GLN A 1 358 ? 5.182 -1.408 23.573 1.00 37.81 358 GLN A O 1
ATOM 2940 N N . LYS A 1 359 ? 4.897 -1.786 25.759 1.00 33.19 359 LYS A N 1
ATOM 2941 C CA . LYS A 1 359 ? 5.361 -0.443 26.161 1.00 33.19 359 LYS A CA 1
ATOM 2942 C C . LYS A 1 359 ? 6.885 -0.268 26.068 1.00 33.19 359 LYS A C 1
ATOM 2944 O O . LYS A 1 359 ? 7.373 0.839 26.266 1.00 33.19 359 LYS A O 1
ATOM 2949 N N . SER A 1 360 ? 7.630 -1.318 25.723 1.00 27.17 360 SER A N 1
ATOM 2950 C CA . SER A 1 360 ? 9.100 -1.364 25.714 1.00 27.17 360 SER A CA 1
ATOM 2951 C C . SER A 1 360 ? 9.742 -1.552 24.327 1.00 27.17 360 SER A C 1
ATOM 2953 O O . SER A 1 360 ? 10.928 -1.855 24.244 1.00 27.17 360 SER A O 1
ATOM 2955 N N . LEU A 1 361 ? 9.022 -1.289 23.225 1.00 31.03 361 LEU A N 1
ATOM 2956 C CA . LEU A 1 361 ? 9.636 -1.121 21.887 1.00 31.03 361 LEU A CA 1
ATOM 2957 C C . LEU A 1 361 ? 9.395 0.248 21.236 1.00 31.03 361 LEU A C 1
ATOM 2959 O O . LEU A 1 361 ? 9.811 0.488 20.105 1.00 31.03 361 LEU A O 1
ATOM 2963 N N . LEU A 1 362 ? 8.798 1.188 21.964 1.00 29.47 362 LEU A N 1
ATOM 2964 C CA . LEU A 1 362 ? 8.698 2.583 21.554 1.00 29.47 362 LEU A CA 1
ATOM 2965 C C . LEU A 1 362 ? 8.956 3.444 22.782 1.00 29.47 362 LEU A C 1
ATOM 2967 O O . LEU A 1 362 ? 8.006 3.790 23.455 1.00 29.47 362 LEU A O 1
ATOM 2971 N N . PHE A 1 363 ? 10.223 3.683 23.119 1.00 29.75 363 PHE A N 1
ATOM 2972 C CA . PHE A 1 363 ? 10.762 4.901 23.749 1.00 29.75 363 PHE A CA 1
ATOM 2973 C C . PHE A 1 363 ? 12.163 4.601 24.294 1.00 29.75 363 PHE A C 1
ATOM 2975 O O . PHE A 1 363 ? 12.411 4.639 25.491 1.00 29.75 363 PHE A O 1
ATOM 2982 N N . GLU A 1 364 ? 13.110 4.368 23.388 1.00 22.23 364 GLU A N 1
ATOM 2983 C CA . GLU A 1 364 ? 14.469 4.835 23.623 1.00 22.23 364 GLU A CA 1
ATOM 2984 C C . GLU A 1 364 ? 15.116 5.208 22.289 1.00 22.23 364 GLU A C 1
ATOM 2986 O O . GLU A 1 364 ? 15.346 4.365 21.431 1.00 22.23 364 GLU A O 1
ATOM 2991 N N . SER A 1 365 ? 15.322 6.517 22.138 1.00 22.11 365 SER A N 1
ATOM 2992 C CA . SER A 1 365 ? 16.413 7.201 21.435 1.00 22.11 365 SER A CA 1
ATOM 2993 C C . SER A 1 365 ? 15.910 8.325 20.527 1.00 22.11 365 SER A C 1
ATOM 2995 O O . SER A 1 365 ? 15.351 8.098 19.459 1.00 22.11 365 SER A O 1
ATOM 2997 N N . SER A 1 366 ? 16.131 9.549 21.014 1.00 25.08 366 SER A N 1
ATOM 2998 C CA . SER A 1 366 ? 16.728 10.667 20.273 1.00 25.08 366 SER A CA 1
ATOM 2999 C C . SER A 1 366 ? 16.296 10.892 18.819 1.00 25.08 366 SER A C 1
ATOM 3001 O O . SER A 1 366 ? 16.711 10.178 17.916 1.00 25.08 366 SER A O 1
ATOM 3003 N N . SER A 1 367 ? 15.578 12.005 18.627 1.00 30.53 367 SER A N 1
ATOM 3004 C CA . SER A 1 367 ? 15.761 12.957 17.520 1.00 30.53 367 SER A CA 1
ATOM 3005 C C . SER A 1 367 ? 16.083 12.362 16.142 1.00 30.53 367 SER A C 1
ATOM 3007 O O . SER A 1 367 ? 17.249 12.269 15.783 1.00 30.53 367 SER A O 1
ATOM 3009 N N . GLU A 1 368 ? 15.044 12.041 15.368 1.00 26.73 368 GLU A N 1
ATOM 3010 C CA . GLU A 1 368 ? 14.817 12.509 13.986 1.00 26.73 368 GLU A CA 1
ATOM 3011 C C . GLU A 1 368 ? 13.624 11.754 13.356 1.00 26.73 368 GLU A C 1
ATOM 3013 O O . GLU A 1 368 ? 13.609 10.536 13.238 1.00 26.73 368 GLU A O 1
ATOM 3018 N N . THR A 1 369 ? 12.585 12.522 13.003 1.00 29.45 369 THR A N 1
ATOM 3019 C CA . THR A 1 369 ? 11.498 12.254 12.034 1.00 29.45 369 THR A CA 1
ATOM 3020 C C . THR A 1 369 ? 11.029 10.804 11.794 1.00 29.45 369 THR A C 1
ATOM 3022 O O . THR A 1 369 ? 11.529 10.119 10.906 1.00 29.45 369 THR A O 1
ATOM 3025 N N . ILE A 1 370 ? 9.933 10.411 12.460 1.00 25.81 370 ILE A N 1
ATOM 3026 C CA . ILE A 1 370 ? 9.099 9.240 12.123 1.00 25.81 370 ILE A CA 1
ATOM 3027 C C . ILE A 1 370 ? 7.743 9.730 11.570 1.00 25.81 370 ILE A C 1
ATOM 3029 O O . ILE A 1 370 ? 7.078 10.519 12.247 1.00 25.81 370 ILE A O 1
ATOM 3033 N N . PRO A 1 371 ? 7.291 9.287 10.378 1.00 26.89 371 PRO A N 1
ATOM 3034 C CA . PRO A 1 371 ? 5.938 9.528 9.887 1.00 26.89 371 PRO A CA 1
ATOM 3035 C C . PRO A 1 371 ? 4.959 8.402 10.276 1.00 26.89 371 PRO A C 1
ATOM 3037 O O . PRO A 1 371 ? 5.219 7.223 10.069 1.00 26.89 371 PRO A O 1
ATOM 3040 N N . ASN A 1 372 ? 3.807 8.823 10.807 1.00 27.44 372 ASN A N 1
ATOM 3041 C CA . ASN A 1 372 ? 2.532 8.127 11.041 1.00 27.44 372 ASN A CA 1
ATOM 3042 C C . ASN A 1 372 ? 2.304 6.767 10.349 1.00 27.44 372 ASN A C 1
ATOM 3044 O O . ASN A 1 372 ? 2.287 6.737 9.117 1.00 27.44 372 ASN A O 1
ATOM 3048 N N . LYS A 1 373 ? 1.867 5.741 11.115 1.00 27.41 373 LYS A N 1
ATOM 3049 C CA . LYS A 1 373 ? 0.760 4.827 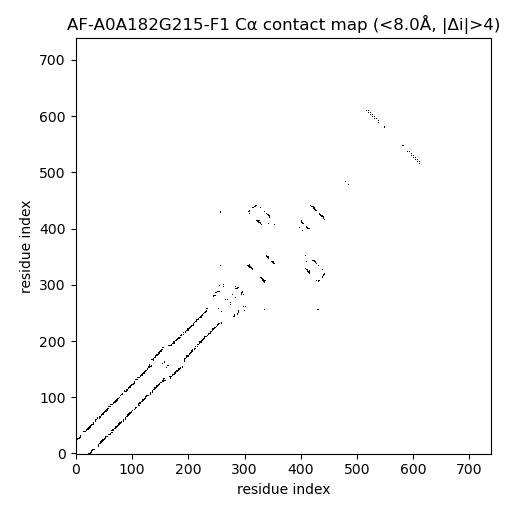10.719 1.00 27.41 373 LYS A CA 1
ATOM 3050 C C . LYS A 1 373 ? 0.333 3.797 11.786 1.00 27.41 373 LYS A C 1
ATOM 3052 O O . LYS A 1 373 ? 0.492 2.604 11.607 1.00 27.41 373 LYS A O 1
ATOM 3057 N N . TYR A 1 374 ? -0.363 4.256 12.824 1.00 26.95 374 TYR A N 1
ATOM 3058 C CA . TYR A 1 374 ? -1.529 3.541 13.379 1.00 26.95 374 TYR A CA 1
ATOM 3059 C C . TYR A 1 374 ? -2.553 4.584 13.840 1.00 26.95 374 TYR A C 1
ATOM 3061 O O . TYR A 1 374 ? -2.795 4.803 15.020 1.00 26.95 374 TYR A O 1
ATOM 3069 N N . GLN A 1 375 ? -3.130 5.281 12.862 1.00 26.20 375 GLN A N 1
ATOM 3070 C CA . GLN A 1 375 ? -4.268 6.176 13.051 1.00 26.20 375 GLN A CA 1
ATOM 3071 C C . GLN A 1 375 ? -5.285 5.904 11.941 1.00 26.20 375 GLN A C 1
ATOM 3073 O O . GLN A 1 375 ? -5.315 6.552 10.901 1.00 26.20 375 GLN A O 1
ATOM 3078 N N . GLN A 1 376 ? -6.140 4.913 12.178 1.00 26.52 376 GLN A N 1
ATOM 3079 C CA . GLN A 1 376 ? -7.553 5.049 11.838 1.00 26.52 376 GLN A CA 1
ATOM 3080 C C . GLN A 1 376 ? -8.269 5.453 13.127 1.00 26.52 376 GLN A C 1
ATOM 3082 O O . GLN A 1 376 ? -8.993 4.679 13.738 1.00 26.52 376 GLN A O 1
ATOM 3087 N N . ALA A 1 377 ? -7.997 6.677 13.567 1.00 26.19 377 ALA A N 1
ATOM 3088 C CA . ALA A 1 377 ? -8.812 7.379 14.537 1.00 26.19 377 ALA A CA 1
ATOM 3089 C C . ALA A 1 377 ? -9.094 8.753 13.933 1.00 26.19 377 ALA A C 1
ATOM 3091 O O . ALA A 1 377 ? -8.173 9.493 13.601 1.00 26.19 377 ALA A O 1
ATOM 3092 N N . VAL A 1 378 ? -10.383 8.982 13.700 1.00 25.17 378 VAL A N 1
ATOM 3093 C CA . VAL A 1 378 ? -11.076 10.240 13.412 1.00 25.17 378 VAL A CA 1
ATOM 3094 C C . VAL A 1 378 ? -10.191 11.488 13.528 1.00 25.17 378 VAL A C 1
ATOM 3096 O O . VAL A 1 378 ? -9.769 11.884 14.611 1.00 25.17 378 VAL A O 1
ATOM 3099 N N . GLU A 1 379 ? -9.960 12.130 12.390 1.00 21.58 379 GLU A N 1
ATOM 3100 C CA . GLU A 1 379 ? -9.304 13.426 12.285 1.00 21.58 379 GLU A CA 1
ATOM 3101 C C . GLU A 1 379 ? -10.193 14.517 12.911 1.00 21.58 379 GLU A C 1
ATOM 3103 O O . GLU A 1 379 ? -11.254 14.855 12.390 1.00 21.58 379 GLU A O 1
ATOM 3108 N N . PHE A 1 380 ? -9.751 15.086 14.032 1.00 25.64 380 PHE A N 1
ATOM 3109 C CA . PHE A 1 380 ? -10.119 16.438 14.453 1.00 25.64 380 PHE A CA 1
ATOM 3110 C C . PHE A 1 380 ? -8.856 17.148 14.951 1.00 25.64 380 PHE A C 1
ATOM 3112 O O . PHE A 1 380 ? -8.448 17.001 16.099 1.00 25.64 380 PHE A O 1
ATOM 3119 N N . GLN A 1 381 ? -8.233 17.939 14.076 1.00 24.94 381 GLN A N 1
ATOM 3120 C CA . GLN A 1 381 ? -7.261 18.954 14.474 1.00 24.94 381 GLN A CA 1
ATOM 3121 C C . GLN A 1 381 ? -7.991 20.248 14.846 1.00 24.94 381 GLN A C 1
ATOM 3123 O O . GLN A 1 381 ? -8.651 20.852 14.006 1.00 24.94 381 GLN A O 1
ATOM 3128 N N . MET A 1 382 ? -7.805 20.711 16.083 1.00 22.16 382 MET A N 1
ATOM 3129 C CA . MET A 1 382 ? -7.905 22.123 16.467 1.00 22.16 382 MET A CA 1
ATOM 3130 C C . MET A 1 382 ? -6.887 22.402 17.588 1.00 22.16 382 MET A C 1
ATOM 3132 O O . MET A 1 382 ? -7.099 22.016 18.730 1.00 22.16 382 MET A O 1
ATOM 3136 N N . LEU A 1 383 ? -5.783 23.051 17.199 1.00 25.11 383 LEU A N 1
ATOM 3137 C CA . LEU A 1 383 ? -4.979 24.063 17.908 1.00 25.11 383 LEU A CA 1
ATOM 3138 C C . LEU A 1 383 ? -4.982 24.071 19.453 1.00 25.11 383 LEU A C 1
ATOM 3140 O O . LEU A 1 383 ? -5.972 24.479 20.048 1.00 25.11 383 LEU A O 1
ATOM 3144 N N . THR A 1 384 ? -3.807 23.865 20.063 1.00 26.67 384 THR A N 1
ATOM 3145 C CA . THR A 1 384 ? -3.076 24.923 20.803 1.00 26.67 384 THR A CA 1
ATOM 3146 C C . THR A 1 384 ? -1.633 24.496 21.079 1.00 26.67 384 THR A C 1
ATOM 3148 O O . THR A 1 384 ? -1.389 23.413 21.603 1.00 26.67 384 THR A O 1
ATOM 3151 N N . THR A 1 385 ? -0.696 25.378 20.742 1.00 26.30 385 THR A N 1
ATOM 3152 C CA . THR A 1 385 ? 0.690 25.413 21.220 1.00 26.30 385 THR A CA 1
ATOM 3153 C C . THR A 1 385 ? 0.732 25.823 22.696 1.00 26.30 385 THR A C 1
ATOM 3155 O O . THR A 1 385 ? -0.053 26.679 23.100 1.00 26.30 385 THR A O 1
ATOM 3158 N N . ASP A 1 386 ? 1.622 25.226 23.494 1.00 27.75 386 ASP A N 1
ATOM 3159 C CA . ASP A 1 386 ? 2.736 25.952 24.129 1.00 27.75 386 ASP A CA 1
ATOM 3160 C C . ASP A 1 386 ? 3.657 25.018 24.938 1.00 27.75 386 ASP A C 1
ATOM 3162 O O . ASP A 1 386 ? 3.224 24.115 25.652 1.00 27.75 386 ASP A O 1
ATOM 3166 N N . ASN A 1 387 ? 4.956 25.277 24.779 1.00 28.02 387 ASN A N 1
ATOM 3167 C CA . ASN A 1 387 ? 6.105 24.626 25.405 1.00 28.02 387 ASN A CA 1
ATOM 3168 C C . ASN A 1 387 ? 6.155 24.837 26.925 1.00 28.02 387 ASN A C 1
ATOM 3170 O O . ASN A 1 387 ? 6.156 25.992 27.342 1.00 28.02 387 ASN A O 1
ATOM 3174 N N . VAL A 1 388 ? 6.409 23.780 27.714 1.00 28.66 388 VAL A N 1
ATOM 3175 C CA . VAL A 1 388 ? 7.256 23.857 28.925 1.00 28.66 388 VAL A CA 1
ATOM 3176 C C . VAL A 1 388 ? 8.006 22.533 29.143 1.00 28.66 388 VAL A C 1
ATOM 3178 O O . VAL A 1 388 ? 7.452 21.443 29.067 1.00 28.66 388 VAL A O 1
ATOM 3181 N N . THR A 1 389 ? 9.296 22.689 29.407 1.00 27.52 389 THR A N 1
ATOM 3182 C CA . THR A 1 389 ? 10.353 21.731 29.743 1.00 27.52 389 THR A CA 1
ATOM 3183 C C . THR A 1 389 ? 10.217 21.070 31.125 1.00 27.52 389 THR A C 1
ATOM 3185 O O . THR A 1 389 ? 9.900 21.761 32.088 1.00 27.52 389 THR A O 1
ATOM 3188 N N . GLY A 1 390 ? 10.670 19.814 31.246 1.00 26.95 390 GLY A N 1
ATOM 3189 C CA . GLY A 1 390 ? 11.466 19.355 32.398 1.00 26.95 390 GLY A CA 1
ATOM 3190 C C . GLY A 1 390 ? 10.787 18.506 33.487 1.00 26.95 390 GLY A C 1
ATOM 3191 O O . GLY A 1 390 ? 10.069 19.030 34.326 1.00 26.95 390 GLY A O 1
ATOM 3192 N N . ASN A 1 391 ? 11.202 17.232 33.522 1.00 26.11 391 ASN A N 1
ATOM 3193 C CA . ASN A 1 391 ? 11.364 16.311 34.660 1.00 26.11 391 ASN A CA 1
ATOM 3194 C C . ASN A 1 391 ? 10.150 15.841 35.489 1.00 26.11 391 ASN A C 1
ATOM 3196 O O . ASN A 1 391 ? 9.659 16.545 36.362 1.00 26.11 391 ASN A O 1
ATOM 3200 N N . GLY A 1 392 ? 9.877 14.534 35.361 1.00 29.44 392 GLY A N 1
ATOM 3201 C CA . GLY A 1 392 ? 9.457 13.664 36.465 1.00 29.44 392 GLY A CA 1
ATOM 3202 C C . GLY A 1 392 ? 7.951 13.545 36.715 1.00 29.44 392 GLY A C 1
ATOM 3203 O O . GLY A 1 392 ? 7.280 14.530 36.984 1.00 29.44 392 GLY A O 1
ATOM 3204 N N . ALA A 1 393 ? 7.488 12.291 36.744 1.00 28.42 393 ALA A N 1
ATOM 3205 C CA . ALA A 1 393 ? 6.153 11.791 37.100 1.00 28.42 393 ALA A CA 1
ATOM 3206 C C . ALA A 1 393 ? 5.109 11.701 35.966 1.00 28.42 393 ALA A C 1
ATOM 3208 O O . ALA A 1 393 ? 4.545 12.681 35.486 1.00 28.42 393 ALA A O 1
ATOM 3209 N N . LEU A 1 394 ? 4.826 10.442 35.610 1.00 41.81 394 LEU A N 1
ATOM 3210 C CA . LEU A 1 394 ? 3.613 9.960 34.955 1.00 41.81 394 LEU A CA 1
ATOM 3211 C C . LEU A 1 394 ? 2.368 10.529 35.643 1.00 41.81 394 LEU A C 1
ATOM 3213 O O . LEU A 1 394 ? 2.073 10.147 36.766 1.00 41.81 394 LEU A O 1
ATOM 3217 N N . HIS A 1 395 ? 1.639 11.403 34.958 1.00 37.94 395 HIS A N 1
ATOM 3218 C CA . HIS A 1 395 ? 0.185 11.536 35.042 1.00 37.94 395 HIS A CA 1
ATOM 3219 C C . HIS A 1 395 ? -0.240 12.477 33.916 1.00 37.94 395 HIS A C 1
ATOM 3221 O O . HIS A 1 395 ? -0.126 13.698 34.035 1.00 37.94 395 HIS A O 1
ATOM 3227 N N . GLU A 1 396 ? -0.752 11.921 32.817 1.00 39.19 396 GLU A N 1
ATOM 3228 C CA . GLU A 1 396 ? -1.526 12.700 31.850 1.00 39.19 396 GLU A CA 1
ATOM 3229 C C . GLU A 1 396 ? -2.844 13.121 32.514 1.00 39.19 396 GLU A C 1
ATOM 3231 O O . GLU A 1 396 ? -3.905 12.535 32.318 1.00 39.19 396 GLU A O 1
ATOM 3236 N N . ASN A 1 397 ? -2.778 14.161 33.344 1.00 38.78 397 ASN A N 1
ATOM 3237 C CA . ASN A 1 397 ? -3.942 14.941 33.718 1.00 38.78 397 ASN A CA 1
ATOM 3238 C C . ASN A 1 397 ? -4.387 15.712 32.471 1.00 38.78 397 ASN A C 1
ATOM 3240 O O . ASN A 1 397 ? -4.065 16.891 32.307 1.00 38.78 397 ASN A O 1
ATOM 3244 N N . LEU A 1 398 ? -5.143 15.050 31.587 1.00 44.56 398 LEU A N 1
ATOM 3245 C CA . LEU A 1 398 ? -6.020 15.763 30.667 1.00 44.56 398 LEU A CA 1
ATOM 3246 C C . LEU A 1 398 ? -6.941 16.610 31.539 1.00 44.56 398 LEU A C 1
ATOM 3248 O O . LEU A 1 398 ? -7.789 16.102 32.269 1.00 44.56 398 LEU A O 1
ATOM 3252 N N . GLY A 1 399 ? -6.706 17.918 31.539 1.00 49.09 399 GLY A N 1
ATOM 3253 C CA . GLY A 1 399 ? -7.407 18.840 32.411 1.00 49.09 399 GLY A CA 1
ATOM 3254 C C . GLY A 1 399 ? -8.891 18.893 32.084 1.00 49.09 399 GLY A C 1
ATOM 3255 O O . GLY A 1 399 ? -9.278 19.758 31.319 1.00 49.09 399 GLY A O 1
ATOM 3256 N N . MET A 1 400 ? -9.702 18.008 32.672 1.00 56.97 400 MET A N 1
ATOM 3257 C CA . MET A 1 400 ? -11.156 18.101 32.858 1.00 56.97 400 MET A CA 1
ATOM 3258 C C . MET A 1 400 ? -11.666 16.877 33.638 1.00 56.97 400 MET A C 1
ATOM 3260 O O . MET A 1 400 ? -12.220 15.977 33.034 1.00 56.97 400 MET A O 1
ATOM 3264 N N . GLY A 1 401 ? -11.527 16.845 34.968 1.00 73.06 401 GLY A N 1
ATOM 3265 C CA . GLY A 1 401 ? -12.383 16.056 35.877 1.00 73.06 401 GLY A CA 1
ATOM 3266 C C . GLY A 1 401 ? -12.626 14.562 35.590 1.00 73.06 401 GLY A C 1
ATOM 3267 O O . GLY A 1 401 ? -13.519 14.006 36.206 1.00 73.06 401 GLY A O 1
ATOM 3268 N N . ILE A 1 402 ? -11.905 13.901 34.687 1.00 82.00 402 ILE A N 1
ATOM 3269 C CA . ILE A 1 402 ? -12.091 12.498 34.304 1.00 82.00 402 ILE A CA 1
ATOM 3270 C C . ILE A 1 402 ? -10.702 11.867 34.216 1.00 82.00 402 ILE A C 1
ATOM 3272 O O . ILE A 1 402 ? -9.810 12.426 33.583 1.00 82.00 402 ILE A O 1
ATOM 3276 N N . THR A 1 403 ? -10.512 10.726 34.867 1.00 84.81 403 THR A N 1
ATOM 3277 C CA . THR A 1 403 ? -9.255 9.981 34.943 1.00 84.81 403 THR A CA 1
ATOM 3278 C C . THR A 1 403 ? -9.491 8.531 34.524 1.00 84.81 403 THR A C 1
ATOM 3280 O O . THR A 1 403 ? -10.451 7.891 34.953 1.00 84.81 403 THR A O 1
ATOM 3283 N N . LEU A 1 404 ? -8.630 8.019 33.643 1.00 84.75 404 LEU A N 1
ATOM 3284 C CA . LEU A 1 404 ? -8.625 6.613 33.244 1.00 84.75 404 LEU A CA 1
ATOM 3285 C C . LEU A 1 404 ? -7.682 5.851 34.177 1.00 84.75 404 LEU A C 1
ATOM 3287 O O . LEU A 1 404 ? -6.527 6.241 34.346 1.00 84.75 404 LEU A O 1
ATOM 3291 N N . LEU A 1 405 ? -8.188 4.801 34.808 1.00 84.25 405 LEU A N 1
ATOM 3292 C CA . LEU A 1 405 ? -7.444 3.983 35.757 1.00 84.25 405 LEU A CA 1
ATOM 3293 C C . LEU A 1 405 ? -6.635 2.895 35.030 1.00 84.25 405 LEU A C 1
ATOM 3295 O O . LEU A 1 405 ? -6.951 2.513 33.903 1.00 84.25 405 LEU A O 1
ATOM 3299 N N . GLU A 1 406 ? -5.597 2.371 35.688 1.00 78.31 406 GLU A N 1
ATOM 3300 C CA . GLU A 1 406 ? -4.724 1.314 35.138 1.00 78.31 406 GLU A CA 1
ATOM 3301 C C . GLU A 1 406 ? -5.445 -0.015 34.896 1.00 78.31 406 GLU A C 1
ATOM 3303 O O . GLU A 1 406 ? -4.986 -0.833 34.115 1.00 78.31 406 GLU A O 1
ATOM 3308 N N . ASN A 1 407 ? -6.593 -0.227 35.532 1.00 79.12 407 ASN A N 1
ATOM 3309 C CA . ASN A 1 407 ? -7.465 -1.375 35.293 1.00 79.12 407 ASN A CA 1
ATOM 3310 C C . ASN A 1 407 ? -8.485 -1.133 34.159 1.00 79.12 407 ASN A C 1
ATOM 3312 O O . ASN A 1 407 ? -9.368 -1.959 33.943 1.00 79.12 407 ASN A O 1
ATOM 3316 N N . GLY A 1 408 ? -8.403 0.004 33.457 1.00 82.44 408 GLY A N 1
ATOM 3317 C CA . GLY A 1 408 ? -9.300 0.378 32.361 1.00 82.44 408 GLY A CA 1
ATOM 3318 C C . GLY A 1 408 ? -10.621 1.021 32.790 1.00 82.44 408 GLY A C 1
ATOM 3319 O O . GLY A 1 408 ? -11.461 1.320 31.937 1.00 82.44 408 GLY A O 1
ATOM 3320 N N . PHE A 1 409 ? -10.825 1.265 34.086 1.00 90.25 409 PHE A N 1
ATOM 3321 C CA . PHE A 1 409 ? -12.031 1.917 34.603 1.00 90.25 409 PHE A CA 1
ATOM 3322 C C . PHE A 1 409 ? -11.963 3.435 34.470 1.00 90.25 409 PHE A C 1
ATOM 3324 O O . PHE A 1 409 ? -10.888 4.035 34.449 1.00 90.25 409 PHE A O 1
ATOM 3331 N N . LEU A 1 410 ? -13.130 4.071 34.408 1.00 89.94 410 LEU A N 1
ATOM 3332 C CA . LEU A 1 410 ? -13.239 5.510 34.230 1.00 89.94 410 LEU A CA 1
ATOM 3333 C C . LEU A 1 410 ? -13.702 6.172 35.523 1.00 89.94 410 LEU A C 1
ATOM 3335 O O . LEU A 1 410 ? -14.820 5.947 35.979 1.00 89.94 410 LEU A O 1
ATOM 3339 N N . ARG A 1 411 ? -12.872 7.034 36.104 1.00 90.12 411 ARG A N 1
ATOM 3340 C CA . ARG A 1 411 ? -13.231 7.821 37.282 1.00 90.12 411 ARG A CA 1
ATOM 3341 C C . ARG A 1 411 ? -13.557 9.253 36.883 1.00 90.12 411 ARG A C 1
ATOM 3343 O O . ARG A 1 411 ? -12.772 9.931 36.239 1.00 90.12 411 ARG A O 1
ATOM 3350 N N . ILE A 1 412 ? -14.725 9.730 37.288 1.00 90.12 412 ILE A N 1
ATOM 3351 C CA . ILE A 1 412 ? -15.207 11.089 37.052 1.00 90.12 412 ILE A CA 1
ATOM 3352 C C . ILE A 1 412 ? -15.177 11.815 38.391 1.00 90.12 412 ILE A C 1
ATOM 3354 O O . ILE A 1 412 ? -15.893 11.455 39.323 1.00 90.12 412 ILE A O 1
ATOM 3358 N N . HIS A 1 413 ? -14.340 12.835 38.485 1.00 88.94 413 HIS A N 1
ATOM 3359 C CA . HIS A 1 413 ? -14.193 13.697 39.643 1.00 88.94 413 HIS A CA 1
ATOM 3360 C C . HIS A 1 413 ? -15.140 14.889 39.585 1.00 88.94 413 HIS A C 1
ATOM 3362 O O . HIS A 1 413 ? -15.280 15.537 38.546 1.00 88.94 413 HIS A O 1
ATOM 3368 N N . ASN A 1 414 ? -15.697 15.256 40.742 1.00 87.19 414 ASN A N 1
ATOM 3369 C CA . ASN A 1 414 ? -16.464 16.491 40.918 1.00 87.19 414 ASN A CA 1
ATOM 3370 C C . ASN A 1 414 ? -17.572 16.665 39.855 1.00 87.19 414 ASN A C 1
ATOM 3372 O O . ASN A 1 414 ? -17.611 17.662 39.126 1.00 87.19 414 ASN A O 1
ATOM 3376 N N . ILE A 1 415 ? -18.469 15.676 39.774 1.00 86.88 415 ILE A N 1
ATOM 3377 C CA . ILE A 1 415 ? -19.496 15.554 38.730 1.00 86.88 415 ILE A CA 1
ATOM 3378 C C . ILE A 1 415 ? -20.275 16.859 38.552 1.00 86.88 415 ILE A C 1
ATOM 3380 O O . ILE A 1 415 ? -20.894 17.389 39.489 1.00 86.88 415 ILE A O 1
ATOM 3384 N N . SER A 1 416 ? -20.289 17.350 37.313 1.00 85.81 416 SER A N 1
ATOM 3385 C CA . SER A 1 416 ? -21.051 18.516 36.886 1.00 85.81 416 SER A CA 1
ATOM 3386 C C . SER A 1 416 ? -22.246 18.117 36.019 1.00 85.81 416 SER A C 1
ATOM 3388 O O . SER A 1 416 ? -22.341 17.011 35.491 1.00 85.81 416 SER A O 1
ATOM 3390 N N . ARG A 1 417 ? -23.158 19.067 35.776 1.00 81.44 417 ARG A N 1
ATOM 3391 C CA . ARG A 1 417 ? -24.305 18.860 34.869 1.00 81.44 417 ARG A CA 1
ATOM 3392 C C . ARG A 1 417 ? -23.914 18.449 33.451 1.00 81.44 417 ARG A C 1
ATOM 3394 O O . ARG A 1 417 ? -24.726 17.848 32.762 1.00 81.44 417 ARG A O 1
ATOM 3401 N N . ARG A 1 418 ? -22.703 18.799 33.018 1.00 82.69 418 ARG A N 1
ATOM 3402 C CA . ARG A 1 418 ? -22.207 18.511 31.668 1.00 82.69 418 ARG A CA 1
ATOM 3403 C C . ARG A 1 418 ? -21.696 17.085 31.514 1.00 82.69 418 ARG A C 1
ATOM 3405 O O . ARG A 1 418 ? -21.442 16.675 30.390 1.00 82.69 418 ARG A O 1
ATOM 3412 N N . ASP A 1 419 ? -21.522 16.381 32.626 1.00 86.88 419 ASP A N 1
ATOM 3413 C CA . ASP A 1 419 ? -20.975 15.026 32.656 1.00 86.88 419 ASP A CA 1
ATOM 3414 C C . ASP A 1 419 ? -22.099 13.980 32.740 1.00 86.88 419 ASP A C 1
ATOM 3416 O O . ASP A 1 419 ? -21.842 12.788 32.629 1.00 86.88 419 ASP A O 1
ATOM 3420 N N . SER A 1 420 ? -23.353 14.423 32.894 1.00 88.69 420 SER A N 1
ATOM 3421 C CA . SER A 1 420 ? -24.544 13.578 32.796 1.00 88.69 420 SER A CA 1
ATOM 3422 C C . SER A 1 420 ? -24.786 13.159 31.350 1.00 88.69 420 SER A C 1
ATOM 3424 O O . SER A 1 420 ? -24.820 14.001 30.449 1.00 88.69 420 SER A O 1
ATOM 3426 N N . GLY A 1 421 ? -24.981 11.863 31.126 1.00 90.38 421 GLY A N 1
ATOM 3427 C CA . GLY A 1 421 ? -25.200 11.314 29.794 1.00 90.38 421 GLY A CA 1
ATOM 3428 C C . GLY A 1 421 ? -24.852 9.834 29.693 1.00 90.38 421 GLY A C 1
ATOM 3429 O O . GLY A 1 421 ? -24.667 9.153 30.701 1.00 90.38 421 GLY A O 1
ATOM 3430 N N . LEU A 1 422 ? -24.804 9.340 28.456 1.00 93.19 422 LEU A N 1
ATOM 3431 C CA . LEU A 1 422 ? -24.404 7.973 28.143 1.00 93.19 422 LEU A CA 1
ATOM 3432 C C . LEU A 1 422 ? -22.887 7.908 27.942 1.00 93.19 422 LEU A C 1
ATOM 3434 O O . LEU A 1 422 ? -22.358 8.537 27.030 1.00 93.19 422 LEU A O 1
ATOM 3438 N N . TYR A 1 423 ? -22.218 7.127 28.777 1.00 93.56 423 TYR A N 1
ATOM 3439 C CA . TYR A 1 423 ? -20.844 6.689 28.582 1.00 93.56 423 TYR A CA 1
ATOM 3440 C C . TYR A 1 423 ? -20.882 5.331 27.901 1.00 93.56 423 TYR A C 1
ATOM 3442 O O . TYR A 1 423 ? -21.652 4.464 28.303 1.00 93.56 423 TYR A O 1
ATOM 3450 N N . THR A 1 424 ? -20.074 5.138 26.867 1.00 93.81 424 THR A N 1
ATOM 3451 C CA . THR A 1 424 ? -20.010 3.848 26.171 1.00 93.81 424 THR A CA 1
ATOM 3452 C C . THR A 1 424 ? -18.601 3.301 26.269 1.00 93.81 424 THR A C 1
ATOM 3454 O O . THR A 1 424 ? -17.661 3.988 25.877 1.00 93.81 424 THR A O 1
ATOM 3457 N N . CYS A 1 425 ? -18.452 2.088 26.786 1.00 93.50 425 CYS A N 1
ATOM 3458 C CA . CYS A 1 425 ? -17.192 1.362 26.789 1.00 93.50 425 CYS A CA 1
ATOM 3459 C C . CYS A 1 425 ? -17.217 0.311 25.674 1.00 93.50 425 CYS A C 1
ATOM 3461 O O . CYS A 1 425 ? -18.167 -0.462 25.532 1.00 93.50 425 CYS A O 1
ATOM 3463 N N . TYR A 1 426 ? -16.176 0.314 24.858 1.00 92.62 426 TYR A N 1
ATOM 3464 C CA . TYR A 1 426 ? -15.956 -0.595 23.746 1.00 92.62 426 TYR A CA 1
ATOM 3465 C C . TYR A 1 426 ? -14.748 -1.459 24.083 1.00 92.62 426 TYR A C 1
ATOM 3467 O O . TYR A 1 426 ? -13.682 -0.923 24.365 1.00 92.62 426 TYR A O 1
ATOM 3475 N N . ALA A 1 427 ? -14.906 -2.772 24.034 1.00 92.56 427 ALA A N 1
ATOM 3476 C CA . ALA A 1 427 ? -13.806 -3.719 24.072 1.00 92.56 427 ALA A CA 1
ATOM 3477 C C . ALA A 1 427 ? -13.539 -4.237 22.665 1.00 92.56 427 ALA A C 1
ATOM 3479 O O . ALA A 1 427 ? -14.472 -4.626 21.958 1.00 92.56 427 ALA A O 1
ATOM 3480 N N . ILE A 1 428 ? -12.276 -4.233 22.253 1.00 91.06 428 ILE A N 1
ATOM 3481 C CA . ILE A 1 428 ? -11.870 -4.653 20.913 1.00 91.06 428 ILE A CA 1
ATOM 3482 C C . ILE A 1 428 ? -10.670 -5.585 21.031 1.00 91.06 428 ILE A C 1
ATOM 3484 O O . ILE A 1 428 ? -9.676 -5.243 21.662 1.00 91.06 428 ILE A O 1
ATOM 3488 N N . ASN A 1 429 ? -10.750 -6.741 20.384 1.00 90.44 429 ASN A N 1
ATOM 3489 C CA . ASN A 1 429 ? -9.599 -7.585 20.096 1.00 90.44 429 ASN A CA 1
ATOM 3490 C C . ASN A 1 429 ? -9.628 -7.999 18.614 1.00 90.44 429 ASN A C 1
ATOM 3492 O O . ASN A 1 429 ? -10.530 -7.626 17.863 1.00 90.44 429 ASN A O 1
ATOM 3496 N N . ILE A 1 430 ? -8.639 -8.772 18.174 1.00 87.19 430 ILE A N 1
ATOM 3497 C CA . ILE A 1 430 ? -8.559 -9.240 16.780 1.00 87.19 430 ILE A CA 1
ATOM 3498 C C . ILE A 1 430 ? -9.670 -10.227 16.391 1.00 87.19 430 ILE A C 1
ATOM 3500 O O . ILE A 1 430 ? -9.956 -10.380 15.209 1.00 87.19 430 ILE A O 1
ATOM 3504 N N . MET A 1 431 ? -10.321 -10.855 17.374 1.00 89.38 431 MET A N 1
ATOM 3505 C CA . MET A 1 431 ? -11.435 -11.784 17.165 1.00 89.38 431 MET A CA 1
ATOM 3506 C C . MET A 1 431 ? -12.790 -11.066 17.056 1.00 89.38 431 MET A C 1
ATOM 3508 O O . MET A 1 431 ? -13.757 -11.651 16.569 1.00 89.38 431 MET A O 1
ATOM 3512 N N . GLY A 1 432 ? -12.897 -9.811 17.508 1.00 88.75 432 GLY A N 1
ATOM 3513 C CA . GLY A 1 432 ? -14.121 -9.024 17.397 1.00 88.75 432 GLY A CA 1
ATOM 3514 C C . GLY A 1 432 ? -14.225 -7.876 18.397 1.00 88.75 432 GLY A C 1
ATOM 3515 O O . GLY A 1 432 ? -13.248 -7.416 18.985 1.00 88.75 432 GLY A O 1
ATOM 3516 N N . ASN A 1 433 ? -15.450 -7.393 18.591 1.00 93.50 433 ASN A N 1
ATOM 3517 C CA . ASN A 1 433 ? -15.748 -6.296 19.500 1.00 93.50 433 ASN A CA 1
ATOM 3518 C C . ASN A 1 433 ? -16.954 -6.601 20.398 1.00 93.50 433 ASN A C 1
ATOM 3520 O O . ASN A 1 433 ? -17.824 -7.404 20.063 1.00 93.50 433 ASN A O 1
ATOM 3524 N N . ALA A 1 434 ? -17.001 -5.925 21.542 1.00 93.81 434 ALA A N 1
ATOM 3525 C CA . ALA A 1 434 ? -18.157 -5.874 22.423 1.00 93.81 434 ALA A CA 1
ATOM 3526 C C . ALA A 1 434 ? -18.325 -4.469 22.988 1.00 93.81 434 ALA A C 1
ATOM 3528 O O . ALA A 1 434 ? -17.378 -3.689 23.074 1.00 93.81 434 ALA A O 1
ATOM 3529 N N . THR A 1 435 ? -19.554 -4.129 23.358 1.00 94.88 435 THR A N 1
ATOM 3530 C CA . THR A 1 435 ? -19.906 -2.772 23.775 1.00 94.88 435 THR A CA 1
ATOM 3531 C C . THR A 1 435 ? -20.828 -2.814 24.974 1.00 94.88 435 THR A C 1
ATOM 3533 O O . THR A 1 435 ? -21.760 -3.618 24.988 1.00 94.88 435 THR A O 1
ATOM 3536 N N . ALA A 1 436 ? -20.641 -1.902 25.922 1.00 93.75 436 ALA A N 1
ATOM 3537 C CA . ALA A 1 436 ? -21.607 -1.656 26.983 1.00 93.75 436 ALA A CA 1
ATOM 3538 C C . ALA A 1 436 ? -21.834 -0.154 27.183 1.00 93.75 436 ALA A C 1
ATOM 3540 O O . ALA A 1 436 ? -20.921 0.662 27.056 1.00 93.75 436 ALA A O 1
ATOM 3541 N N . GLY A 1 437 ? -23.084 0.215 27.458 1.00 92.50 437 GLY A N 1
ATOM 3542 C CA . GLY A 1 437 ? -23.502 1.595 27.683 1.00 92.50 437 GLY A CA 1
ATOM 3543 C C . GLY A 1 437 ? -23.901 1.809 29.137 1.00 92.50 437 GLY A C 1
ATOM 3544 O O . GLY A 1 437 ? -24.793 1.129 29.636 1.00 92.50 437 GLY A O 1
ATOM 3545 N N . ILE A 1 438 ? -23.279 2.782 29.798 1.00 93.12 438 ILE A N 1
ATOM 3546 C CA . ILE A 1 438 ? -23.537 3.147 31.191 1.00 93.12 438 ILE A CA 1
ATOM 3547 C C . ILE A 1 438 ? -24.050 4.580 31.231 1.00 93.12 438 ILE A C 1
ATOM 3549 O O . ILE A 1 438 ? -23.426 5.501 30.701 1.00 93.12 438 ILE A O 1
ATOM 3553 N N . ARG A 1 439 ? -25.206 4.798 31.860 1.00 91.50 439 ARG A N 1
ATOM 3554 C CA . ARG A 1 439 ? -25.825 6.122 31.925 1.00 91.50 439 ARG A CA 1
ATOM 3555 C C . ARG A 1 439 ? -25.638 6.740 33.304 1.00 91.50 439 ARG A C 1
ATOM 3557 O O . ARG A 1 439 ? -26.107 6.202 34.301 1.00 91.50 439 ARG A O 1
ATOM 3564 N N . LEU A 1 440 ? -24.989 7.901 33.346 1.00 90.50 440 LEU A N 1
ATOM 3565 C CA . LEU A 1 440 ? -24.775 8.657 34.576 1.00 90.50 440 LEU A CA 1
ATOM 3566 C C . LEU A 1 440 ? -25.922 9.650 34.776 1.00 90.50 440 LEU A C 1
ATOM 3568 O O . LEU A 1 440 ? -26.114 10.550 33.954 1.00 90.50 440 LEU A O 1
ATOM 3572 N N . TYR A 1 441 ? -26.667 9.501 35.875 1.00 88.62 441 TYR A N 1
ATOM 3573 C CA . TYR A 1 441 ? -27.734 10.421 36.272 1.00 88.62 441 TYR A CA 1
ATOM 3574 C C . TYR A 1 441 ? -27.285 11.332 37.415 1.00 88.62 441 TYR A C 1
ATOM 3576 O O . TYR A 1 441 ? -26.458 10.958 38.241 1.00 88.62 441 TYR A O 1
ATOM 3584 N N . ILE A 1 442 ? -27.872 12.527 37.490 1.00 85.69 442 ILE A N 1
ATOM 3585 C CA . ILE A 1 442 ? -27.640 13.467 38.593 1.00 85.69 442 ILE A CA 1
ATOM 3586 C C . ILE A 1 442 ? -28.868 13.490 39.493 1.00 85.69 442 ILE A C 1
ATOM 3588 O O . ILE A 1 442 ? -29.993 13.606 39.006 1.00 85.69 442 ILE A O 1
ATOM 3592 N N . ASP A 1 443 ? -28.630 13.431 40.798 1.00 82.81 443 ASP A N 1
ATOM 3593 C CA . ASP A 1 443 ? -29.665 13.479 41.822 1.00 82.81 443 ASP A CA 1
ATOM 3594 C C . ASP A 1 443 ? -30.440 14.826 41.794 1.00 82.81 443 ASP A C 1
ATOM 3596 O O . ASP A 1 443 ? -29.830 15.907 41.865 1.00 82.81 443 ASP A O 1
ATOM 3600 N N . PRO A 1 444 ? -31.787 14.806 41.703 1.00 76.12 444 PRO A N 1
ATOM 3601 C CA . PRO A 1 444 ? -32.615 16.011 41.700 1.00 76.12 444 PRO A CA 1
ATOM 3602 C C . PRO A 1 444 ? -32.697 16.754 43.050 1.00 76.12 444 PRO A C 1
ATOM 3604 O O . PRO A 1 444 ? -33.220 17.873 43.073 1.00 76.12 444 PRO A O 1
ATOM 3607 N N . ILE A 1 445 ? -32.181 16.222 44.166 1.00 72.62 445 ILE A N 1
ATOM 3608 C CA . ILE A 1 445 ? -32.304 16.835 45.508 1.00 72.62 445 ILE A CA 1
ATOM 3609 C C . ILE A 1 445 ? -31.763 18.273 45.553 1.00 72.62 445 ILE A C 1
ATOM 3611 O O . ILE A 1 445 ? -32.362 19.154 46.181 1.00 72.62 445 ILE A O 1
ATOM 3615 N N . VAL A 1 446 ? -30.668 18.560 44.840 1.00 64.69 446 VAL A N 1
ATOM 3616 C CA . VAL A 1 446 ? -30.111 19.923 44.781 1.00 64.69 446 VAL A CA 1
ATOM 3617 C C . VAL A 1 446 ? -31.069 20.872 44.066 1.00 64.69 446 VAL A C 1
ATOM 3619 O O . VAL A 1 446 ? -31.228 22.008 44.500 1.00 64.69 446 VAL A O 1
ATOM 3622 N N . PHE A 1 447 ? -31.756 20.416 43.015 1.00 68.94 447 PHE A N 1
ATOM 3623 C CA . PHE A 1 447 ? -32.732 21.232 42.295 1.00 68.94 447 PHE A CA 1
ATOM 3624 C C . PHE A 1 447 ? -33.912 21.618 43.194 1.00 68.94 447 PHE A C 1
ATOM 3626 O O . PHE A 1 447 ? -34.344 22.766 43.155 1.00 68.94 447 PHE A O 1
ATOM 3633 N N . TYR A 1 448 ? -34.375 20.704 44.049 1.00 75.75 448 TYR A N 1
ATOM 3634 C CA . TYR A 1 448 ? -35.472 20.971 44.979 1.00 75.75 448 TYR A CA 1
ATOM 3635 C C . TYR A 1 448 ? -35.079 21.971 46.080 1.00 75.75 448 TYR A C 1
ATOM 3637 O O . TYR A 1 448 ? -35.807 22.930 46.340 1.00 75.75 448 TYR A O 1
ATOM 3645 N N . ARG A 1 449 ? -33.886 21.807 46.673 1.00 75.88 449 ARG A N 1
ATOM 3646 C CA . ARG A 1 449 ? -33.360 22.736 47.694 1.00 75.88 449 ARG A CA 1
ATOM 3647 C C . ARG A 1 449 ? -33.085 24.124 47.151 1.00 75.88 449 ARG A C 1
ATOM 3649 O O . ARG A 1 449 ? -33.398 25.101 47.824 1.00 75.88 449 ARG A O 1
ATOM 3656 N N . VAL A 1 450 ? -32.498 24.180 45.953 1.00 77.00 450 VAL A N 1
ATOM 3657 C CA . VAL A 1 450 ? -32.345 25.399 45.167 1.00 77.00 450 VAL A CA 1
ATOM 3658 C C . VAL A 1 450 ? -33.749 25.965 45.050 1.00 77.00 450 VAL A C 1
ATOM 3660 O O . VAL A 1 450 ? -34.010 26.880 45.815 1.00 77.00 450 VAL A O 1
ATOM 3663 N N . LYS A 1 451 ? -34.679 25.354 44.295 1.00 80.81 451 LYS A N 1
ATOM 3664 C CA . LYS A 1 451 ? -36.065 25.816 44.056 1.00 80.81 451 LYS A CA 1
ATOM 3665 C C . LYS A 1 451 ? -36.747 26.471 45.264 1.00 80.81 451 LYS A C 1
ATOM 3667 O O . LYS A 1 451 ? -37.170 27.623 45.174 1.00 80.81 451 LYS A O 1
ATOM 3672 N N . ILE A 1 452 ? -36.780 25.777 46.399 1.00 84.19 452 ILE A N 1
ATOM 3673 C CA . ILE A 1 452 ? -37.382 26.279 47.643 1.00 84.19 452 ILE A CA 1
ATOM 3674 C C . ILE A 1 452 ? -36.699 27.569 48.134 1.00 84.19 452 ILE A C 1
ATOM 3676 O O . ILE A 1 452 ? -37.378 28.533 48.485 1.00 84.19 452 ILE A O 1
ATOM 3680 N N . GLY A 1 453 ? -35.367 27.635 48.102 1.00 85.12 453 GLY A N 1
ATOM 3681 C CA . GLY A 1 453 ? -34.588 28.798 48.532 1.00 85.12 453 GLY A CA 1
ATOM 3682 C C . GLY A 1 453 ? -34.848 30.091 47.742 1.00 85.12 453 GLY A C 1
ATOM 3683 O O . GLY A 1 453 ? -34.880 31.169 48.339 1.00 85.12 453 GLY A O 1
ATOM 3684 N N . SER A 1 454 ? -35.095 30.031 46.427 1.00 86.25 454 SER A N 1
ATOM 3685 C CA . SER A 1 454 ? -35.456 31.248 45.660 1.00 86.25 454 SER A CA 1
ATOM 3686 C C . SER A 1 454 ? -36.898 31.663 45.858 1.00 86.25 454 SER A C 1
ATOM 3688 O O . SER A 1 454 ? -37.182 32.855 45.827 1.00 86.25 454 SER A O 1
ATOM 3690 N N . ILE A 1 455 ? -37.806 30.715 46.097 1.00 92.25 455 ILE A N 1
ATOM 3691 C CA . ILE A 1 455 ? -39.194 31.054 46.429 1.00 92.25 455 ILE A CA 1
ATOM 3692 C C . ILE A 1 455 ? -39.225 31.816 47.761 1.00 92.25 455 ILE A C 1
ATOM 3694 O O . ILE A 1 455 ? -39.852 32.869 47.850 1.00 92.25 455 ILE A O 1
ATOM 3698 N N . ILE A 1 456 ? -38.472 31.352 48.764 1.00 92.69 456 ILE A N 1
ATOM 3699 C CA . ILE A 1 456 ? -38.383 32.013 50.075 1.00 92.69 456 ILE A CA 1
ATOM 3700 C C . ILE A 1 456 ? -37.712 33.390 49.966 1.00 92.69 456 ILE A C 1
ATOM 3702 O O . ILE A 1 456 ? -38.250 34.377 50.463 1.00 92.69 456 ILE A O 1
ATOM 3706 N N . THR A 1 457 ? -36.564 33.501 49.291 1.00 91.88 457 THR A N 1
ATOM 3707 C CA . THR A 1 457 ? -35.874 34.802 49.151 1.00 91.88 457 THR A CA 1
ATOM 3708 C C . THR A 1 457 ? -36.659 35.792 48.281 1.00 91.88 457 THR A C 1
ATOM 3710 O O . THR A 1 457 ? -36.700 36.989 48.585 1.00 91.88 457 THR A O 1
ATOM 3713 N N . GLY A 1 458 ? -37.360 35.307 47.252 1.00 91.44 458 GLY A N 1
ATOM 3714 C CA . GLY A 1 458 ? -38.318 36.086 46.468 1.00 91.44 458 GLY A CA 1
ATOM 3715 C C . GLY A 1 458 ? -39.477 36.614 47.317 1.00 91.44 458 GLY A C 1
ATOM 3716 O O . GLY A 1 458 ? -39.799 37.799 47.245 1.00 91.44 458 GLY A O 1
ATOM 3717 N N . ALA A 1 459 ? -40.052 35.779 48.186 1.00 93.31 459 ALA A N 1
ATOM 3718 C CA . ALA A 1 459 ? -41.121 36.190 49.096 1.00 93.31 459 ALA A CA 1
ATOM 3719 C C . ALA A 1 459 ? -40.646 37.234 50.124 1.00 93.31 459 ALA A C 1
ATOM 3721 O O . ALA A 1 459 ? -41.313 38.250 50.320 1.00 93.31 459 ALA A O 1
ATOM 3722 N N . ILE A 1 460 ? -39.469 37.034 50.731 1.00 94.19 460 ILE A N 1
ATOM 3723 C CA . ILE A 1 460 ? -38.893 37.970 51.713 1.00 94.19 460 ILE A CA 1
ATOM 3724 C C . ILE A 1 460 ? -38.604 39.330 51.071 1.00 94.19 460 ILE A C 1
ATOM 3726 O O . ILE A 1 460 ? -38.949 40.366 51.636 1.00 94.19 460 ILE A O 1
ATOM 3730 N N . SER A 1 461 ? -38.000 39.347 49.881 1.00 92.25 461 SER A N 1
ATOM 3731 C CA . SER A 1 461 ? -37.688 40.601 49.183 1.00 92.25 461 SER A CA 1
ATOM 3732 C C . SER A 1 461 ? -38.946 41.365 48.753 1.00 92.25 461 SER A C 1
ATOM 3734 O O . SER A 1 461 ? -38.992 42.589 48.898 1.00 92.25 461 SER A O 1
ATOM 3736 N N . ALA A 1 462 ? -39.994 40.666 48.304 1.00 91.19 462 ALA A N 1
ATOM 3737 C CA . ALA A 1 462 ? -41.286 41.277 47.997 1.00 91.19 462 ALA A CA 1
ATOM 3738 C C . ALA A 1 462 ? -41.965 41.864 49.249 1.00 91.19 462 ALA A C 1
ATOM 3740 O O . ALA A 1 462 ? -42.448 42.998 49.214 1.00 91.19 462 ALA A O 1
ATOM 3741 N N . ALA A 1 463 ? -41.950 41.136 50.370 1.00 91.31 463 ALA A N 1
ATOM 3742 C CA . ALA A 1 463 ? -42.499 41.608 51.641 1.00 91.31 463 ALA A CA 1
ATOM 3743 C C . ALA A 1 463 ? -41.729 42.821 52.190 1.00 91.31 463 ALA A C 1
ATOM 3745 O O . ALA A 1 463 ? -42.343 43.803 52.608 1.00 91.31 463 ALA A O 1
ATOM 3746 N N . ALA A 1 464 ? -40.394 42.799 52.123 1.00 91.38 464 ALA A N 1
ATOM 3747 C CA . ALA A 1 464 ? -39.548 43.917 52.537 1.00 91.38 464 ALA A CA 1
ATOM 3748 C C . ALA A 1 464 ? -39.816 45.177 51.701 1.00 91.38 464 ALA A C 1
ATOM 3750 O O . ALA A 1 464 ? -39.899 46.276 52.248 1.00 91.38 464 ALA A O 1
ATOM 3751 N N . PHE A 1 465 ? -40.007 45.024 50.386 1.00 92.50 465 PHE A N 1
ATOM 3752 C CA . PHE A 1 465 ? -40.368 46.137 49.512 1.00 92.50 465 PHE A CA 1
ATOM 3753 C C . PHE A 1 465 ? -41.731 46.734 49.888 1.00 92.50 465 PHE A C 1
ATOM 3755 O O . PHE A 1 465 ? -41.849 47.950 50.030 1.00 92.50 465 PHE A O 1
ATOM 3762 N N . LEU A 1 466 ? -42.743 45.893 50.125 1.00 91.12 466 LEU A N 1
ATOM 3763 C CA . LEU A 1 466 ? -44.062 46.355 50.565 1.00 91.12 466 LEU A CA 1
ATOM 3764 C C . LEU A 1 466 ? -43.994 47.074 51.920 1.00 91.12 466 LEU A C 1
ATOM 3766 O O . LEU A 1 466 ? -44.537 48.172 52.051 1.00 91.12 466 LEU A O 1
ATOM 3770 N N . ALA A 1 467 ? -43.262 46.532 52.894 1.00 88.81 467 ALA A N 1
ATOM 3771 C CA . ALA A 1 467 ? -43.063 47.171 54.193 1.00 88.81 467 ALA A CA 1
ATOM 3772 C C . ALA A 1 467 ? -42.389 48.548 54.061 1.00 88.81 467 ALA A C 1
ATOM 3774 O O . ALA A 1 467 ? -42.870 49.525 54.632 1.00 88.81 467 ALA A O 1
ATOM 3775 N N . LEU A 1 468 ? -41.340 48.662 53.241 1.00 89.25 468 LEU A N 1
ATOM 3776 C CA . LEU A 1 468 ? -40.676 49.938 52.947 1.00 89.25 468 LEU A CA 1
ATOM 3777 C C . LEU A 1 468 ? -41.631 50.961 52.324 1.00 89.25 468 LEU A C 1
ATOM 3779 O O . LEU A 1 468 ? -41.616 52.131 52.708 1.00 89.25 468 LEU A O 1
ATOM 3783 N N . THR A 1 469 ? -42.494 50.535 51.398 1.00 88.06 469 THR A N 1
ATOM 3784 C CA . THR A 1 469 ? -43.487 51.441 50.803 1.00 88.06 469 THR A CA 1
ATOM 3785 C C . THR A 1 469 ? -44.529 51.911 51.818 1.00 88.06 469 THR A C 1
ATOM 3787 O O . THR A 1 469 ? -44.876 53.093 51.818 1.00 88.06 469 THR A O 1
ATOM 3790 N N . LEU A 1 470 ? -44.974 51.038 52.726 1.00 88.31 470 LEU A N 1
ATOM 3791 C CA . LEU A 1 470 ? -45.902 51.396 53.801 1.00 88.31 470 LEU A CA 1
ATOM 3792 C C . LEU A 1 470 ? -45.258 52.336 54.824 1.00 88.31 470 LEU A C 1
ATOM 3794 O O . LEU A 1 470 ? -45.895 53.301 55.237 1.00 88.31 470 LEU A O 1
ATOM 3798 N N . ILE A 1 471 ? -43.986 52.122 55.173 1.00 87.00 471 ILE A N 1
ATOM 3799 C CA . ILE A 1 471 ? -43.219 53.025 56.041 1.00 87.00 471 ILE A CA 1
ATOM 3800 C C . ILE A 1 471 ? -43.103 54.405 55.394 1.00 87.00 471 ILE A C 1
ATOM 3802 O O . ILE A 1 471 ? -43.393 55.408 56.040 1.00 87.00 471 ILE A O 1
ATOM 3806 N N . PHE A 1 472 ? -42.758 54.481 54.106 1.00 83.06 472 PHE A N 1
ATOM 3807 C CA . PHE A 1 472 ? -42.648 55.762 53.404 1.00 83.06 472 PHE A CA 1
ATOM 3808 C C . PHE A 1 472 ? -43.997 56.496 53.326 1.00 83.06 472 PHE A C 1
ATOM 3810 O O . PHE A 1 472 ? -44.069 57.711 53.524 1.00 83.06 472 PHE A O 1
ATOM 3817 N N . GLN A 1 473 ? -45.091 55.763 53.098 1.00 81.12 473 GLN A N 1
ATOM 3818 C CA . GLN A 1 473 ? -46.446 56.319 53.143 1.00 81.12 473 GLN A CA 1
ATOM 3819 C C . GLN A 1 473 ? -46.849 56.768 54.559 1.00 81.12 473 GLN A C 1
ATOM 3821 O O . GLN A 1 473 ? -47.493 57.810 54.707 1.00 81.12 473 GLN A O 1
ATOM 3826 N N . GLY A 1 474 ? -46.443 56.030 55.594 1.00 81.25 474 GLY A N 1
ATOM 3827 C CA . GLY A 1 474 ? -46.651 56.372 57.000 1.00 81.25 474 GLY A CA 1
ATOM 3828 C C . GLY A 1 474 ? -45.904 57.643 57.402 1.00 81.25 474 GLY A C 1
ATOM 3829 O O . GLY A 1 474 ? -46.521 58.581 57.900 1.00 81.25 474 GLY A O 1
ATOM 3830 N N . ILE A 1 475 ? -44.611 57.723 57.083 1.00 79.25 475 ILE A N 1
ATOM 3831 C CA . ILE A 1 475 ? -43.765 58.905 57.293 1.00 79.25 475 ILE A CA 1
ATOM 3832 C C . ILE A 1 475 ? -44.371 60.125 56.589 1.00 79.25 475 ILE A C 1
ATOM 3834 O O . ILE A 1 475 ? -44.534 61.178 57.202 1.00 79.25 475 ILE A O 1
ATOM 3838 N N . ARG A 1 476 ? -44.811 59.975 55.332 1.00 72.94 476 ARG A N 1
ATOM 3839 C CA . ARG A 1 476 ? -45.498 61.045 54.594 1.00 72.94 476 ARG A CA 1
ATOM 3840 C C . ARG A 1 476 ? -46.777 61.513 55.301 1.00 72.94 476 ARG A C 1
ATOM 3842 O O . ARG A 1 476 ? -47.021 62.714 55.366 1.00 72.94 476 ARG A O 1
ATOM 3849 N N . ARG A 1 477 ? -47.587 60.599 55.850 1.00 75.19 477 ARG A N 1
ATOM 3850 C CA . ARG A 1 477 ? -48.788 60.958 56.631 1.00 75.19 477 ARG A CA 1
ATOM 3851 C C . ARG A 1 477 ? -48.449 61.673 57.939 1.00 75.19 477 ARG A C 1
ATOM 3853 O O . ARG A 1 477 ? -49.151 62.617 58.288 1.00 75.19 477 ARG A O 1
ATOM 3860 N N . VAL A 1 478 ? -47.393 61.259 58.638 1.00 71.75 478 VAL A N 1
ATOM 3861 C CA . VAL A 1 478 ? -46.934 61.895 59.886 1.00 71.75 478 VAL A CA 1
ATOM 3862 C C . VAL A 1 478 ? -46.420 63.314 59.622 1.00 71.75 478 VAL A C 1
ATOM 3864 O O . VAL A 1 478 ? -46.842 64.241 60.311 1.00 71.75 478 VAL A O 1
ATOM 3867 N N . PHE A 1 479 ? -45.615 63.520 58.572 1.00 65.81 479 PHE A N 1
ATOM 3868 C CA . PHE A 1 479 ? -45.138 64.854 58.178 1.00 65.81 479 PHE A CA 1
ATOM 3869 C C . PHE A 1 479 ? -46.276 65.824 57.826 1.00 65.81 479 PHE A C 1
ATOM 3871 O O . PHE A 1 479 ? -46.196 67.003 58.164 1.00 65.81 479 PHE A O 1
ATOM 3878 N N . ILE A 1 480 ? -47.351 65.335 57.195 1.00 64.94 480 ILE A N 1
ATOM 3879 C CA . ILE A 1 480 ? -48.543 66.145 56.891 1.00 64.94 480 ILE A CA 1
ATOM 3880 C C . ILE A 1 480 ? -49.354 66.432 58.165 1.00 64.94 480 ILE A C 1
ATOM 3882 O O . ILE A 1 480 ? -49.824 67.551 58.354 1.00 64.94 480 ILE A O 1
ATOM 3886 N N . ARG A 1 481 ? -49.509 65.450 59.064 1.00 63.84 481 ARG A N 1
ATOM 3887 C CA . ARG A 1 481 ? -50.361 65.575 60.259 1.00 63.84 481 ARG A CA 1
ATOM 3888 C C . ARG A 1 481 ? -49.772 66.465 61.357 1.00 63.84 481 ARG A C 1
ATOM 3890 O O . ARG A 1 481 ? -50.542 67.085 62.079 1.00 63.84 481 ARG A O 1
ATOM 3897 N N . PHE A 1 482 ? -48.447 66.565 61.458 1.00 64.12 482 PHE A N 1
ATOM 3898 C CA . PHE A 1 482 ? -47.771 67.423 62.442 1.00 64.12 482 PHE A CA 1
ATOM 3899 C C . PHE A 1 482 ? -47.340 68.805 61.900 1.00 64.12 482 PHE A C 1
ATOM 3901 O O . PHE A 1 482 ? -46.659 69.533 62.612 1.00 64.12 482 PHE A O 1
ATOM 3908 N N . ARG A 1 483 ? -47.713 69.194 60.664 1.00 54.84 483 ARG A N 1
ATOM 3909 C CA . ARG A 1 483 ? -47.351 70.492 60.023 1.00 54.84 483 ARG A CA 1
ATOM 3910 C C . ARG A 1 483 ? -45.849 70.858 60.093 1.00 54.84 483 ARG A C 1
ATOM 3912 O O . ARG A 1 483 ? -45.481 72.019 59.960 1.00 54.84 483 ARG A O 1
ATOM 3919 N N . ILE A 1 484 ? -44.953 69.872 60.215 1.00 58.44 484 ILE A N 1
ATOM 3920 C CA . ILE A 1 484 ? -43.493 70.071 60.378 1.00 58.44 484 ILE A CA 1
ATOM 3921 C C . ILE A 1 484 ? -42.837 70.648 59.105 1.00 58.44 484 ILE A C 1
ATOM 3923 O O . ILE A 1 484 ? -41.782 71.273 59.172 1.00 58.44 484 ILE A O 1
ATOM 3927 N N . ILE A 1 485 ? -43.487 70.520 57.943 1.00 55.06 485 ILE A N 1
ATOM 3928 C CA . ILE A 1 485 ? -43.029 71.130 56.682 1.00 55.06 485 ILE A CA 1
ATOM 3929 C C . ILE A 1 485 ? -43.211 72.664 56.687 1.00 55.06 485 ILE A C 1
ATOM 3931 O O . ILE A 1 485 ? -42.452 73.354 56.015 1.00 55.06 485 ILE A O 1
ATOM 3935 N N . GLU A 1 486 ? -44.127 73.221 57.491 1.00 51.00 486 GLU A N 1
ATOM 3936 C CA . GLU A 1 486 ? -44.274 74.682 57.644 1.00 51.00 486 GLU A CA 1
ATOM 3937 C C . GLU A 1 486 ? -43.287 75.275 58.672 1.00 51.00 486 GLU A C 1
ATOM 3939 O O . GLU A 1 486 ? -42.991 76.463 58.601 1.00 51.00 486 GLU A O 1
ATOM 3944 N N . LEU A 1 487 ? -42.682 74.463 59.553 1.00 49.94 487 LEU A N 1
ATOM 3945 C CA . LEU A 1 487 ? -41.680 74.924 60.534 1.00 49.94 487 LEU A CA 1
ATOM 3946 C C . LEU A 1 487 ? -40.229 74.891 60.008 1.00 49.94 487 LEU A C 1
ATOM 3948 O O . LEU A 1 487 ? -39.340 75.499 60.594 1.00 49.94 487 LEU A O 1
ATOM 3952 N N . ILE A 1 488 ? -39.980 74.212 58.883 1.00 51.91 488 ILE A N 1
ATOM 3953 C CA . ILE A 1 488 ? -38.671 74.182 58.194 1.00 51.91 488 ILE A CA 1
ATOM 3954 C C . ILE A 1 488 ? -38.675 75.109 56.956 1.00 51.91 488 ILE A C 1
ATOM 3956 O O . ILE A 1 488 ? -37.656 75.301 56.295 1.00 51.91 488 ILE A O 1
ATOM 3960 N N . CYS A 1 489 ? -39.802 75.771 56.662 1.00 51.03 489 CYS A N 1
ATOM 3961 C CA . CYS A 1 489 ? -39.964 76.641 55.495 1.00 51.03 489 CYS A CA 1
ATOM 3962 C C . CYS A 1 489 ? -40.311 78.097 55.851 1.00 51.03 489 CYS A C 1
ATOM 3964 O O . CYS A 1 489 ? -41.137 78.721 55.193 1.00 51.03 489 CYS A O 1
ATOM 3966 N N . GLN A 1 490 ? -39.624 78.659 56.852 1.00 46.56 490 GLN A N 1
ATOM 3967 C CA . GLN A 1 490 ? -39.558 80.114 57.059 1.00 46.56 490 GLN A CA 1
ATOM 3968 C C . GLN A 1 490 ? -38.165 80.717 56.800 1.00 46.56 490 GLN A C 1
ATOM 3970 O O . GLN A 1 490 ? -37.996 81.917 56.954 1.00 46.56 490 GLN A O 1
ATOM 3975 N N . ASN A 1 491 ? -37.186 79.928 56.327 1.00 51.81 491 ASN A N 1
ATOM 3976 C CA . ASN A 1 491 ? -35.858 80.451 55.960 1.00 51.81 491 ASN A CA 1
ATOM 3977 C C . ASN A 1 491 ? -35.201 79.810 54.721 1.00 51.81 491 ASN A C 1
ATOM 3979 O O . ASN A 1 491 ? -33.991 79.898 54.537 1.00 51.81 491 ASN A O 1
ATOM 3983 N N . CYS A 1 492 ? -35.977 79.185 53.827 1.00 49.62 492 CYS A N 1
ATOM 3984 C CA . CYS A 1 492 ? -35.435 78.700 52.548 1.00 49.62 492 CYS A CA 1
ATOM 3985 C C . CYS A 1 492 ? -36.468 78.637 51.410 1.00 49.62 492 CYS A C 1
ATOM 3987 O O . CYS A 1 492 ? -36.472 77.710 50.602 1.00 49.62 492 CYS A O 1
ATOM 3989 N N . CYS A 1 493 ? -37.330 79.656 51.311 1.00 44.81 493 CYS A N 1
ATOM 3990 C CA . CYS A 1 493 ? -38.236 79.824 50.173 1.00 44.81 493 CYS A CA 1
ATOM 3991 C C . CYS A 1 493 ? -38.073 81.196 49.500 1.00 44.81 493 CYS A C 1
ATOM 3993 O O . CYS A 1 493 ? -38.950 82.050 49.533 1.00 44.81 493 CYS A O 1
ATOM 3995 N N . SER A 1 494 ? -36.922 81.381 48.851 1.00 43.91 494 SER A N 1
ATOM 3996 C CA . SER A 1 494 ? -36.802 82.218 47.644 1.00 43.91 494 SER A CA 1
ATOM 3997 C C . SER A 1 494 ? -35.815 81.659 46.603 1.00 43.91 494 SER A C 1
ATOM 3999 O O . SER A 1 494 ? -35.661 82.250 45.537 1.00 43.91 494 SER A O 1
ATOM 4001 N N . TYR A 1 495 ? -35.203 80.485 46.842 1.00 49.94 495 TYR A N 1
ATOM 4002 C CA . TYR A 1 495 ? -34.220 79.899 45.913 1.00 49.94 495 TYR A CA 1
ATOM 4003 C C . TYR A 1 495 ? -34.516 78.461 45.438 1.00 49.94 495 TYR A C 1
ATOM 4005 O O . TYR A 1 495 ? -33.961 78.022 44.435 1.00 49.94 495 TYR A O 1
ATOM 4013 N N . CYS A 1 496 ? -35.461 77.738 46.049 1.00 47.62 496 CYS A N 1
ATOM 4014 C CA . CYS A 1 496 ? -35.763 76.344 45.673 1.00 47.62 496 CYS A CA 1
ATOM 4015 C C . CYS A 1 496 ? -37.077 76.148 44.893 1.00 47.62 496 CYS A C 1
ATOM 4017 O O . CYS A 1 496 ? -37.554 75.024 44.771 1.00 47.62 496 CYS A O 1
ATOM 4019 N N . TYR A 1 497 ? -37.628 77.215 44.296 1.00 43.03 497 TYR A N 1
ATOM 4020 C CA . TYR A 1 497 ? -38.684 77.128 43.268 1.00 43.03 497 TYR A CA 1
ATOM 4021 C C . TYR A 1 497 ? -38.155 77.369 41.836 1.00 43.03 497 TYR A C 1
ATOM 4023 O O . TYR A 1 497 ? -38.914 77.651 40.913 1.00 43.03 497 TYR A O 1
ATOM 4031 N N . ARG A 1 498 ? -36.839 77.243 41.604 1.00 48.94 498 ARG A N 1
ATOM 4032 C CA . ARG A 1 498 ? -36.254 77.235 40.248 1.00 48.94 498 ARG A CA 1
ATOM 4033 C C . ARG A 1 498 ? -34.995 76.371 40.149 1.00 48.94 498 ARG A C 1
ATOM 4035 O O . ARG A 1 498 ? -33.905 76.883 39.936 1.00 48.94 498 ARG A O 1
ATOM 4042 N N . THR A 1 499 ? -35.150 75.052 40.174 1.00 42.50 499 THR A N 1
ATOM 4043 C CA . THR A 1 499 ? -34.137 74.139 39.604 1.00 42.50 499 THR A CA 1
ATOM 4044 C C . THR A 1 499 ? -34.767 72.986 38.832 1.00 42.50 499 THR A C 1
ATOM 4046 O O . THR A 1 499 ? -34.249 71.877 38.801 1.00 42.50 499 THR A O 1
ATOM 4049 N N . ASP A 1 500 ? -35.828 73.275 38.079 1.00 50.09 500 ASP A N 1
ATOM 4050 C CA . ASP A 1 500 ? -36.167 72.475 36.902 1.00 50.09 500 ASP A CA 1
ATOM 4051 C C . ASP A 1 500 ? -35.395 73.012 35.686 1.00 50.09 500 ASP A C 1
ATOM 4053 O O . ASP A 1 500 ? -35.944 73.603 34.760 1.00 50.09 500 ASP A O 1
ATOM 4057 N N . LYS A 1 501 ? -34.061 72.904 35.741 1.00 45.56 501 LYS A N 1
ATOM 4058 C CA . LYS A 1 501 ? -33.162 73.134 34.601 1.00 45.56 501 LYS A CA 1
ATOM 4059 C C . LYS A 1 501 ? -31.955 72.212 34.717 1.00 45.56 501 LYS A C 1
ATOM 4061 O O . LYS A 1 501 ? -30.850 72.628 35.054 1.00 45.56 501 LYS A O 1
ATOM 4066 N N . THR A 1 502 ? -32.142 70.947 34.342 1.00 48.62 502 THR A N 1
ATOM 4067 C CA . THR A 1 502 ? -31.036 70.275 33.651 1.00 48.62 502 THR A CA 1
ATOM 4068 C C . THR A 1 502 ? -30.690 71.154 32.445 1.00 48.62 502 THR A C 1
ATOM 4070 O O . THR A 1 502 ? -31.571 71.495 31.656 1.00 48.62 502 THR A O 1
ATOM 4073 N N . SER A 1 503 ? -29.441 71.620 32.356 1.00 52.78 503 SER A N 1
ATOM 4074 C CA . SER A 1 503 ? -28.947 72.408 31.218 1.00 52.78 503 SER A CA 1
ATOM 4075 C C . SER A 1 503 ? -29.438 71.788 29.902 1.00 52.78 503 SER A C 1
ATOM 4077 O O . SER A 1 503 ? -29.276 70.581 29.695 1.00 52.78 503 SER A O 1
ATOM 4079 N N . SER A 1 504 ? -30.046 72.590 29.016 1.00 59.75 504 SER A N 1
ATOM 4080 C CA . SER A 1 504 ? -30.620 72.126 27.739 1.00 59.75 504 SER A CA 1
ATOM 4081 C C . SER A 1 504 ? -29.624 71.301 26.911 1.00 59.75 504 SER A C 1
ATOM 4083 O O . SER A 1 504 ? -30.016 70.353 26.230 1.00 59.75 504 SER A O 1
ATOM 4085 N N . LYS A 1 505 ? -28.323 71.581 27.057 1.00 57.47 505 LYS A N 1
ATOM 4086 C CA . LYS A 1 505 ? -27.227 70.858 26.402 1.00 57.47 505 LYS A CA 1
ATOM 4087 C C . LYS A 1 505 ? -27.022 69.439 26.938 1.00 57.47 505 LYS A C 1
ATOM 4089 O O . LYS A 1 505 ? -26.772 68.530 26.156 1.00 57.47 505 LYS A O 1
ATOM 4094 N N . ALA A 1 506 ? -27.170 69.210 28.245 1.00 57.56 506 ALA A N 1
ATOM 4095 C CA . ALA A 1 506 ? -27.005 67.871 28.818 1.00 57.56 506 ALA A CA 1
ATOM 4096 C C . ALA A 1 506 ? -28.101 66.919 28.314 1.00 57.56 506 ALA A C 1
ATOM 4098 O O . ALA A 1 506 ? -27.815 65.788 27.929 1.00 57.56 506 ALA A O 1
ATOM 4099 N N . ARG A 1 507 ? -29.348 67.400 28.233 1.00 65.38 507 ARG A N 1
ATOM 4100 C CA . ARG A 1 507 ? -30.474 66.620 27.696 1.00 65.38 507 ARG A CA 1
ATOM 4101 C C . ARG A 1 507 ? -30.306 66.323 26.201 1.00 65.38 507 ARG A C 1
ATOM 4103 O O . ARG A 1 507 ? -30.604 65.210 25.782 1.00 65.38 507 ARG A O 1
ATOM 4110 N N . GLN A 1 508 ? -29.764 67.267 25.425 1.00 67.69 508 GLN A N 1
ATOM 4111 C CA . GLN A 1 508 ? -29.434 67.062 24.007 1.00 67.69 508 GLN A CA 1
ATOM 4112 C C . GLN A 1 508 ? -28.331 66.011 23.793 1.00 67.69 508 GLN A C 1
ATOM 4114 O O . GLN A 1 508 ? -28.459 65.181 22.898 1.00 67.69 508 GLN A O 1
ATOM 4119 N N . ILE A 1 509 ? -27.286 65.986 24.629 1.00 67.19 509 ILE A N 1
ATOM 4120 C CA . ILE A 1 509 ? -26.206 64.985 24.529 1.00 67.19 509 ILE A CA 1
ATOM 4121 C C . ILE A 1 509 ? -26.726 63.581 24.853 1.00 67.19 509 ILE A C 1
ATOM 4123 O O . ILE A 1 509 ? -26.435 62.639 24.116 1.00 67.19 509 ILE A O 1
ATOM 4127 N N . TYR A 1 510 ? -27.532 63.435 25.911 1.00 72.25 510 TYR A N 1
ATOM 4128 C CA . TYR A 1 510 ? -28.154 62.145 26.224 1.00 72.25 510 TYR A CA 1
ATOM 4129 C C . TYR A 1 510 ? -29.112 61.691 25.115 1.00 72.25 510 TYR A C 1
ATOM 4131 O O . TYR A 1 510 ? -29.053 60.532 24.726 1.00 72.25 510 TYR A O 1
ATOM 4139 N N . ALA A 1 511 ? -29.905 62.598 24.535 1.00 74.94 511 ALA A N 1
ATOM 4140 C CA . ALA A 1 511 ? -30.771 62.271 23.401 1.00 74.94 511 ALA A CA 1
ATOM 4141 C C . ALA A 1 511 ? -29.976 61.836 22.153 1.00 74.94 511 ALA A C 1
ATOM 4143 O O . ALA A 1 511 ? -30.375 60.910 21.454 1.00 74.94 511 ALA A O 1
ATOM 4144 N N . MET A 1 512 ? -28.826 62.460 21.873 1.00 74.62 512 MET A N 1
ATOM 4145 C CA . MET A 1 512 ? -27.974 62.076 20.743 1.00 74.62 512 MET A CA 1
ATOM 4146 C C . MET A 1 512 ? -27.294 60.716 20.959 1.00 74.62 512 MET A C 1
ATOM 4148 O O . MET A 1 512 ? -27.198 59.928 20.018 1.00 74.62 512 MET A O 1
ATOM 4152 N N . LEU A 1 513 ? -26.855 60.417 22.186 1.00 77.50 513 LEU A N 1
ATOM 4153 C CA . LEU A 1 513 ? -26.311 59.103 22.544 1.00 77.50 513 LEU A CA 1
ATOM 4154 C C . LEU A 1 513 ? -27.380 58.006 22.453 1.00 77.50 513 LEU A C 1
ATOM 4156 O O . LEU A 1 513 ? -27.109 56.964 21.855 1.00 77.50 513 LEU A O 1
ATOM 4160 N N . ASP A 1 514 ? -28.593 58.271 22.944 1.00 78.25 514 ASP A N 1
ATOM 4161 C CA . ASP A 1 514 ? -29.733 57.355 22.816 1.00 78.25 514 ASP A CA 1
ATOM 4162 C C . ASP A 1 514 ? -30.082 57.109 21.338 1.00 78.25 514 ASP A C 1
ATOM 4164 O O . ASP A 1 514 ? -30.320 55.970 20.945 1.00 78.25 514 ASP A O 1
ATOM 4168 N N . ASN A 1 515 ? -30.019 58.135 20.479 1.00 82.88 515 ASN A N 1
ATOM 4169 C CA . ASN A 1 515 ? -30.235 57.978 19.035 1.00 82.88 515 ASN A CA 1
ATOM 4170 C C . ASN A 1 515 ? -29.165 57.092 18.367 1.00 82.88 515 ASN A C 1
ATOM 4172 O O . ASN A 1 515 ? -29.491 56.281 17.498 1.00 82.88 515 ASN A O 1
ATOM 4176 N N . ILE A 1 516 ? -27.892 57.205 18.770 1.00 77.44 516 ILE A N 1
ATOM 4177 C CA . ILE A 1 516 ? -26.806 56.345 18.262 1.00 77.44 516 ILE A CA 1
ATOM 4178 C C . ILE A 1 516 ? -27.003 54.896 18.725 1.00 77.44 516 ILE A C 1
ATOM 4180 O O . ILE A 1 516 ? -26.798 53.959 17.945 1.00 77.44 516 ILE A O 1
ATOM 4184 N N . GLU A 1 517 ? -27.407 54.695 19.981 1.00 75.44 517 GLU A N 1
ATOM 4185 C CA . GLU A 1 517 ? -27.672 53.366 20.530 1.00 75.44 517 GLU A CA 1
ATOM 4186 C C . GLU A 1 517 ? -28.907 52.721 19.885 1.00 75.44 517 GLU A C 1
ATOM 4188 O O . GLU A 1 517 ? -28.857 51.546 19.512 1.00 75.44 517 GLU A O 1
ATOM 4193 N N . HIS A 1 518 ? -29.960 53.505 19.642 1.00 83.00 518 HIS A N 1
ATOM 4194 C CA . HIS A 1 518 ? -31.164 53.073 18.937 1.00 83.00 518 HIS A CA 1
ATOM 4195 C C . HIS A 1 518 ? -30.885 52.709 17.471 1.00 83.00 518 HIS A C 1
ATOM 4197 O O . HIS A 1 518 ? -31.323 51.667 16.989 1.00 83.00 518 HIS A O 1
ATOM 4203 N N . TYR A 1 519 ? -30.087 53.509 16.756 1.00 81.56 519 TYR A N 1
ATOM 4204 C CA . TYR A 1 519 ? -29.677 53.174 15.390 1.00 81.56 519 TYR A CA 1
ATOM 4205 C C . TYR A 1 519 ? -28.887 51.858 15.349 1.00 81.56 519 TYR A C 1
ATOM 4207 O O . TYR A 1 519 ? -29.142 50.986 14.517 1.00 81.56 519 TYR A O 1
ATOM 4215 N N . LYS A 1 520 ? -27.943 51.675 16.279 1.00 83.00 520 LYS A N 1
ATOM 4216 C CA . LYS A 1 520 ? -27.149 50.446 16.382 1.00 83.00 520 LYS A CA 1
ATOM 4217 C C . LYS A 1 520 ? -28.026 49.223 16.651 1.00 83.00 520 LYS A C 1
ATOM 4219 O O . LYS A 1 520 ? -27.809 48.195 16.010 1.00 83.00 520 LYS A O 1
ATOM 4224 N N . SER A 1 521 ? -28.969 49.304 17.591 1.00 78.69 521 SER A N 1
ATOM 4225 C CA . SER A 1 521 ? -29.855 48.179 17.908 1.00 78.69 521 SER A CA 1
ATOM 4226 C C . SER A 1 521 ? -30.745 47.824 16.716 1.00 78.69 521 SER A C 1
ATOM 4228 O O . SER A 1 521 ? -30.803 46.656 16.343 1.00 78.69 521 SER A O 1
ATOM 4230 N N . GLN A 1 522 ? -31.320 48.820 16.034 1.00 87.12 522 GLN A N 1
ATOM 4231 C CA . GLN A 1 522 ? -32.164 48.600 14.860 1.00 87.12 522 GLN A CA 1
ATOM 4232 C C . GLN A 1 522 ? -31.402 47.953 13.689 1.00 87.12 522 GLN A C 1
ATOM 4234 O O . GLN A 1 522 ? -31.918 47.044 13.039 1.00 87.12 522 GLN A O 1
ATOM 4239 N N . GLN A 1 523 ? -30.164 48.383 13.420 1.00 82.81 523 GLN A N 1
ATOM 4240 C CA . GLN A 1 523 ? -29.340 47.783 12.361 1.00 82.81 523 GLN A CA 1
ATOM 4241 C C . GLN A 1 523 ? -28.911 46.349 12.695 1.00 82.81 523 GLN A C 1
ATOM 4243 O O . GLN A 1 523 ? -28.845 45.502 11.806 1.00 82.81 523 GLN A O 1
ATOM 4248 N N . LEU A 1 524 ? -28.628 46.064 13.969 1.00 83.38 524 LEU A N 1
ATOM 4249 C CA . LEU A 1 524 ? -28.302 44.710 14.414 1.00 83.38 524 LEU A CA 1
ATOM 4250 C C . LEU A 1 524 ? -29.506 43.770 14.318 1.00 83.38 524 LEU A C 1
ATOM 4252 O O . LEU A 1 524 ? -29.318 42.621 13.922 1.00 83.38 524 LEU A O 1
ATOM 4256 N N . GLU A 1 525 ? -30.712 44.254 14.619 1.00 86.50 525 GLU A N 1
ATOM 4257 C CA . GLU A 1 525 ? -31.928 43.443 14.520 1.00 86.50 525 GLU A CA 1
ATOM 4258 C C . GLU A 1 525 ? -32.249 43.095 13.062 1.00 86.50 525 GLU A C 1
ATOM 4260 O O . GLU A 1 525 ? -32.385 41.921 12.737 1.00 86.50 525 GLU A O 1
ATOM 4265 N N . ARG A 1 526 ? -32.208 44.072 12.142 1.00 88.69 526 ARG A N 1
ATOM 4266 C CA . ARG A 1 526 ? -32.388 43.809 10.698 1.00 88.69 526 ARG A CA 1
ATOM 4267 C C . ARG A 1 526 ? -31.363 42.818 10.147 1.00 88.69 526 ARG A C 1
ATOM 4269 O O . ARG A 1 526 ? -31.683 41.975 9.311 1.00 88.69 526 ARG A O 1
ATOM 4276 N N . LEU A 1 527 ? -30.113 42.921 10.601 1.00 89.25 527 LEU A N 1
ATOM 4277 C CA . LEU A 1 527 ? -29.054 41.996 10.204 1.00 89.25 527 LEU A CA 1
ATOM 4278 C C . LEU A 1 527 ? -29.322 40.578 10.740 1.00 89.25 527 LEU A C 1
ATOM 4280 O O . LEU A 1 527 ? -29.077 39.604 10.027 1.00 89.25 527 LEU A O 1
ATOM 4284 N N . ARG A 1 528 ? -29.831 40.458 11.974 1.00 89.44 528 ARG A N 1
ATOM 4285 C CA . ARG A 1 528 ? -30.216 39.179 12.584 1.00 89.44 528 ARG A CA 1
ATOM 4286 C C . ARG A 1 528 ? -31.389 38.547 11.843 1.00 89.44 528 ARG A C 1
ATOM 4288 O O . ARG A 1 528 ? -31.296 37.375 11.497 1.00 89.44 528 ARG A O 1
ATOM 4295 N N . GLU A 1 529 ? -32.434 39.315 11.548 1.00 90.75 529 GLU A N 1
ATOM 4296 C CA . GLU A 1 529 ? -33.593 38.850 10.780 1.00 90.75 529 GLU A CA 1
ATOM 4297 C C . GLU A 1 529 ? -33.171 38.331 9.400 1.00 90.75 529 GLU A C 1
ATOM 4299 O O . GLU A 1 529 ? -33.500 37.202 9.034 1.00 90.75 529 GLU A O 1
ATOM 4304 N N . ASN A 1 530 ? -32.352 39.092 8.665 1.00 90.62 530 ASN A N 1
ATOM 4305 C CA . ASN A 1 530 ? -31.845 38.672 7.357 1.00 90.62 530 ASN A CA 1
ATOM 4306 C C . ASN A 1 530 ? -31.015 37.377 7.454 1.00 90.62 530 ASN A C 1
ATOM 4308 O O . ASN A 1 530 ? -31.231 36.444 6.681 1.00 90.62 530 ASN A O 1
ATOM 4312 N N . TYR A 1 531 ? -30.131 37.271 8.453 1.00 89.69 531 TYR A N 1
ATOM 4313 C CA . TYR A 1 531 ? -29.382 36.040 8.716 1.00 89.69 531 TYR A CA 1
ATOM 4314 C C . TYR A 1 531 ? -30.317 34.852 8.982 1.00 89.69 531 TYR A C 1
ATOM 4316 O O . TYR A 1 531 ? -30.169 33.809 8.346 1.00 89.69 531 TYR A O 1
ATOM 4324 N N . THR A 1 532 ? -31.317 35.010 9.855 1.00 88.81 532 THR A N 1
ATOM 4325 C CA . THR A 1 532 ? -32.276 33.933 10.159 1.00 88.81 532 THR A CA 1
ATOM 4326 C C . THR A 1 532 ? -33.080 33.507 8.931 1.00 88.81 532 THR A C 1
ATOM 4328 O O . THR A 1 532 ? -33.229 32.312 8.695 1.00 88.81 532 THR A O 1
ATOM 4331 N N . GLN A 1 533 ? -33.513 34.452 8.091 1.00 92.19 533 GLN A N 1
ATOM 4332 C CA . GLN A 1 533 ? -34.231 34.155 6.848 1.00 92.19 533 GLN A CA 1
ATOM 4333 C C . GLN A 1 533 ? -33.350 33.441 5.815 1.00 92.19 533 GLN A C 1
ATOM 4335 O O . GLN A 1 533 ? -33.827 32.567 5.094 1.00 92.19 533 GLN A O 1
ATOM 4340 N N . GLN A 1 534 ? -32.069 33.802 5.704 1.00 87.25 534 GLN A N 1
ATOM 4341 C CA . GLN A 1 534 ? -31.134 33.105 4.815 1.00 87.25 534 GLN A CA 1
ATOM 4342 C C . GLN A 1 534 ? -30.851 31.682 5.298 1.00 87.25 534 GLN A C 1
ATOM 4344 O O . GLN A 1 534 ? -30.900 30.752 4.498 1.00 87.25 534 GLN A O 1
ATOM 4349 N N . VAL A 1 535 ? -30.618 31.500 6.601 1.00 90.56 535 VAL A N 1
ATOM 4350 C CA . VAL A 1 535 ? -30.394 30.175 7.195 1.00 90.56 535 VAL A CA 1
ATOM 4351 C C . VAL A 1 535 ? -31.616 29.278 7.013 1.00 90.56 535 VAL A C 1
ATOM 4353 O O . VAL A 1 535 ? -31.448 28.135 6.594 1.00 90.56 535 VAL A O 1
ATOM 4356 N N . HIS A 1 536 ? -32.827 29.790 7.264 1.00 91.69 536 HIS A N 1
ATOM 4357 C CA . HIS A 1 536 ? -34.063 29.043 7.020 1.00 91.69 536 HIS A CA 1
ATOM 4358 C C . HIS A 1 536 ? -34.185 28.619 5.557 1.00 91.69 536 HIS A C 1
ATOM 4360 O O . HIS A 1 536 ? -34.278 27.429 5.288 1.00 91.69 536 HIS A O 1
ATOM 4366 N N . ARG A 1 537 ? -34.042 29.550 4.602 1.00 91.56 537 ARG A N 1
ATOM 4367 C CA . ARG A 1 537 ? -34.110 29.220 3.166 1.00 91.56 537 ARG A CA 1
ATOM 4368 C C . ARG A 1 537 ? -33.103 28.148 2.741 1.00 91.56 537 ARG A C 1
ATOM 4370 O O . ARG A 1 537 ? -33.439 27.302 1.919 1.00 91.56 537 ARG A O 1
ATOM 4377 N N . ILE A 1 538 ? -31.882 28.171 3.280 1.00 88.56 538 ILE A N 1
ATOM 4378 C CA . ILE A 1 538 ? -30.847 27.173 2.960 1.00 88.56 538 ILE A CA 1
ATOM 4379 C C . ILE A 1 538 ? -31.186 25.806 3.569 1.00 88.56 538 ILE A C 1
ATOM 4381 O O . ILE A 1 538 ? -31.025 24.787 2.895 1.00 88.56 538 ILE A O 1
ATOM 4385 N N . LYS A 1 539 ? -31.652 25.773 4.825 1.00 89.44 539 LYS A N 1
ATOM 4386 C CA . LYS A 1 539 ? -32.079 24.533 5.493 1.00 89.44 539 LYS A CA 1
ATOM 4387 C C . LYS A 1 539 ? -33.285 23.911 4.783 1.00 89.44 539 LYS A C 1
ATOM 4389 O O . LYS A 1 539 ? -33.255 22.715 4.510 1.00 89.44 539 LYS A O 1
ATOM 4394 N N . ASP A 1 540 ? -34.277 24.720 4.422 1.00 91.44 540 ASP A N 1
ATOM 4395 C CA . ASP A 1 540 ? -35.497 24.264 3.750 1.00 91.44 540 ASP A CA 1
ATOM 4396 C C . ASP A 1 540 ? -35.195 23.735 2.340 1.00 91.44 540 ASP A C 1
ATOM 4398 O O . ASP A 1 540 ? -35.674 22.669 1.966 1.00 91.44 540 ASP A O 1
ATOM 4402 N N . ASN A 1 541 ? -34.333 24.416 1.574 1.00 91.94 541 ASN A N 1
ATOM 4403 C CA . ASN A 1 541 ? -33.907 23.942 0.252 1.00 91.94 541 ASN A CA 1
ATOM 4404 C C . ASN A 1 541 ? -33.132 22.614 0.347 1.00 91.94 541 ASN A C 1
ATOM 4406 O O . ASN A 1 541 ? -33.379 21.695 -0.427 1.00 91.94 541 ASN A O 1
ATOM 4410 N N . CYS A 1 542 ? -32.241 22.480 1.335 1.00 89.44 542 CYS A N 1
ATOM 4411 C CA . CYS A 1 542 ? -31.528 21.227 1.595 1.00 89.44 542 CYS A CA 1
ATOM 4412 C C . CYS A 1 542 ? -32.498 20.085 1.935 1.00 89.44 542 CYS A C 1
ATOM 4414 O O . CYS A 1 542 ? -32.380 19.002 1.369 1.00 89.44 542 CYS A O 1
ATOM 4416 N N . ALA A 1 543 ? -33.485 20.337 2.802 1.00 89.25 543 ALA A N 1
ATOM 4417 C CA . ALA A 1 543 ? -34.508 19.355 3.149 1.00 89.25 543 ALA A CA 1
ATOM 4418 C C . ALA A 1 543 ? -35.314 18.913 1.915 1.00 89.25 543 ALA A C 1
ATOM 4420 O O . ALA A 1 543 ? -35.431 17.715 1.677 1.00 89.25 543 ALA A O 1
ATOM 4421 N N . GLN A 1 544 ? -35.763 19.862 1.085 1.00 92.19 544 GLN A N 1
ATOM 4422 C CA . GLN A 1 544 ? -36.481 19.570 -0.162 1.00 92.19 544 GLN A CA 1
ATOM 4423 C C . GLN A 1 544 ? -35.636 18.757 -1.152 1.00 92.19 544 GLN A C 1
ATOM 4425 O O . GLN A 1 544 ? -36.129 17.809 -1.754 1.00 92.19 544 GLN A O 1
ATOM 4430 N N . GLN A 1 545 ? -34.351 19.087 -1.315 1.00 88.12 545 GLN A N 1
ATOM 4431 C CA . GLN A 1 545 ? -33.463 18.331 -2.202 1.00 88.12 545 GLN A CA 1
ATOM 4432 C C . GLN A 1 545 ? -33.224 16.903 -1.703 1.00 88.12 545 GLN A C 1
ATOM 4434 O O . GLN A 1 545 ? -33.194 15.973 -2.505 1.00 88.12 545 GLN A O 1
ATOM 4439 N N . VAL A 1 546 ? -33.065 16.712 -0.390 1.00 89.56 546 VAL A N 1
ATOM 4440 C CA . VAL A 1 546 ? -32.911 15.374 0.200 1.00 89.56 546 VAL A CA 1
ATOM 4441 C C . VAL A 1 546 ? -34.198 14.562 0.050 1.00 89.56 546 VAL A C 1
ATOM 4443 O O . VAL A 1 546 ? -34.118 13.387 -0.301 1.00 89.56 546 VAL A O 1
ATOM 4446 N N . GLU A 1 547 ? -35.363 15.183 0.235 1.00 91.19 547 GLU A N 1
ATOM 4447 C CA . GLU A 1 547 ? -36.672 14.559 0.013 1.00 91.19 547 GLU A CA 1
ATOM 4448 C C . GLU A 1 547 ? -36.843 14.118 -1.451 1.00 91.19 547 GLU A C 1
ATOM 4450 O O . GLU A 1 547 ? -37.186 12.969 -1.713 1.00 91.19 547 GLU A O 1
ATOM 4455 N N . TRP A 1 548 ? -36.467 14.959 -2.421 1.00 89.94 548 TRP A N 1
ATOM 4456 C CA . TRP A 1 548 ? -36.492 14.592 -3.845 1.00 89.94 548 TRP A CA 1
ATOM 4457 C C . TRP A 1 548 ? -35.561 13.420 -4.179 1.00 89.94 548 TRP A C 1
ATOM 4459 O O . TRP A 1 548 ? -35.916 12.543 -4.968 1.00 89.94 548 TRP A O 1
ATOM 4469 N N . ILE A 1 549 ? -34.365 13.382 -3.582 1.00 87.69 549 ILE A N 1
ATOM 4470 C CA . ILE A 1 549 ? -33.420 12.268 -3.758 1.00 87.69 549 ILE A CA 1
ATOM 4471 C C . ILE A 1 549 ? -33.987 10.983 -3.136 1.00 87.69 549 ILE A C 1
ATOM 4473 O O . ILE A 1 549 ? -33.857 9.902 -3.715 1.00 87.69 549 ILE A O 1
ATOM 4477 N N . GLN A 1 550 ? -34.641 11.091 -1.979 1.00 89.38 550 GLN A N 1
ATOM 4478 C CA . GLN A 1 550 ? -35.295 9.973 -1.303 1.00 89.38 550 GLN A CA 1
ATOM 4479 C C . GLN A 1 550 ? -36.468 9.411 -2.117 1.00 89.38 550 GLN A C 1
ATOM 4481 O O . GLN A 1 550 ? -36.575 8.190 -2.255 1.00 89.38 550 GLN A O 1
ATOM 4486 N N . ASP A 1 551 ? -37.300 10.269 -2.702 1.00 88.75 551 ASP A N 1
ATOM 4487 C CA . ASP A 1 551 ? -38.415 9.861 -3.562 1.00 88.75 551 ASP A CA 1
ATOM 4488 C C . ASP A 1 551 ? -37.935 9.230 -4.875 1.00 88.75 551 ASP A C 1
ATOM 4490 O O . ASP A 1 551 ? -38.467 8.206 -5.317 1.00 88.75 551 ASP A O 1
ATOM 4494 N N . GLY A 1 552 ? -36.868 9.773 -5.469 1.00 88.62 552 GLY A N 1
ATOM 4495 C CA . GLY A 1 552 ? -36.212 9.166 -6.627 1.00 88.62 552 GLY A CA 1
ATOM 4496 C C . GLY A 1 552 ? -35.681 7.762 -6.320 1.00 88.62 552 GLY A C 1
ATOM 4497 O O . GLY A 1 552 ? -35.949 6.818 -7.068 1.00 88.62 552 GLY A O 1
ATOM 4498 N N . TYR A 1 553 ? -34.995 7.601 -5.183 1.00 86.38 553 TYR A N 1
ATOM 4499 C CA . TYR A 1 553 ? -34.487 6.308 -4.719 1.00 86.38 553 TYR A CA 1
ATOM 4500 C C . TYR A 1 553 ? -35.611 5.307 -4.444 1.00 86.38 553 TYR A C 1
ATOM 4502 O O . TYR A 1 553 ? -35.528 4.160 -4.881 1.00 86.38 553 TYR A O 1
ATOM 4510 N N . SER A 1 554 ? -36.668 5.716 -3.735 1.00 83.62 554 SER A N 1
ATOM 4511 C CA . SER A 1 554 ? -37.773 4.822 -3.370 1.00 83.62 554 SER A CA 1
ATOM 4512 C C . SER A 1 554 ? -38.500 4.291 -4.610 1.00 83.62 554 SER A C 1
ATOM 4514 O O . SER A 1 554 ? -38.801 3.097 -4.685 1.00 83.62 554 SER A O 1
ATOM 4516 N N . THR A 1 555 ? -38.680 5.144 -5.621 1.00 85.00 555 THR A N 1
ATOM 4517 C CA . THR A 1 555 ? -39.293 4.787 -6.905 1.00 85.00 555 THR A CA 1
ATOM 4518 C C . THR A 1 555 ? -38.420 3.797 -7.682 1.00 85.00 555 THR A C 1
ATOM 4520 O O . THR A 1 555 ? -38.903 2.753 -8.122 1.00 85.00 555 THR A O 1
ATOM 4523 N N . GLN A 1 556 ? -37.113 4.060 -7.793 1.00 80.44 556 GLN A N 1
ATOM 4524 C CA . GLN A 1 556 ? -36.169 3.164 -8.475 1.00 80.44 556 GLN A CA 1
ATOM 4525 C C . GLN A 1 556 ? -35.999 1.822 -7.748 1.00 80.44 556 GLN A C 1
ATOM 4527 O O . GLN A 1 556 ? -35.979 0.765 -8.380 1.00 80.44 556 GLN A O 1
ATOM 4532 N N . ALA A 1 557 ? -35.934 1.843 -6.416 1.00 78.25 557 ALA A N 1
ATOM 4533 C CA . ALA A 1 557 ? -35.844 0.642 -5.594 1.00 78.25 557 ALA A CA 1
ATOM 4534 C C . ALA A 1 557 ? -37.118 -0.216 -5.684 1.00 78.25 557 ALA A C 1
ATOM 4536 O O . ALA A 1 557 ? -37.030 -1.445 -5.652 1.00 78.25 557 ALA A O 1
ATOM 4537 N N . LYS A 1 558 ? -38.298 0.407 -5.826 1.00 77.31 558 LYS A N 1
ATOM 4538 C CA . LYS A 1 558 ? -39.563 -0.305 -6.049 1.00 77.31 558 LYS A CA 1
ATOM 4539 C C . LYS A 1 558 ? -39.589 -0.992 -7.418 1.00 77.31 558 LYS A C 1
ATOM 4541 O O . LYS A 1 558 ? -39.882 -2.182 -7.469 1.00 77.31 558 LYS A O 1
ATOM 4546 N N . HIS A 1 559 ? -39.189 -0.296 -8.486 1.00 73.00 559 HIS A N 1
ATOM 4547 C CA . HIS A 1 559 ? -39.086 -0.891 -9.826 1.00 73.00 559 HIS A CA 1
ATOM 4548 C C . HIS A 1 559 ? -38.102 -2.067 -9.883 1.00 73.00 559 HIS A C 1
ATOM 4550 O O . HIS A 1 559 ? -38.378 -3.067 -10.538 1.00 73.00 559 HIS A O 1
ATOM 4556 N N . LEU A 1 560 ? -36.980 -1.991 -9.161 1.00 65.25 560 LEU A N 1
ATOM 4557 C CA . LEU A 1 560 ? -36.012 -3.091 -9.095 1.00 65.25 560 LEU A CA 1
ATOM 4558 C C . LEU A 1 560 ? -36.503 -4.283 -8.263 1.00 65.25 560 LEU A C 1
ATOM 4560 O O . LEU A 1 560 ? -36.135 -5.411 -8.569 1.00 65.25 560 LEU A O 1
ATOM 4564 N N . ARG A 1 561 ? -37.344 -4.066 -7.241 1.00 62.75 561 ARG A N 1
ATOM 4565 C CA . ARG A 1 561 ? -37.957 -5.156 -6.455 1.00 62.75 561 ARG A CA 1
ATOM 4566 C C . ARG A 1 561 ? -38.988 -5.966 -7.241 1.00 62.75 561 ARG A C 1
ATOM 4568 O O . ARG A 1 561 ? -39.187 -7.134 -6.924 1.00 62.75 561 ARG A O 1
ATOM 4575 N N . GLU A 1 562 ? -39.645 -5.365 -8.230 1.00 60.47 562 GLU A N 1
ATOM 4576 C CA . GLU A 1 562 ? -40.620 -6.052 -9.091 1.00 60.47 562 GLU A CA 1
ATOM 4577 C C . GLU A 1 562 ? -39.942 -6.965 -10.135 1.00 60.47 562 GLU A C 1
ATOM 4579 O O . GLU A 1 562 ? -40.571 -7.890 -10.648 1.00 60.47 562 GLU A O 1
ATOM 4584 N N . ILE A 1 563 ? -38.642 -6.777 -10.396 1.00 62.12 563 ILE A N 1
ATOM 4585 C CA . ILE A 1 563 ? -37.845 -7.628 -11.288 1.00 62.12 563 ILE A CA 1
ATOM 4586 C C . ILE A 1 563 ? -37.161 -8.711 -10.441 1.00 62.12 563 ILE A C 1
ATOM 4588 O O . ILE A 1 563 ? -36.105 -8.496 -9.850 1.00 62.12 563 ILE A O 1
ATOM 4592 N N . ARG A 1 564 ? -37.793 -9.888 -10.360 1.00 54.53 564 ARG A N 1
ATOM 4593 C CA . ARG A 1 564 ? -37.506 -10.948 -9.370 1.00 54.53 564 ARG A CA 1
ATOM 4594 C C . ARG A 1 564 ? -36.104 -11.589 -9.432 1.00 54.53 564 ARG A C 1
ATOM 4596 O O . ARG A 1 564 ? -35.781 -12.352 -8.529 1.00 54.53 564 ARG A O 1
ATOM 4603 N N . ASP A 1 565 ? -35.268 -11.239 -10.413 1.00 53.78 565 ASP A N 1
ATOM 4604 C CA . ASP A 1 565 ? -33.983 -11.909 -10.683 1.00 53.78 565 ASP A CA 1
ATOM 4605 C C . ASP A 1 565 ? -32.742 -10.988 -10.640 1.00 53.78 565 ASP A C 1
ATOM 4607 O O . ASP A 1 565 ? -31.652 -11.389 -11.051 1.00 53.78 565 ASP A O 1
ATOM 4611 N N . ILE A 1 566 ? -32.849 -9.750 -10.139 1.00 54.84 566 ILE A N 1
ATOM 4612 C CA . ILE A 1 566 ? -31.692 -8.837 -10.097 1.00 54.84 566 ILE A CA 1
ATOM 4613 C C . ILE A 1 566 ? -30.897 -9.007 -8.792 1.00 54.84 566 ILE A C 1
ATOM 4615 O O . ILE A 1 566 ? -31.378 -8.733 -7.693 1.00 54.84 566 ILE A O 1
ATOM 4619 N N . GLY A 1 567 ? -29.639 -9.436 -8.937 1.00 59.09 567 GLY A N 1
ATOM 4620 C CA . GLY A 1 567 ? -28.699 -9.697 -7.848 1.00 59.09 567 GLY A CA 1
ATOM 4621 C C . GLY A 1 567 ? -28.412 -8.501 -6.929 1.00 59.09 567 GLY A C 1
ATOM 4622 O O . GLY A 1 567 ? -28.461 -7.333 -7.321 1.00 59.09 567 GLY A O 1
ATOM 4623 N N . THR A 1 568 ? -28.034 -8.827 -5.690 1.00 66.25 568 THR A N 1
ATOM 4624 C CA . THR A 1 568 ? -27.748 -7.916 -4.564 1.00 66.25 568 THR A CA 1
ATOM 4625 C C . THR A 1 568 ? -26.819 -6.742 -4.906 1.00 66.25 568 THR A C 1
ATOM 4627 O O . THR A 1 568 ? -26.953 -5.670 -4.317 1.00 66.25 568 THR A O 1
ATOM 4630 N N . HIS A 1 569 ? -25.937 -6.898 -5.898 1.00 67.38 569 HIS A N 1
ATOM 4631 C CA . HIS A 1 569 ? -24.972 -5.883 -6.329 1.00 67.38 569 HIS A CA 1
ATOM 4632 C C . HIS A 1 569 ? -25.604 -4.610 -6.932 1.00 67.38 569 HIS A C 1
ATOM 4634 O O . HIS A 1 569 ? -25.106 -3.500 -6.720 1.00 67.38 569 HIS A O 1
ATOM 4640 N N . HIS A 1 570 ? -26.723 -4.732 -7.653 1.00 70.06 570 HIS A N 1
ATOM 4641 C CA . HIS A 1 570 ? -27.414 -3.564 -8.219 1.00 70.06 570 HIS A CA 1
ATOM 4642 C C . HIS A 1 570 ? -28.132 -2.740 -7.143 1.00 70.06 570 HIS A C 1
ATOM 4644 O O . HIS A 1 570 ? -28.165 -1.514 -7.214 1.00 70.06 570 HIS A O 1
ATOM 4650 N N . LEU A 1 571 ? -28.643 -3.392 -6.096 1.00 73.81 571 LEU A N 1
ATOM 4651 C CA . LEU A 1 571 ? -29.247 -2.699 -4.957 1.00 73.81 571 LEU A CA 1
ATOM 4652 C C . LEU A 1 571 ? -28.191 -2.019 -4.078 1.00 73.81 571 LEU A C 1
ATOM 4654 O O . LEU A 1 571 ? -28.424 -0.910 -3.602 1.00 73.81 571 LEU A O 1
ATOM 4658 N N . THR A 1 572 ? -27.018 -2.636 -3.888 1.00 76.25 572 THR A N 1
ATOM 4659 C CA . THR A 1 572 ? -25.922 -2.000 -3.140 1.00 76.25 572 THR A CA 1
ATOM 4660 C C . THR A 1 572 ? -25.357 -0.792 -3.875 1.00 76.25 572 THR A C 1
ATOM 4662 O O . THR A 1 572 ? -25.162 0.245 -3.254 1.00 76.25 572 THR A O 1
ATOM 4665 N N . THR A 1 573 ? -25.163 -0.881 -5.194 1.00 81.19 573 THR A N 1
ATOM 4666 C CA . THR A 1 573 ? -24.665 0.253 -5.993 1.00 81.19 573 THR A CA 1
ATOM 4667 C C . THR A 1 573 ? -25.652 1.418 -6.014 1.00 81.19 573 THR A C 1
ATOM 4669 O O . THR A 1 573 ? -25.238 2.564 -5.852 1.00 81.19 573 THR A O 1
ATOM 4672 N N . LEU A 1 574 ? -26.955 1.147 -6.122 1.00 81.12 574 LEU A N 1
ATOM 4673 C CA . LEU A 1 574 ? -27.986 2.186 -6.070 1.00 81.12 574 LEU A CA 1
ATOM 4674 C C . LEU A 1 574 ? -28.069 2.835 -4.673 1.00 81.12 574 LEU A C 1
ATOM 4676 O O . LEU A 1 574 ? -28.171 4.056 -4.551 1.00 81.12 574 LEU A O 1
ATOM 4680 N N . ARG A 1 575 ? -27.928 2.040 -3.604 1.00 82.44 575 ARG A N 1
ATOM 4681 C CA . ARG A 1 575 ? -27.834 2.541 -2.223 1.00 82.44 575 ARG A CA 1
ATOM 4682 C C . ARG A 1 575 ? -26.603 3.428 -2.012 1.00 82.44 575 ARG A C 1
ATOM 4684 O O . ARG A 1 575 ? -26.706 4.475 -1.375 1.00 82.44 575 ARG A O 1
ATOM 4691 N N . ASP A 1 576 ? -25.453 3.035 -2.546 1.00 85.12 576 ASP A N 1
ATOM 4692 C CA . ASP A 1 576 ? -24.217 3.807 -2.410 1.00 85.12 576 ASP A CA 1
ATOM 4693 C C . ASP A 1 576 ? -24.298 5.128 -3.203 1.00 85.12 576 ASP A C 1
ATOM 4695 O O . ASP A 1 576 ? -23.870 6.172 -2.707 1.00 85.12 576 ASP A O 1
ATOM 4699 N N . GLN A 1 577 ? -24.944 5.121 -4.378 1.00 85.88 577 GLN A N 1
ATOM 4700 C CA . GLN A 1 577 ? -25.251 6.334 -5.149 1.00 85.88 577 GLN A CA 1
ATOM 4701 C C . GLN A 1 577 ? -26.170 7.300 -4.386 1.00 85.88 577 GLN A C 1
ATOM 4703 O O . GLN A 1 577 ? -25.905 8.504 -4.374 1.00 85.88 577 GLN A O 1
ATOM 4708 N N . TYR A 1 578 ? -27.204 6.793 -3.708 1.00 87.75 578 TYR A N 1
ATOM 4709 C CA . TYR A 1 578 ? -28.079 7.602 -2.852 1.00 87.75 578 TYR A CA 1
ATOM 4710 C C . TYR A 1 578 ? -27.295 8.299 -1.732 1.00 87.75 578 TYR A C 1
ATOM 4712 O O . TYR A 1 578 ? -27.390 9.518 -1.568 1.00 87.75 578 TYR A O 1
ATOM 4720 N N . TYR A 1 579 ? -26.465 7.553 -0.992 1.00 85.50 579 TYR A N 1
ATOM 4721 C CA . TYR A 1 579 ? -25.667 8.132 0.092 1.00 85.50 579 TYR A CA 1
ATOM 4722 C C . TYR A 1 579 ? -24.671 9.185 -0.404 1.00 85.50 579 TYR A C 1
ATOM 4724 O O . TYR A 1 579 ? -24.448 10.182 0.288 1.00 85.50 579 TYR A O 1
ATOM 4732 N N . ASP A 1 580 ? -24.092 8.999 -1.590 1.00 90.25 580 ASP A N 1
ATOM 4733 C CA . ASP A 1 580 ? -23.182 9.973 -2.191 1.00 90.25 580 ASP A CA 1
ATOM 4734 C C . ASP A 1 580 ? -23.903 11.260 -2.641 1.00 90.25 580 ASP A C 1
ATOM 4736 O O . ASP A 1 580 ? -23.408 12.367 -2.409 1.00 90.25 580 ASP A O 1
ATOM 4740 N N . GLN A 1 581 ? -25.104 11.149 -3.220 1.00 87.62 581 GLN A N 1
ATOM 4741 C CA . GLN A 1 581 ? -25.916 12.313 -3.598 1.00 87.62 581 GLN A CA 1
ATOM 4742 C C . GLN A 1 581 ? -26.360 13.127 -2.375 1.00 87.62 581 GLN A C 1
ATOM 4744 O O . GLN A 1 581 ? -26.184 14.347 -2.353 1.00 87.62 581 GLN A O 1
ATOM 4749 N N . VAL A 1 582 ? -26.848 12.464 -1.321 1.00 89.25 582 VAL A N 1
ATOM 4750 C CA . VAL A 1 582 ? -27.239 13.130 -0.066 1.00 89.25 582 VAL A CA 1
ATOM 4751 C C . VAL A 1 582 ? -26.037 13.804 0.600 1.00 89.25 582 VAL A C 1
ATOM 4753 O O . VAL A 1 582 ? -26.147 14.931 1.090 1.00 89.25 582 VAL A O 1
ATOM 4756 N N . ARG A 1 583 ? -24.863 13.154 0.587 1.00 89.50 583 ARG A N 1
ATOM 4757 C CA . ARG A 1 583 ? -23.627 13.734 1.130 1.00 89.50 583 ARG A CA 1
ATOM 4758 C C . ARG A 1 583 ? -23.253 15.026 0.404 1.00 89.50 583 ARG A C 1
ATOM 4760 O O . ARG A 1 583 ? -23.014 16.027 1.071 1.00 89.50 583 ARG A O 1
ATOM 4767 N N . ARG A 1 584 ? -23.278 15.039 -0.934 1.00 90.88 584 ARG A N 1
ATOM 4768 C CA . ARG A 1 584 ? -22.957 16.233 -1.738 1.00 90.88 584 ARG A CA 1
ATOM 4769 C C . ARG A 1 584 ? -23.898 17.409 -1.465 1.00 90.88 584 ARG A C 1
ATOM 4771 O O . ARG A 1 584 ? -23.421 18.532 -1.302 1.00 90.88 584 ARG A O 1
ATOM 4778 N N . VAL A 1 585 ? -25.207 17.161 -1.369 1.00 89.44 585 VAL A N 1
ATOM 4779 C CA . VAL A 1 585 ? -26.202 18.201 -1.038 1.00 89.44 585 VAL A CA 1
ATOM 4780 C C . VAL A 1 585 ? -25.954 18.774 0.358 1.00 89.44 585 VAL A C 1
ATOM 4782 O O . VAL A 1 585 ? -25.934 19.996 0.540 1.00 89.44 585 VAL A O 1
ATOM 4785 N N . ARG A 1 586 ? -25.697 17.904 1.342 1.00 88.19 586 ARG A N 1
ATOM 4786 C CA . ARG A 1 586 ? -25.393 18.323 2.713 1.00 88.19 586 ARG A CA 1
ATOM 4787 C C . ARG A 1 586 ? -24.124 19.169 2.767 1.00 88.19 586 ARG A C 1
ATOM 4789 O O . ARG A 1 586 ? -24.145 20.244 3.362 1.00 88.19 586 ARG A O 1
ATOM 4796 N N . ASP A 1 587 ? -23.047 18.719 2.134 1.00 88.25 587 ASP A N 1
ATOM 4797 C CA . ASP A 1 587 ? -21.762 19.416 2.169 1.00 88.25 587 ASP A CA 1
ATOM 4798 C C . ASP A 1 587 ? -21.882 20.807 1.516 1.00 88.25 587 ASP A C 1
ATOM 4800 O O . ASP A 1 587 ? -21.490 21.805 2.126 1.00 88.25 587 ASP A O 1
ATOM 4804 N N . TYR A 1 588 ? -22.561 20.916 0.366 1.00 86.25 588 TYR A N 1
ATOM 4805 C CA . TYR A 1 588 ? -22.867 22.205 -0.268 1.00 86.25 588 TYR A CA 1
ATOM 4806 C C . TYR A 1 588 ? -23.683 23.138 0.646 1.00 86.25 588 TYR A C 1
ATOM 4808 O O . TYR A 1 588 ? -23.327 24.308 0.818 1.00 86.25 588 TYR A O 1
ATOM 4816 N N . SER A 1 589 ? -24.737 22.623 1.293 1.00 89.88 589 SER A N 1
ATOM 4817 C CA . SER A 1 589 ? -25.553 23.380 2.255 1.00 89.88 589 SER A CA 1
ATOM 4818 C C . SER A 1 589 ? -24.718 23.895 3.435 1.00 89.88 589 SER A C 1
ATOM 4820 O O . SER A 1 589 ? -24.836 25.061 3.824 1.00 89.88 589 SER A O 1
ATOM 4822 N N . THR A 1 590 ? -23.802 23.076 3.967 1.00 88.06 590 THR A N 1
ATOM 4823 C CA . THR A 1 590 ? -22.924 23.492 5.072 1.00 88.06 590 THR A CA 1
ATOM 4824 C C . THR A 1 590 ? -21.939 24.585 4.663 1.00 88.06 590 THR A C 1
ATOM 4826 O O . THR A 1 590 ? -21.722 25.523 5.433 1.00 88.06 590 THR A O 1
ATOM 4829 N N . SER A 1 591 ? -21.398 24.538 3.441 1.00 87.69 591 SER A N 1
ATOM 4830 C CA . SER A 1 591 ? -20.546 25.607 2.910 1.00 87.69 591 SER A CA 1
ATOM 4831 C C . SER A 1 591 ? -21.312 26.926 2.762 1.00 87.69 591 SER A C 1
ATOM 4833 O O . SER A 1 591 ? -20.793 27.976 3.143 1.00 87.69 591 SER A O 1
ATOM 4835 N N . GLN A 1 592 ? -22.565 26.882 2.290 1.00 84.62 592 GLN A N 1
ATOM 4836 C CA . GLN A 1 592 ? -23.427 28.068 2.200 1.00 84.62 592 GLN A CA 1
ATOM 4837 C C . GLN A 1 592 ? -23.736 28.659 3.586 1.00 84.62 592 GLN A C 1
ATOM 4839 O O . GLN A 1 592 ? -23.612 29.868 3.786 1.00 84.62 592 GLN A O 1
ATOM 4844 N N . LEU A 1 593 ? -24.066 27.820 4.577 1.00 88.50 593 LEU A N 1
ATOM 4845 C CA . LEU A 1 593 ? -24.313 28.269 5.954 1.00 88.50 593 LEU A CA 1
ATOM 4846 C C . LEU A 1 593 ? -23.076 28.920 6.590 1.00 88.50 593 LEU A C 1
ATOM 4848 O O . LEU A 1 593 ? -23.205 29.932 7.284 1.00 88.50 593 LEU A O 1
ATOM 4852 N N . ASN A 1 594 ? -21.881 28.377 6.338 1.00 88.12 594 ASN A N 1
ATOM 4853 C CA . ASN A 1 594 ? -20.631 28.960 6.825 1.00 88.12 594 ASN A CA 1
ATOM 4854 C C . ASN A 1 594 ? -20.380 30.347 6.217 1.00 88.12 594 ASN A C 1
ATOM 4856 O O . ASN A 1 594 ? -20.099 31.286 6.961 1.00 88.12 594 ASN A O 1
ATOM 4860 N N . TRP A 1 595 ? -20.579 30.510 4.906 1.00 88.75 595 TRP A N 1
ATOM 4861 C CA . TRP A 1 595 ? -20.437 31.808 4.239 1.00 88.75 595 TRP A CA 1
ATOM 4862 C C . TRP A 1 595 ? -21.408 32.862 4.797 1.00 88.75 595 TRP A C 1
ATOM 4864 O O . TRP A 1 595 ? -21.006 33.983 5.123 1.00 88.75 595 TRP A O 1
ATOM 4874 N N . VAL A 1 596 ? -22.681 32.494 4.992 1.00 88.94 596 VAL A N 1
ATOM 4875 C CA . VAL A 1 596 ? -23.701 33.384 5.578 1.00 88.94 596 VAL A CA 1
ATOM 4876 C C . VAL A 1 596 ? -23.335 33.777 7.018 1.00 88.94 596 VAL A C 1
ATOM 4878 O O . VAL A 1 596 ? -23.474 34.942 7.406 1.00 88.94 596 VAL A O 1
ATOM 4881 N N . ARG A 1 597 ? -22.808 32.834 7.812 1.00 89.69 597 ARG A N 1
ATOM 4882 C CA . ARG A 1 597 ? -22.341 33.073 9.188 1.00 89.69 597 ARG A CA 1
ATOM 4883 C C . ARG A 1 597 ? -21.151 34.030 9.234 1.00 89.69 597 ARG A C 1
ATOM 4885 O O . ARG A 1 597 ? -21.155 34.957 10.048 1.00 89.69 597 ARG A O 1
ATOM 4892 N N . GLU A 1 598 ? -20.154 33.844 8.377 1.00 89.00 598 GLU A N 1
ATOM 4893 C CA . GLU A 1 598 ? -18.985 34.728 8.305 1.00 89.00 598 GLU A CA 1
ATOM 4894 C C . GLU A 1 598 ? -19.372 36.150 7.887 1.00 89.00 598 GLU A C 1
ATOM 4896 O O . GLU A 1 598 ? -18.962 37.118 8.536 1.00 89.00 598 GLU A O 1
ATOM 4901 N N . ASN A 1 599 ? -20.241 36.284 6.879 1.00 88.38 599 ASN A N 1
ATOM 4902 C CA . ASN A 1 599 ? -20.762 37.578 6.440 1.00 88.38 599 ASN A CA 1
ATOM 4903 C C . ASN A 1 599 ? -21.513 38.294 7.578 1.00 88.38 599 ASN A C 1
ATOM 4905 O O . ASN A 1 599 ? -21.231 39.457 7.881 1.00 88.38 599 ASN A O 1
ATOM 4909 N N . TYR A 1 600 ? -22.389 37.581 8.296 1.00 88.94 600 TYR A N 1
ATOM 4910 C CA . TYR A 1 600 ? -23.096 38.117 9.462 1.00 88.94 600 TYR A CA 1
ATOM 4911 C C . TYR A 1 600 ? -22.135 38.635 10.544 1.00 88.94 600 TYR A C 1
ATOM 4913 O O . TYR A 1 600 ? -22.290 39.758 11.037 1.00 88.94 600 TYR A O 1
ATOM 4921 N N . VAL A 1 601 ? -21.109 37.854 10.902 1.00 86.88 601 VAL A N 1
ATOM 4922 C CA . VAL A 1 601 ? -20.108 38.257 11.905 1.00 86.88 601 VAL A CA 1
ATOM 4923 C C . VAL A 1 601 ? -19.332 39.492 11.443 1.00 86.88 601 VAL A C 1
ATOM 4925 O O . VAL A 1 601 ? -19.133 40.422 12.235 1.00 86.88 601 VAL A O 1
ATOM 4928 N N . PHE A 1 602 ? -18.938 39.535 10.170 1.00 88.44 602 PHE A N 1
ATOM 4929 C CA . PHE A 1 602 ? -18.228 40.665 9.581 1.00 88.44 602 PHE A CA 1
ATOM 4930 C C . PHE A 1 602 ? -19.059 41.958 9.636 1.00 88.44 602 PHE A C 1
ATOM 4932 O O . PHE A 1 602 ? -18.599 42.968 10.182 1.00 88.44 602 PHE A O 1
ATOM 4939 N N . GLN A 1 603 ? -20.312 41.923 9.168 1.00 81.94 603 GLN A N 1
ATOM 4940 C CA . GLN A 1 603 ? -21.212 43.085 9.179 1.00 81.94 603 GLN A CA 1
ATOM 4941 C C . GLN A 1 603 ? -21.531 43.551 10.605 1.00 81.94 603 GLN A C 1
ATOM 4943 O O . GLN A 1 603 ? -21.477 44.747 10.906 1.00 81.94 603 GLN A O 1
ATOM 4948 N N . ARG A 1 604 ? -21.766 42.614 11.532 1.00 87.44 604 ARG A N 1
ATOM 4949 C CA . ARG A 1 604 ? -22.004 42.918 12.951 1.00 87.44 604 ARG A CA 1
ATOM 4950 C C . ARG A 1 604 ? -20.832 43.677 13.571 1.00 87.44 604 ARG A C 1
ATOM 4952 O O . ARG A 1 604 ? -21.029 44.644 14.313 1.00 87.44 604 ARG A O 1
ATOM 4959 N N . ASN A 1 605 ? -19.606 43.245 13.280 1.00 85.50 605 ASN A N 1
ATOM 4960 C CA . ASN A 1 605 ? -18.399 43.893 13.786 1.00 85.50 605 ASN A CA 1
ATOM 4961 C C . ASN A 1 605 ? -18.198 45.284 13.164 1.00 85.50 605 ASN A C 1
ATOM 4963 O O . ASN A 1 605 ? -17.809 46.211 13.878 1.00 85.50 605 ASN A O 1
ATOM 4967 N N . LYS A 1 606 ? -18.538 45.465 11.880 1.00 85.75 606 LYS A N 1
ATOM 4968 C CA . LYS A 1 606 ? -18.523 46.772 11.202 1.00 85.75 606 LYS A CA 1
ATOM 4969 C C . LYS A 1 606 ? -19.484 47.774 11.858 1.00 85.75 606 LYS A C 1
ATOM 4971 O O . LYS A 1 606 ? -19.066 48.886 12.181 1.00 85.75 606 LYS A O 1
ATOM 4976 N N . ILE A 1 607 ? -20.724 47.366 12.156 1.00 79.94 607 ILE A N 1
ATOM 4977 C CA . ILE A 1 607 ? -21.730 48.210 12.838 1.00 79.94 607 ILE A CA 1
ATOM 4978 C C . ILE A 1 607 ? -21.257 48.607 14.244 1.00 79.94 607 ILE A C 1
ATOM 4980 O O . ILE A 1 607 ? -21.333 49.776 14.631 1.00 79.94 607 ILE A O 1
ATOM 4984 N N . ARG A 1 608 ? -20.709 47.653 15.013 1.00 77.81 608 ARG A N 1
ATOM 4985 C CA . ARG A 1 608 ? -20.179 47.931 16.359 1.00 77.81 608 ARG A CA 1
ATOM 4986 C C . ARG A 1 608 ? -19.027 48.938 16.318 1.00 77.81 608 ARG A C 1
ATOM 4988 O O . ARG A 1 608 ? -19.046 49.881 17.109 1.00 77.81 608 ARG A O 1
ATOM 4995 N N . LYS A 1 609 ? -18.085 48.793 15.378 1.00 81.56 609 LYS A N 1
ATOM 4996 C CA . LYS A 1 609 ? -16.969 49.739 15.195 1.00 81.56 609 LYS A CA 1
ATOM 4997 C C . LYS A 1 609 ? -17.455 51.139 14.815 1.00 81.56 609 LYS A C 1
ATOM 4999 O O . LYS A 1 609 ? -17.008 52.104 15.425 1.00 81.56 609 LYS A O 1
ATOM 5004 N N . PHE A 1 610 ? -18.413 51.253 13.892 1.00 76.62 610 PHE A N 1
ATOM 5005 C CA . PHE A 1 610 ? -18.995 52.546 13.518 1.00 76.62 610 PHE A CA 1
ATOM 5006 C C . PHE A 1 610 ? -19.656 53.246 14.718 1.00 76.62 610 PHE A C 1
ATOM 5008 O O . PHE A 1 610 ? -19.369 54.412 14.978 1.00 76.62 610 PHE A O 1
ATOM 5015 N N . SER A 1 611 ? -20.464 52.522 15.507 1.00 75.56 611 SER A N 1
ATOM 5016 C CA . SER A 1 611 ? -21.120 53.088 16.701 1.00 75.56 611 SER A CA 1
ATOM 5017 C C . SER A 1 611 ? -20.124 53.564 17.769 1.00 75.56 611 SER A C 1
ATOM 5019 O O . SER A 1 611 ? -20.289 54.645 18.330 1.00 75.56 611 SER A O 1
ATOM 5021 N N . ALA A 1 612 ? -19.055 52.795 18.011 1.00 74.75 612 ALA A N 1
ATOM 5022 C CA . ALA A 1 612 ? -18.011 53.165 18.964 1.00 74.75 612 ALA A CA 1
ATOM 5023 C C . ALA A 1 612 ? -17.222 54.396 18.493 1.00 74.75 612 ALA A C 1
ATOM 5025 O O . ALA A 1 612 ? -16.925 55.280 19.293 1.00 74.75 612 ALA A O 1
ATOM 5026 N N . HIS A 1 613 ? -16.931 54.486 17.193 1.00 76.12 613 HIS A N 1
ATOM 5027 C CA . HIS A 1 613 ? -16.213 55.618 16.616 1.00 76.12 613 HIS A CA 1
ATOM 5028 C C . HIS A 1 613 ? -17.020 56.927 16.692 1.00 76.12 613 HIS A C 1
ATOM 5030 O O . HIS A 1 613 ? -16.465 57.963 17.048 1.00 76.12 613 HIS A O 1
ATOM 5036 N N . GLN A 1 614 ? -18.338 56.886 16.458 1.00 74.31 614 GLN A N 1
ATOM 5037 C CA . GLN A 1 614 ? -19.208 58.063 16.621 1.00 74.31 614 GLN A CA 1
ATOM 5038 C C . GLN A 1 614 ? -19.273 58.550 18.078 1.00 74.31 614 GLN A C 1
ATOM 5040 O O . GLN A 1 614 ? -19.202 59.752 18.335 1.00 74.31 614 GLN A O 1
ATOM 5045 N N . ALA A 1 615 ? -19.341 57.627 19.043 1.00 74.19 615 ALA A N 1
ATOM 5046 C CA . ALA A 1 615 ? -19.325 57.973 20.465 1.00 74.19 615 ALA A CA 1
ATOM 5047 C C . ALA A 1 615 ? -17.981 58.586 20.905 1.00 74.19 615 ALA A C 1
ATOM 5049 O O . ALA A 1 615 ? -17.959 59.545 21.679 1.00 74.19 615 ALA A O 1
ATOM 5050 N N . LEU A 1 616 ? -16.859 58.072 20.386 1.00 77.06 616 LEU A N 1
ATOM 5051 C CA . LEU A 1 616 ? -15.530 58.640 20.637 1.00 77.06 616 LEU A CA 1
ATOM 5052 C C . LEU A 1 616 ? -15.390 60.047 20.047 1.00 77.06 616 LEU A C 1
ATOM 5054 O O . LEU A 1 616 ? -14.953 60.952 20.753 1.00 77.06 616 LEU A O 1
ATOM 5058 N N . ARG A 1 617 ? -15.857 60.265 18.812 1.00 77.38 617 ARG A N 1
ATOM 5059 C CA . ARG A 1 617 ? -15.844 61.585 18.165 1.00 77.38 617 ARG A CA 1
ATOM 5060 C C . ARG A 1 617 ? -16.631 62.635 18.958 1.00 77.38 617 ARG A C 1
ATOM 5062 O O . ARG A 1 617 ? -16.180 63.771 19.078 1.00 77.38 617 ARG A O 1
ATOM 5069 N N . LEU A 1 618 ? -17.774 62.260 19.543 1.00 71.81 618 LEU A N 1
ATOM 5070 C CA . LEU A 1 618 ? -18.543 63.142 20.432 1.00 71.81 618 LEU A CA 1
ATOM 5071 C C . LEU A 1 618 ? -17.761 63.518 21.699 1.00 71.81 618 LEU A C 1
ATOM 5073 O O . LEU A 1 618 ? -17.754 64.682 22.101 1.00 71.81 618 LEU A O 1
ATOM 5077 N N . ARG A 1 619 ? -17.070 62.548 22.312 1.00 74.00 619 ARG A N 1
ATOM 5078 C CA . ARG A 1 619 ? -16.245 62.774 23.508 1.00 74.00 619 ARG A CA 1
ATOM 5079 C C . ARG A 1 619 ? -15.059 63.694 23.218 1.00 74.00 619 ARG A C 1
ATOM 5081 O O . ARG A 1 619 ? -14.777 64.596 24.004 1.00 74.00 619 ARG A O 1
ATOM 5088 N N . GLU A 1 620 ? -14.370 63.466 22.106 1.00 76.12 620 GLU A N 1
ATOM 5089 C CA . GLU A 1 620 ? -13.216 64.268 21.694 1.00 76.12 620 GLU A CA 1
ATOM 5090 C C . GLU A 1 620 ? -13.621 65.691 21.301 1.00 76.12 620 GLU A C 1
ATOM 5092 O O . GLU A 1 620 ? -12.956 66.641 21.711 1.00 76.12 620 GLU A O 1
ATOM 5097 N N . GLY A 1 621 ? -14.755 65.860 20.612 1.00 71.50 621 GLY A N 1
ATOM 5098 C CA . GLY A 1 621 ? -15.304 67.179 20.292 1.00 71.50 621 GLY A CA 1
ATOM 5099 C C . GLY A 1 621 ? -15.610 68.017 21.538 1.00 71.50 621 GLY A C 1
ATOM 5100 O O . GLY A 1 621 ? -15.283 69.202 21.579 1.00 71.50 621 GLY A O 1
ATOM 5101 N N . TYR A 1 622 ? -16.156 67.396 22.589 1.00 65.94 622 TYR A N 1
ATOM 5102 C CA . TYR A 1 622 ? -16.395 68.076 23.866 1.00 65.94 622 TYR A CA 1
ATOM 5103 C C . TYR A 1 622 ? -15.086 68.464 24.568 1.00 65.94 622 TYR A C 1
ATOM 5105 O O . TYR A 1 622 ? -14.950 69.581 25.066 1.00 65.94 622 TYR A O 1
ATOM 5113 N N . LYS A 1 623 ? -14.086 67.572 24.549 1.00 67.62 623 LYS A N 1
ATOM 5114 C CA . LYS A 1 623 ? -12.759 67.844 25.120 1.00 67.62 623 LYS A CA 1
ATOM 5115 C C . LYS A 1 623 ? -12.079 69.032 24.429 1.00 67.62 623 LYS A C 1
ATOM 5117 O O . LYS A 1 623 ? -11.497 69.866 25.115 1.00 67.62 623 LYS A O 1
ATOM 5122 N N . TYR A 1 624 ? -12.207 69.141 23.105 1.00 68.19 624 TYR A N 1
ATOM 5123 C CA . TYR A 1 624 ? -11.667 70.267 22.339 1.00 68.19 624 TYR A CA 1
ATOM 5124 C C . TYR A 1 624 ? -12.336 71.591 22.733 1.00 68.19 624 TYR A C 1
ATOM 5126 O O . TYR A 1 624 ? -11.642 72.550 23.049 1.00 68.19 624 TYR A O 1
ATOM 5134 N N . GLN A 1 625 ? -13.672 71.623 22.823 1.00 62.84 625 GLN A N 1
ATOM 5135 C CA . GLN A 1 625 ? -14.419 72.812 23.261 1.00 62.84 625 GLN A CA 1
ATOM 5136 C C . GLN A 1 625 ? -14.030 73.264 24.675 1.00 62.84 625 GLN A C 1
ATOM 5138 O O . GLN A 1 625 ? -13.922 74.460 24.939 1.00 62.84 625 GLN A O 1
ATOM 5143 N N . GLN A 1 626 ? -13.787 72.315 25.581 1.00 60.25 626 GLN A N 1
ATOM 5144 C CA . GLN A 1 626 ? -13.424 72.605 26.966 1.00 60.25 626 GLN A CA 1
ATOM 5145 C C . GLN A 1 626 ? -11.971 73.082 27.103 1.00 60.25 626 GLN A C 1
ATOM 5147 O O . GLN A 1 626 ? -11.691 73.962 27.908 1.00 60.25 626 GLN A O 1
ATOM 5152 N N . GLN A 1 627 ? -11.058 72.576 26.268 1.00 68.06 627 GLN A N 1
ATOM 5153 C CA . GLN A 1 627 ? -9.693 73.099 26.169 1.00 68.06 627 GLN A CA 1
ATOM 5154 C C . GLN A 1 627 ? -9.659 74.510 25.574 1.00 68.06 627 GLN A C 1
ATOM 5156 O O . GLN A 1 627 ? -8.882 75.341 26.035 1.00 68.06 627 GLN A O 1
ATOM 5161 N N . THR A 1 628 ? -10.513 74.814 24.591 1.00 66.69 628 THR A N 1
ATOM 5162 C CA . THR A 1 628 ? -10.665 76.184 24.079 1.00 66.69 628 THR A CA 1
ATOM 5163 C C . THR A 1 628 ? -11.227 77.113 25.155 1.00 66.69 628 THR A C 1
ATOM 5165 O O . THR A 1 628 ? -10.714 78.211 25.324 1.00 66.69 628 THR A O 1
ATOM 5168 N N . LEU A 1 629 ? -12.223 76.663 25.929 1.00 59.12 629 LEU A N 1
ATOM 5169 C CA . LEU A 1 629 ? -12.788 77.436 27.038 1.00 59.12 629 LEU A CA 1
ATOM 5170 C C . LEU A 1 629 ? -11.759 77.690 28.147 1.00 59.12 629 LEU A C 1
ATOM 5172 O O . LEU A 1 629 ? -11.644 78.819 28.605 1.00 59.12 629 LEU A O 1
ATOM 5176 N N . ASN A 1 630 ? -10.977 76.680 28.534 1.00 62.59 630 ASN A N 1
ATOM 5177 C CA . ASN A 1 630 ? -9.916 76.842 29.530 1.00 62.59 630 ASN A CA 1
ATOM 5178 C C . ASN A 1 630 ? -8.823 77.797 29.038 1.00 62.59 630 ASN A C 1
ATOM 5180 O O . ASN A 1 630 ? -8.424 78.672 29.790 1.00 62.59 630 ASN A O 1
ATOM 5184 N N . LYS A 1 631 ? -8.425 77.733 27.760 1.00 66.94 631 LYS A N 1
ATOM 5185 C CA . LYS A 1 631 ? -7.492 78.711 27.170 1.00 66.94 631 LYS A CA 1
ATOM 5186 C C . LYS A 1 631 ? -8.053 80.135 27.114 1.00 66.94 631 LYS A C 1
ATOM 5188 O O . LYS A 1 631 ? -7.285 81.088 27.141 1.00 66.94 631 LYS A O 1
ATOM 5193 N N . VAL A 1 632 ? -9.371 80.304 27.005 1.00 62.56 632 VAL A N 1
ATOM 5194 C CA . VAL A 1 632 ? -10.017 81.625 27.100 1.00 62.56 632 VAL A CA 1
ATOM 5195 C C . VAL A 1 632 ? -10.067 82.100 28.556 1.00 62.56 632 VAL A C 1
ATOM 5197 O O . VAL A 1 632 ? -9.826 83.274 28.812 1.00 62.56 632 VAL A O 1
ATOM 5200 N N . LEU A 1 633 ? -10.321 81.196 29.508 1.00 56.78 633 LEU A N 1
ATOM 5201 C CA . LEU A 1 633 ? -10.342 81.491 30.945 1.00 56.78 633 LEU A CA 1
ATOM 5202 C C . LEU A 1 633 ? -8.949 81.809 31.512 1.00 56.78 633 LEU A C 1
ATOM 5204 O O . LEU A 1 633 ? -8.829 82.697 32.346 1.00 56.78 633 LEU A O 1
ATOM 5208 N N . GLU A 1 634 ? -7.903 81.138 31.033 1.00 58.75 634 GLU A N 1
ATOM 5209 C CA . GLU A 1 634 ? -6.504 81.366 31.429 1.00 58.75 634 GLU A CA 1
ATOM 5210 C C . GLU A 1 634 ? -5.949 82.711 30.932 1.00 58.75 634 GLU A C 1
ATOM 5212 O O . GLU A 1 634 ? -4.988 83.222 31.496 1.00 58.75 634 GLU A O 1
ATOM 5217 N N . ASN A 1 635 ? -6.568 83.313 29.910 1.00 55.34 635 ASN A N 1
ATOM 5218 C CA . ASN A 1 635 ? -6.167 84.611 29.361 1.00 55.34 635 ASN A CA 1
ATOM 5219 C C . ASN A 1 635 ? -6.984 85.794 29.919 1.00 55.34 635 ASN A C 1
ATOM 5221 O O . ASN A 1 635 ? -6.867 86.909 29.409 1.00 55.34 635 ASN A O 1
ATOM 5225 N N . LEU A 1 636 ? -7.815 85.579 30.947 1.00 53.31 636 LEU A N 1
ATOM 5226 C CA . LEU A 1 636 ? -8.527 86.660 31.635 1.00 53.31 636 LEU A CA 1
ATOM 5227 C C . LEU A 1 636 ? -7.649 87.246 32.762 1.00 53.31 636 LEU A C 1
ATOM 5229 O O . LEU A 1 636 ? -7.264 86.505 33.667 1.00 53.31 636 LEU A O 1
ATOM 5233 N N . PRO A 1 637 ? -7.337 88.558 32.751 1.00 44.69 637 PRO A N 1
ATOM 5234 C CA . PRO A 1 637 ? -6.534 89.193 33.797 1.00 44.69 637 PRO A CA 1
ATOM 5235 C C . PRO A 1 637 ? -7.201 89.119 35.178 1.00 44.69 637 PRO A C 1
ATOM 5237 O 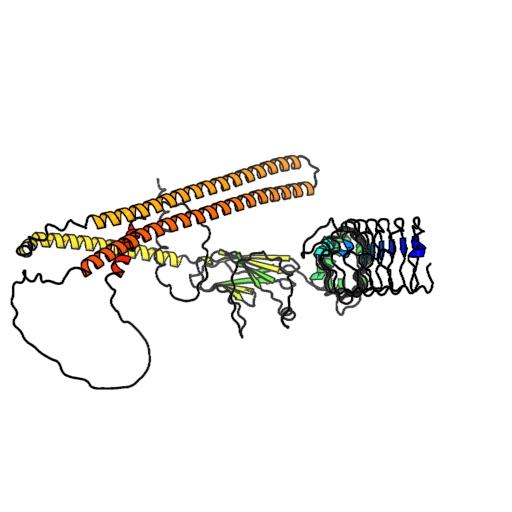O . PRO A 1 637 ? -8.385 89.426 35.327 1.00 44.69 637 PRO A O 1
ATOM 5240 N N . SER A 1 638 ? -6.421 88.766 36.203 1.00 44.66 638 SER A N 1
ATOM 5241 C CA . SER A 1 638 ? -6.834 88.723 37.608 1.00 44.66 638 SER A CA 1
ATOM 5242 C C . SER A 1 638 ? -7.004 90.136 38.184 1.00 44.66 638 SER A C 1
ATOM 5244 O O . SER A 1 638 ? -6.066 90.698 38.748 1.00 44.66 638 SER A O 1
ATOM 5246 N N . PHE A 1 639 ? -8.195 90.719 38.056 1.00 39.31 639 PHE A N 1
ATOM 5247 C CA . PHE A 1 639 ? -8.601 91.898 38.826 1.00 39.31 639 PHE A CA 1
ATOM 5248 C C . PHE A 1 639 ? -9.935 91.635 39.537 1.00 39.31 639 PHE A C 1
ATOM 5250 O O . PHE A 1 639 ? -10.897 91.139 38.955 1.00 39.31 639 PHE A O 1
ATOM 5257 N N . TYR A 1 640 ? -9.912 91.908 40.840 1.00 39.69 640 TYR A N 1
ATOM 5258 C CA . TYR A 1 640 ? -10.814 91.461 41.898 1.00 39.69 640 TYR A CA 1
ATOM 5259 C C . TYR A 1 640 ? -12.301 91.802 41.691 1.00 39.69 640 TYR A C 1
ATOM 5261 O O . TYR A 1 640 ? -12.670 92.967 41.575 1.00 39.69 640 TYR A O 1
ATOM 5269 N N . PHE A 1 641 ? -13.163 90.788 41.824 1.00 38.38 641 PHE A N 1
ATOM 5270 C CA . PHE A 1 641 ? -14.530 90.941 42.337 1.00 38.38 641 PHE A CA 1
ATOM 5271 C C . PHE A 1 641 ? -14.576 90.454 43.796 1.00 38.38 641 PHE A C 1
ATOM 5273 O O . PHE A 1 641 ? -15.157 89.419 44.110 1.00 38.38 641 PHE A O 1
ATOM 5280 N N . GLU A 1 642 ? -13.964 91.221 44.701 1.00 33.09 642 GLU A N 1
ATOM 5281 C CA . GLU A 1 642 ? -14.434 91.327 46.085 1.00 33.09 642 GLU A CA 1
ATOM 5282 C C . GLU A 1 642 ? -15.396 92.518 46.146 1.00 33.09 642 GLU A C 1
ATOM 5284 O O . GLU A 1 642 ? -14.964 93.659 46.231 1.00 33.09 642 GLU A O 1
ATOM 5289 N N . ASN A 1 643 ? -16.701 92.261 46.013 1.00 35.47 643 ASN A N 1
ATOM 5290 C CA . ASN A 1 643 ? -17.770 93.119 46.550 1.00 35.47 643 ASN A CA 1
ATOM 5291 C C . ASN A 1 643 ? -19.136 92.416 46.501 1.00 35.47 643 ASN A C 1
ATOM 5293 O O . ASN A 1 643 ? -20.127 92.911 45.972 1.00 35.47 643 ASN A O 1
ATOM 5297 N N . CYS A 1 644 ? -19.167 91.233 47.109 1.00 33.25 644 CYS A N 1
ATOM 5298 C CA . CYS A 1 644 ? -20.322 90.698 47.829 1.00 33.25 644 CYS A CA 1
ATOM 5299 C C . CYS A 1 644 ? -19.766 89.977 49.071 1.00 33.25 644 CYS A C 1
ATOM 5301 O O . CYS A 1 644 ? -19.713 88.752 49.104 1.00 33.25 644 CYS A O 1
ATOM 5303 N N . ARG A 1 645 ? -19.255 90.731 50.059 1.00 36.06 645 ARG A N 1
ATOM 5304 C CA . ARG A 1 645 ? -18.695 90.184 51.308 1.00 36.06 645 ARG A CA 1
ATOM 5305 C C . ARG A 1 645 ? -19.269 90.939 52.512 1.00 36.06 645 ARG A C 1
ATOM 5307 O O . ARG A 1 645 ? -18.902 92.079 52.772 1.00 36.06 645 ARG A O 1
ATOM 5314 N N . GLY A 1 646 ? -20.213 90.301 53.204 1.00 28.88 646 GLY A N 1
ATOM 5315 C CA . GLY A 1 646 ? -20.660 90.666 54.549 1.00 28.88 646 GLY A CA 1
ATOM 5316 C C . GLY A 1 646 ? -19.846 89.869 55.567 1.00 28.88 646 GLY A C 1
ATOM 5317 O O . GLY A 1 646 ? -19.660 88.669 55.399 1.00 28.88 646 GLY A O 1
ATOM 5318 N N . ARG A 1 647 ? -19.312 90.580 56.550 1.00 30.16 647 ARG A N 1
ATOM 5319 C CA . ARG A 1 647 ? -18.174 90.278 57.422 1.00 30.16 647 ARG A CA 1
ATOM 5320 C C . ARG A 1 647 ? -18.650 89.821 58.806 1.00 30.16 647 ARG A C 1
ATOM 5322 O O . ARG A 1 647 ? -19.696 90.290 59.247 1.00 30.16 647 ARG A O 1
ATOM 5329 N N . ASN A 1 648 ? -17.879 88.950 59.459 1.00 26.28 648 ASN A N 1
ATOM 5330 C CA . ASN A 1 648 ? -17.430 89.088 60.853 1.00 26.28 648 ASN A CA 1
ATOM 5331 C C . ASN A 1 648 ? -16.490 87.922 61.205 1.00 26.28 648 ASN A C 1
ATOM 5333 O O . ASN A 1 648 ? -16.917 86.770 61.225 1.00 26.28 648 ASN A O 1
ATOM 5337 N N . ASP A 1 649 ? -15.230 88.276 61.451 1.00 33.12 649 ASP A N 1
ATOM 5338 C CA . ASP A 1 649 ? -14.169 87.455 62.038 1.00 33.12 649 ASP A CA 1
ATOM 5339 C C . ASP A 1 649 ? -14.002 87.880 63.507 1.00 33.12 649 ASP A C 1
ATOM 5341 O O . ASP A 1 649 ? -14.163 89.067 63.796 1.00 33.12 649 ASP A O 1
ATOM 5345 N N . GLU A 1 650 ? -13.665 86.936 64.387 1.00 30.48 650 GLU A N 1
ATOM 5346 C CA . GLU A 1 650 ? -12.817 87.123 65.576 1.00 30.48 650 GLU A CA 1
ATOM 5347 C C . GLU A 1 650 ? -12.246 85.750 66.000 1.00 30.48 650 GLU A C 1
ATOM 5349 O O . GLU A 1 650 ? -12.876 84.708 65.797 1.00 30.48 650 GLU A O 1
ATOM 5354 N N . ASP A 1 651 ? -11.012 85.789 66.497 1.00 32.69 651 ASP A N 1
ATOM 5355 C CA . ASP A 1 651 ? -9.937 84.793 66.394 1.00 32.69 651 ASP A CA 1
ATOM 5356 C C . ASP A 1 651 ? -9.781 83.824 67.598 1.00 32.69 651 ASP A C 1
ATOM 5358 O O . ASP A 1 651 ? -10.372 84.038 68.652 1.00 32.69 651 ASP A O 1
ATOM 5362 N N . GLU A 1 652 ? -8.953 82.772 67.422 1.00 29.59 652 GLU A N 1
ATOM 5363 C CA . GLU A 1 652 ? -7.803 82.347 68.282 1.00 29.59 652 GLU A CA 1
ATOM 5364 C C . GLU A 1 652 ? -7.557 80.810 68.398 1.00 29.59 652 GLU A C 1
ATOM 5366 O O . GLU A 1 652 ? -8.356 80.047 68.934 1.00 29.59 652 GLU A O 1
ATOM 5371 N N . GLU A 1 653 ? -6.414 80.385 67.827 1.00 28.19 653 GLU A N 1
ATOM 5372 C CA . GLU A 1 653 ? -5.286 79.594 68.389 1.00 28.19 653 GLU A CA 1
ATOM 5373 C C . GLU A 1 653 ? -5.501 78.346 69.296 1.00 28.19 653 GLU A C 1
ATOM 5375 O O . GLU A 1 653 ? -6.049 78.456 70.385 1.00 28.19 653 GLU A O 1
ATOM 5380 N N . PHE A 1 654 ? -4.912 77.183 68.927 1.00 25.64 654 PHE A N 1
ATOM 5381 C CA . PHE A 1 654 ? -4.083 76.344 69.834 1.00 25.64 654 PHE A CA 1
ATOM 5382 C C . PHE A 1 654 ? -3.306 75.224 69.093 1.00 25.64 654 PHE A C 1
ATOM 5384 O O . PHE A 1 654 ? -3.874 74.471 68.299 1.00 25.64 654 PHE A O 1
ATOM 5391 N N . ASP A 1 655 ? -2.006 75.117 69.392 1.00 27.84 655 ASP A N 1
ATOM 5392 C CA . ASP A 1 655 ? -1.009 74.165 68.870 1.00 27.84 655 ASP A CA 1
ATOM 5393 C C . ASP A 1 655 ? -0.914 72.872 69.715 1.00 27.84 655 ASP A C 1
ATOM 5395 O O . ASP A 1 655 ? -1.426 72.771 70.830 1.00 27.84 655 ASP A O 1
ATOM 5399 N N . GLY A 1 656 ? -0.260 71.850 69.165 1.00 26.19 656 GLY A N 1
ATOM 5400 C CA . GLY A 1 656 ? -0.151 70.512 69.726 1.00 26.19 656 GLY A CA 1
ATOM 5401 C C . GLY A 1 656 ? 0.885 70.316 70.836 1.00 26.19 656 GLY A C 1
ATOM 5402 O O . GLY A 1 656 ? 1.793 71.105 71.069 1.00 26.19 656 GLY A O 1
ATOM 5403 N N . SER A 1 657 ? 0.766 69.168 71.502 1.00 25.52 657 SER A N 1
ATOM 5404 C CA . SER A 1 657 ? 1.848 68.221 71.822 1.00 25.52 657 SER A CA 1
ATOM 5405 C C . SER A 1 657 ? 1.369 67.274 72.921 1.00 25.52 657 SER A C 1
ATOM 5407 O O . SER A 1 657 ? 0.884 67.723 73.950 1.00 25.52 657 SER A O 1
ATOM 5409 N N . TYR A 1 658 ? 1.477 65.961 72.695 1.00 25.11 658 TYR A N 1
ATOM 5410 C CA . TYR A 1 658 ? 2.209 65.034 73.569 1.00 25.11 658 TYR A CA 1
ATOM 5411 C C . TYR A 1 658 ? 2.069 63.571 73.099 1.00 25.11 658 TYR A C 1
ATOM 5413 O O . TYR A 1 658 ? 0.993 63.115 72.723 1.00 25.11 658 TYR A O 1
ATOM 5421 N N . TRP A 1 659 ? 3.196 62.857 73.213 1.00 25.69 659 TRP A N 1
ATOM 5422 C CA . TRP A 1 659 ? 3.409 61.399 73.157 1.00 25.69 659 TRP A CA 1
ATOM 5423 C C . TRP A 1 659 ? 3.818 60.745 71.824 1.00 25.69 659 TRP A C 1
ATOM 5425 O O . TRP A 1 659 ? 3.098 59.970 71.204 1.00 25.69 659 TRP A O 1
ATOM 5435 N N . LYS A 1 660 ? 5.103 60.950 71.493 1.00 25.05 660 LYS A N 1
ATOM 5436 C CA . LYS A 1 660 ? 6.019 59.871 71.074 1.00 25.05 660 LYS A CA 1
ATOM 5437 C C . LYS A 1 660 ? 6.364 58.999 72.289 1.00 25.05 660 LYS A C 1
ATOM 5439 O O . LYS A 1 660 ? 6.722 59.575 73.312 1.00 25.05 660 LYS A O 1
ATOM 5444 N N . LEU A 1 661 ? 6.396 57.671 72.137 1.00 26.02 661 LEU A N 1
ATOM 5445 C CA . LEU A 1 661 ? 7.469 56.775 72.620 1.00 26.02 661 LEU A CA 1
ATOM 5446 C C . LEU A 1 661 ? 7.140 55.298 72.315 1.00 26.02 661 LEU A C 1
ATOM 5448 O O . LEU A 1 661 ? 5.990 54.894 72.426 1.00 26.02 661 LEU A O 1
ATOM 5452 N N . TRP A 1 662 ? 8.198 54.531 72.014 1.00 26.30 662 TRP A N 1
ATOM 5453 C CA . TRP A 1 662 ? 8.297 53.062 71.851 1.00 26.30 662 TRP A CA 1
ATOM 5454 C C . TRP A 1 662 ? 8.303 52.473 70.425 1.00 26.30 662 TRP A C 1
ATOM 5456 O O . TRP A 1 662 ? 7.354 51.896 69.913 1.00 26.30 662 TRP A O 1
ATOM 5466 N N . LEU A 1 663 ? 9.476 52.658 69.811 1.00 24.09 663 LEU A N 1
ATOM 5467 C CA . LEU A 1 663 ? 10.316 51.696 69.077 1.00 24.09 663 LEU A CA 1
ATOM 5468 C C . LEU A 1 663 ? 10.004 50.172 69.159 1.00 24.09 663 LEU A C 1
ATOM 5470 O O . LEU A 1 663 ? 9.947 49.622 70.251 1.00 24.09 663 LEU A O 1
ATOM 5474 N N . ARG A 1 664 ? 10.122 49.542 67.969 1.00 23.52 664 ARG A N 1
ATOM 5475 C CA . ARG A 1 664 ? 10.854 48.295 67.583 1.00 23.52 664 ARG A CA 1
ATOM 5476 C C . ARG A 1 664 ? 10.248 46.877 67.710 1.00 23.52 664 ARG A C 1
ATOM 5478 O O . ARG A 1 664 ? 9.637 46.539 68.708 1.00 23.52 664 ARG A O 1
ATOM 5485 N N . GLU A 1 665 ? 10.646 46.079 66.696 1.00 25.84 665 GLU A N 1
ATOM 5486 C CA . GLU A 1 665 ? 10.672 44.599 66.505 1.00 25.84 665 GLU A CA 1
ATOM 5487 C C . GLU A 1 665 ? 9.351 43.921 66.070 1.00 25.84 665 GLU A C 1
ATOM 5489 O O . GLU A 1 665 ? 8.328 44.055 66.726 1.00 25.84 665 GLU A O 1
ATOM 5494 N N . GLU A 1 666 ? 9.238 43.488 64.797 1.00 25.64 666 GLU A N 1
ATOM 5495 C CA . GLU A 1 666 ? 9.505 42.130 64.226 1.00 25.64 666 GLU A CA 1
ATOM 5496 C C . GLU A 1 666 ? 8.589 41.021 64.803 1.00 25.64 666 GLU A C 1
ATOM 5498 O O . GLU A 1 666 ? 8.446 40.943 66.010 1.00 25.64 666 GLU A O 1
ATOM 5503 N N . VAL A 1 667 ? 7.947 40.071 64.102 1.00 24.66 667 VAL A N 1
ATOM 5504 C CA . VAL A 1 667 ? 7.724 39.661 62.698 1.00 24.66 667 VAL A CA 1
ATOM 5505 C C . VAL A 1 667 ? 6.486 38.713 62.707 1.00 24.66 667 VAL A C 1
ATOM 5507 O O . VAL A 1 667 ? 6.248 38.027 63.695 1.00 24.66 667 VAL A O 1
ATOM 5510 N N . GLN A 1 668 ? 5.789 38.627 61.563 1.00 21.94 668 GLN A N 1
ATOM 5511 C CA . GLN A 1 668 ? 4.908 37.546 61.055 1.00 21.94 668 GLN A CA 1
ATOM 5512 C C . GLN A 1 668 ? 3.376 37.514 61.295 1.00 21.94 668 GLN A C 1
ATOM 5514 O O . GLN A 1 668 ? 2.861 37.387 62.398 1.00 21.94 668 GLN A O 1
ATOM 5519 N N . ASP A 1 669 ? 2.722 37.441 60.127 1.00 21.91 669 ASP A N 1
ATOM 5520 C CA . ASP A 1 669 ? 1.496 36.739 59.730 1.00 21.91 669 ASP A CA 1
ATOM 5521 C C . ASP A 1 669 ? 0.092 37.383 59.767 1.00 21.91 669 ASP A C 1
ATOM 5523 O O . ASP A 1 669 ? -0.533 37.612 60.795 1.00 21.91 669 ASP A O 1
ATOM 5527 N N . SER A 1 670 ? -0.463 37.419 58.543 1.00 21.95 670 SER A N 1
ATOM 5528 C CA . SER A 1 670 ? -1.862 37.187 58.150 1.00 21.95 670 SER A CA 1
ATOM 5529 C C . SER A 1 670 ? -2.933 38.278 58.343 1.00 21.95 670 SER A C 1
ATOM 5531 O O . SER A 1 670 ? -3.232 38.709 59.447 1.00 21.95 670 SER A O 1
ATOM 5533 N N . SER A 1 671 ? -3.639 38.564 57.228 1.00 23.48 671 SER A N 1
ATOM 5534 C CA . SER A 1 671 ? -4.954 39.242 57.092 1.00 23.48 671 SER A CA 1
ATOM 5535 C C . SER A 1 671 ? -5.046 40.690 57.615 1.00 23.48 671 SER A C 1
ATOM 5537 O O . SER A 1 671 ? -4.486 41.036 58.633 1.00 23.48 671 SER A O 1
ATOM 5539 N N . GLY A 1 672 ? -5.728 41.653 57.003 1.00 22.44 672 GLY A N 1
ATOM 5540 C CA . GLY A 1 672 ? -6.817 41.671 56.036 1.00 22.44 672 GLY A CA 1
ATOM 5541 C C . GLY A 1 672 ? -7.688 42.893 56.386 1.00 22.44 672 GLY A C 1
ATOM 5542 O O . GLY A 1 672 ? -7.896 43.158 57.563 1.00 22.44 672 GLY A O 1
ATOM 5543 N N . CYS A 1 673 ? -8.195 43.591 55.364 1.00 22.27 673 CYS A N 1
ATOM 5544 C CA . CYS A 1 673 ? -9.022 44.815 55.395 1.00 22.27 673 CYS A CA 1
ATOM 5545 C C . CYS A 1 673 ? -8.282 46.155 55.545 1.00 22.27 673 CYS A C 1
ATOM 5547 O O . CYS A 1 673 ? -7.912 46.545 56.642 1.00 22.27 673 CYS A O 1
ATOM 5549 N N . LEU A 1 674 ? -8.250 46.930 54.454 1.00 25.45 674 LEU A N 1
ATOM 5550 C CA . LEU A 1 674 ? -8.373 48.387 54.504 1.00 25.45 674 LEU A CA 1
ATOM 5551 C C . LEU A 1 674 ? -9.264 48.864 53.346 1.00 25.45 674 LEU A C 1
ATOM 5553 O O . LEU A 1 674 ? -9.073 48.498 52.186 1.00 25.45 674 LEU A O 1
ATOM 5557 N N . PHE A 1 675 ? -10.290 49.616 53.736 1.00 25.64 675 PHE A N 1
ATOM 5558 C CA . PHE A 1 675 ? -11.083 50.531 52.924 1.00 25.64 675 PHE A CA 1
ATOM 5559 C C . PHE A 1 675 ? -10.191 51.688 52.467 1.00 25.64 675 PHE A C 1
ATOM 5561 O O . PHE A 1 675 ? -9.433 52.190 53.286 1.00 25.64 675 PHE A O 1
ATOM 5568 N N . GLU A 1 676 ? -10.362 52.172 51.235 1.00 28.30 676 GLU A N 1
ATOM 5569 C CA . GLU A 1 676 ? -10.090 53.574 50.903 1.00 28.30 676 GLU A CA 1
ATOM 5570 C C . GLU A 1 676 ? -10.844 54.008 49.634 1.00 28.30 676 GLU A C 1
ATOM 5572 O O . GLU A 1 676 ? -11.378 53.197 48.874 1.00 28.30 676 GLU A O 1
ATOM 5577 N N . GLU A 1 677 ? -10.983 55.320 49.516 1.00 30.52 677 GLU A N 1
ATOM 5578 C CA . GLU A 1 677 ? -12.097 56.080 48.960 1.00 30.52 677 GLU A CA 1
ATOM 5579 C C . GLU A 1 677 ? -12.129 56.163 47.419 1.00 30.52 677 GLU A C 1
ATOM 5581 O O . GLU A 1 677 ? -11.118 56.377 46.756 1.00 30.52 677 GLU A O 1
ATOM 5586 N N . LEU A 1 678 ? -13.331 56.049 46.832 1.00 29.05 678 LEU A N 1
ATOM 5587 C CA . LEU A 1 678 ? -13.575 56.196 45.388 1.00 29.05 678 LEU A CA 1
ATOM 5588 C C . LEU A 1 678 ? -13.906 57.649 45.012 1.00 29.05 678 LEU A C 1
ATOM 5590 O O . LEU A 1 678 ? -14.806 58.277 45.575 1.00 29.05 678 LEU A O 1
ATOM 5594 N N . SER A 1 679 ? -13.221 58.146 43.981 1.00 34.62 679 SER A N 1
ATOM 5595 C CA . SER A 1 679 ? -13.375 59.492 43.423 1.00 34.62 679 SER A CA 1
ATOM 5596 C C . SER A 1 679 ? -14.681 59.674 42.622 1.00 34.62 679 SER A C 1
ATOM 5598 O O . SER A 1 679 ? -15.248 58.746 42.038 1.00 34.62 679 SER A O 1
ATOM 5600 N N . HIS A 1 680 ? -15.153 60.920 42.526 1.00 31.38 680 HIS A N 1
ATOM 5601 C CA . HIS A 1 680 ? -16.432 61.324 41.916 1.00 31.38 680 HIS A CA 1
ATOM 5602 C C . HIS A 1 680 ? -16.612 60.931 40.423 1.00 31.38 680 HIS A C 1
ATOM 5604 O O . HIS A 1 680 ? -17.725 60.992 39.895 1.00 31.38 680 HIS A O 1
ATOM 5610 N N . GLN A 1 681 ? -15.556 60.480 39.730 1.00 34.75 681 GLN A N 1
ATOM 5611 C CA . GLN A 1 681 ? -15.614 60.009 38.337 1.00 34.75 681 GLN A CA 1
ATOM 5612 C C . GLN A 1 681 ? -16.053 58.537 38.186 1.00 34.75 681 GLN A C 1
ATOM 5614 O O . GLN A 1 681 ? -16.611 58.180 37.144 1.00 34.75 681 GLN A O 1
ATOM 5619 N N . GLU A 1 682 ? -15.921 57.691 39.212 1.00 34.66 682 GLU A N 1
ATOM 5620 C CA . GLU A 1 682 ? -16.321 56.271 39.138 1.00 34.66 682 GLU A CA 1
ATOM 5621 C C . GLU A 1 682 ? -17.828 56.057 39.376 1.00 34.66 682 GLU A C 1
ATOM 5623 O O . GLU A 1 682 ? -18.440 55.152 38.798 1.00 34.66 682 GLU A O 1
ATOM 5628 N N . CYS A 1 683 ? -18.490 56.984 40.076 1.00 31.14 683 CYS A N 1
ATOM 5629 C CA . CYS A 1 683 ? -19.953 57.019 40.216 1.00 31.14 683 CYS A CA 1
ATOM 5630 C C . CYS A 1 683 ? -20.696 57.274 38.886 1.00 31.14 683 CYS A C 1
ATOM 5632 O O . CYS A 1 683 ? -21.843 56.846 38.712 1.00 31.14 683 CYS A O 1
ATOM 5634 N N . ILE A 1 684 ? -20.053 57.930 37.912 1.00 33.75 684 ILE A N 1
ATOM 5635 C CA . ILE A 1 684 ? -20.651 58.241 36.601 1.00 33.75 684 ILE A CA 1
ATOM 5636 C C . ILE A 1 684 ? -20.667 56.995 35.694 1.00 33.75 684 ILE A C 1
ATOM 5638 O O . ILE A 1 684 ? -21.639 56.767 34.968 1.00 33.75 684 ILE A O 1
ATOM 5642 N N . LEU A 1 685 ? -19.650 56.132 35.794 1.00 33.00 685 LEU A N 1
ATOM 5643 C CA . LEU A 1 685 ? -19.553 54.879 35.034 1.00 33.00 685 LEU A CA 1
ATOM 5644 C C . LEU A 1 685 ? -20.517 53.794 35.558 1.00 33.00 685 LEU A C 1
ATOM 5646 O O . LEU A 1 685 ? -21.027 52.975 34.790 1.00 33.00 685 LEU A O 1
ATOM 5650 N N . ILE A 1 686 ? -20.818 53.813 36.860 1.00 35.88 686 ILE A N 1
ATOM 5651 C CA . ILE A 1 686 ? -21.775 52.894 37.497 1.00 35.88 686 ILE A CA 1
ATOM 5652 C C . ILE A 1 686 ? -23.227 53.270 37.138 1.00 35.88 686 ILE A C 1
ATOM 5654 O O . ILE A 1 686 ? -24.047 52.390 36.860 1.00 35.88 686 ILE A O 1
ATOM 5658 N N . ARG A 1 687 ? -23.547 54.570 37.030 1.00 31.19 687 ARG A N 1
ATOM 5659 C CA . ARG A 1 687 ? -24.883 55.045 36.614 1.00 31.19 687 ARG A CA 1
ATOM 5660 C C . ARG A 1 687 ? -25.214 54.768 35.142 1.00 31.19 687 ARG A C 1
ATOM 5662 O O . ARG A 1 687 ? -26.380 54.507 34.843 1.00 31.19 687 ARG A O 1
ATOM 5669 N N . SER A 1 688 ? -24.236 54.769 34.230 1.00 32.34 688 SER A N 1
ATOM 5670 C CA . SER A 1 688 ? -24.474 54.422 32.816 1.00 32.34 688 SER A CA 1
ATOM 5671 C C . SER A 1 688 ? -24.693 52.914 32.614 1.00 32.34 688 SER A C 1
ATOM 5673 O O . SER A 1 688 ? -25.597 52.520 31.876 1.00 32.34 688 SER A O 1
ATOM 5675 N N . LYS A 1 689 ? -23.978 52.059 33.362 1.00 33.19 689 LYS A N 1
ATOM 5676 C CA . LYS A 1 689 ? -24.190 50.597 33.360 1.00 33.19 689 LYS A CA 1
ATOM 5677 C C . LYS A 1 689 ? -25.525 50.166 33.983 1.00 33.19 689 LYS A C 1
ATOM 5679 O O . LYS A 1 689 ? -26.120 49.202 33.508 1.00 33.19 689 LYS A O 1
ATOM 5684 N N . MET A 1 690 ? -26.050 50.888 34.980 1.00 31.80 690 MET A N 1
ATOM 5685 C CA . MET A 1 690 ? -27.383 50.603 35.542 1.00 31.80 690 MET A CA 1
ATOM 5686 C C . MET A 1 690 ? -28.550 51.013 34.624 1.00 31.80 690 MET A C 1
ATOM 5688 O O . MET A 1 690 ? -29.646 50.468 34.759 1.00 31.80 690 MET A O 1
ATOM 5692 N N . ARG A 1 691 ? -28.344 51.930 33.666 1.00 29.98 691 ARG A N 1
ATOM 5693 C CA . ARG A 1 691 ? -29.392 52.360 32.718 1.00 29.98 691 ARG A CA 1
ATOM 5694 C C . ARG A 1 691 ? -29.589 51.365 31.565 1.00 29.98 691 ARG A C 1
ATOM 5696 O O . ARG A 1 691 ? -30.730 51.090 31.202 1.00 29.98 691 ARG A O 1
ATOM 5703 N N . ALA A 1 692 ? -28.514 50.725 31.099 1.00 31.64 692 ALA A N 1
ATOM 5704 C CA . ALA A 1 692 ? -28.569 49.649 30.100 1.00 31.64 692 ALA A CA 1
ATOM 5705 C C . ALA A 1 692 ? -29.324 48.391 30.595 1.00 31.64 692 ALA A C 1
ATOM 5707 O O . ALA A 1 692 ? -29.904 47.656 29.801 1.00 31.64 692 ALA A O 1
ATOM 5708 N N . LEU A 1 693 ? -29.401 48.175 31.916 1.00 31.38 693 LEU A N 1
ATOM 5709 C CA . LEU A 1 693 ? -30.146 47.065 32.530 1.00 31.38 693 LEU A CA 1
ATOM 5710 C C . LEU A 1 693 ? -31.669 47.303 32.625 1.00 31.38 693 LEU A C 1
ATOM 5712 O O . LEU A 1 693 ? -32.410 46.366 32.918 1.00 31.38 693 LEU A O 1
ATOM 5716 N N . ARG A 1 694 ? -32.169 48.520 32.347 1.00 28.97 694 ARG A N 1
ATOM 5717 C CA . ARG A 1 694 ? -33.612 48.847 32.381 1.00 28.97 694 ARG A CA 1
ATOM 5718 C C . ARG A 1 694 ? -34.325 48.751 31.023 1.00 28.97 694 ARG A C 1
ATOM 5720 O O . ARG A 1 694 ? -35.549 48.700 31.016 1.00 28.97 694 ARG A O 1
ATOM 5727 N N . SER A 1 695 ? -33.601 48.657 29.903 1.00 29.39 695 SER A N 1
ATOM 5728 C CA . SER A 1 695 ? -34.180 48.647 28.542 1.00 29.39 695 SER A CA 1
ATOM 5729 C C . SER A 1 695 ? -34.393 47.247 27.929 1.00 29.39 695 SER A C 1
ATOM 5731 O O . SER A 1 695 ? -34.783 47.144 26.771 1.00 29.39 695 SER A O 1
ATOM 5733 N N . SER A 1 696 ? -34.158 46.158 28.671 1.00 27.78 696 SER A N 1
ATOM 5734 C CA . SER A 1 696 ? -34.208 44.776 28.142 1.00 27.78 696 SER A CA 1
ATOM 5735 C C . SER A 1 696 ? -35.404 43.942 28.637 1.00 27.78 696 SER A C 1
ATOM 5737 O O . SER A 1 696 ? -35.395 42.715 28.535 1.00 27.78 696 SER A O 1
ATOM 5739 N N . ARG A 1 697 ? -36.463 44.562 29.172 1.00 29.05 697 ARG A N 1
ATOM 5740 C CA . ARG A 1 697 ? -37.752 43.871 29.351 1.00 29.05 697 ARG A CA 1
ATOM 5741 C C . ARG A 1 697 ? -38.590 44.105 28.107 1.00 29.05 697 ARG A C 1
ATOM 5743 O O . ARG A 1 697 ? -39.347 45.059 28.109 1.00 29.05 697 ARG A O 1
ATOM 5750 N N . HIS A 1 698 ? -38.393 43.292 27.076 1.00 29.91 698 HIS A N 1
ATOM 5751 C CA . HIS A 1 698 ? -39.331 42.940 25.998 1.00 29.91 698 HIS A CA 1
ATOM 5752 C C . HIS A 1 698 ? -38.499 42.194 24.953 1.00 29.91 698 HIS A C 1
ATOM 5754 O O . HIS A 1 698 ? -37.902 42.846 24.120 1.00 29.91 698 HIS A O 1
ATOM 5760 N N . PHE A 1 699 ? -38.393 40.865 25.026 1.00 26.44 699 PHE A N 1
ATOM 5761 C CA . PHE A 1 699 ? -38.207 40.004 23.849 1.00 26.44 699 PHE A CA 1
ATOM 5762 C C . PHE A 1 699 ? -38.452 38.542 24.243 1.00 26.44 699 PHE A C 1
ATOM 5764 O O . PHE A 1 699 ? -37.902 38.042 25.225 1.00 26.44 699 PHE A O 1
ATOM 5771 N N . ARG A 1 700 ? -39.357 37.901 23.494 1.00 25.64 700 ARG A N 1
ATOM 5772 C CA . ARG A 1 700 ? -39.709 36.479 23.566 1.00 25.64 700 ARG A CA 1
ATOM 5773 C C . ARG A 1 700 ? -38.615 35.617 22.927 1.00 25.64 700 ARG A C 1
ATOM 5775 O O . ARG A 1 700 ? -37.803 36.090 22.140 1.00 25.64 700 ARG A O 1
ATOM 5782 N N . ILE A 1 701 ? -38.648 34.350 23.315 1.00 26.30 701 ILE A N 1
ATOM 5783 C CA . ILE A 1 701 ? -37.747 33.243 22.993 1.00 26.30 701 ILE A CA 1
ATOM 5784 C C . ILE A 1 701 ? -37.797 32.890 21.499 1.00 26.30 701 ILE A C 1
ATOM 5786 O O . ILE A 1 701 ? -38.882 32.754 20.942 1.00 26.30 701 ILE A O 1
ATOM 5790 N N . ALA A 1 702 ? -36.625 32.662 20.904 1.00 25.36 702 ALA A N 1
ATOM 5791 C CA . ALA A 1 702 ? -36.420 31.698 19.826 1.00 25.36 702 ALA A CA 1
ATOM 5792 C C . ALA A 1 702 ? -34.995 31.135 19.973 1.00 25.36 702 ALA A C 1
ATOM 5794 O O . ALA A 1 702 ? -34.019 31.895 19.977 1.00 25.36 702 ALA A O 1
ATOM 5795 N N . ASP A 1 703 ? -34.930 29.823 20.187 1.00 25.86 703 ASP A N 1
ATOM 5796 C CA . ASP A 1 703 ? -33.731 28.997 20.275 1.00 25.86 703 ASP A CA 1
ATOM 5797 C C . ASP A 1 703 ? -32.921 29.045 18.975 1.00 25.86 703 ASP A C 1
ATOM 5799 O O . ASP A 1 703 ? -33.476 28.936 17.888 1.00 25.86 703 ASP A O 1
ATOM 5803 N N . ASP A 1 704 ? -31.600 29.170 19.096 1.00 24.78 704 ASP A N 1
ATOM 5804 C CA . ASP A 1 704 ? -30.677 28.368 18.290 1.00 24.78 704 ASP A CA 1
ATOM 5805 C C . ASP A 1 704 ? -29.286 28.437 18.935 1.00 24.78 704 ASP A C 1
ATOM 5807 O O . ASP A 1 704 ? -28.583 29.454 18.948 1.00 24.78 704 ASP A O 1
ATOM 5811 N N . THR A 1 705 ? -28.934 27.322 19.559 1.00 26.11 705 THR A N 1
ATOM 5812 C CA . THR A 1 705 ? -27.639 27.008 20.142 1.00 26.11 705 THR A CA 1
ATOM 5813 C C . THR A 1 705 ? -26.635 26.718 19.037 1.00 26.11 705 THR A C 1
ATOM 5815 O O . THR A 1 705 ? -26.787 25.725 18.335 1.00 26.11 705 THR A O 1
ATOM 5818 N N . ASP A 1 706 ? -25.567 27.512 18.927 1.00 24.80 706 ASP A N 1
ATOM 5819 C CA . ASP A 1 706 ? -24.329 27.009 18.334 1.00 24.80 706 ASP A CA 1
ATOM 5820 C C . ASP A 1 706 ? -23.095 27.838 18.744 1.00 24.80 706 ASP A C 1
ATOM 5822 O O . ASP A 1 706 ? -22.964 29.021 18.432 1.00 24.80 706 ASP A O 1
ATOM 5826 N N . LYS A 1 707 ? -22.174 27.149 19.427 1.00 25.69 707 LYS A N 1
ATOM 5827 C CA . LYS A 1 707 ? -20.741 27.446 19.622 1.00 25.69 707 LYS A CA 1
ATOM 5828 C C . LYS A 1 707 ? -20.342 28.678 20.454 1.00 25.69 707 LYS A C 1
ATOM 5830 O O . LYS A 1 707 ? -20.092 29.778 19.969 1.00 25.69 707 LYS A O 1
ATOM 5835 N N . ILE A 1 708 ? -20.092 28.391 21.734 1.00 24.38 708 ILE A N 1
ATOM 5836 C CA . ILE A 1 708 ? -19.111 29.091 22.572 1.00 24.38 708 ILE A CA 1
ATOM 5837 C C . ILE A 1 708 ? -17.705 28.691 22.094 1.00 24.38 708 ILE A C 1
ATOM 5839 O O . ILE A 1 708 ? -17.278 27.559 22.305 1.00 24.38 708 ILE A O 1
ATOM 5843 N N . LEU A 1 709 ? -16.982 29.635 21.491 1.00 24.86 709 LEU A N 1
ATOM 5844 C CA . LEU A 1 709 ? -15.519 29.626 21.431 1.00 24.86 709 LEU A CA 1
ATOM 5845 C C . LEU A 1 709 ? -14.974 29.955 22.831 1.00 24.86 709 LEU A C 1
ATOM 5847 O O . LEU A 1 709 ? -15.232 31.037 23.362 1.00 24.86 709 LEU A O 1
ATOM 5851 N N . LYS A 1 710 ? -14.215 29.027 23.421 1.00 24.52 710 LYS A N 1
ATOM 5852 C CA . LYS A 1 710 ? -13.229 29.340 24.463 1.00 24.52 710 LYS A CA 1
ATOM 5853 C C . LYS A 1 710 ? -11.954 29.820 23.762 1.00 24.52 710 LYS A C 1
ATOM 5855 O O . LYS A 1 710 ? -11.407 29.107 22.933 1.00 24.52 710 LYS A O 1
ATOM 5860 N N . ILE A 1 711 ? -11.507 31.018 24.120 1.00 27.27 711 ILE A N 1
ATOM 5861 C CA . ILE A 1 711 ? -10.138 31.521 23.932 1.00 27.27 711 ILE A CA 1
ATOM 5862 C C . ILE A 1 711 ? -9.381 31.203 25.244 1.00 27.27 711 ILE A C 1
ATOM 5864 O O . ILE A 1 711 ? -10.012 31.279 26.307 1.00 27.27 711 ILE A O 1
ATOM 5868 N N . PRO A 1 712 ? -8.092 30.809 25.209 1.00 26.75 712 PRO A N 1
ATOM 5869 C CA . PRO A 1 712 ? -7.335 30.401 26.393 1.00 26.75 712 PRO A CA 1
ATOM 5870 C C . PRO A 1 712 ? -7.005 31.602 27.291 1.00 26.75 712 PRO A C 1
ATOM 5872 O O . PRO A 1 712 ? -6.716 32.693 26.807 1.00 26.75 712 PRO A O 1
ATOM 5875 N N . TYR A 1 713 ? -7.042 31.390 28.608 1.00 28.66 713 TYR A N 1
ATOM 5876 C CA . TYR A 1 713 ? -6.625 32.367 29.613 1.00 28.66 713 TYR A CA 1
ATOM 5877 C C . TYR A 1 713 ? -5.478 31.798 30.447 1.00 28.66 713 TYR A C 1
ATOM 5879 O O . TYR A 1 713 ? -5.638 30.778 31.120 1.00 28.66 713 TYR A O 1
ATOM 5887 N N . GLY A 1 714 ? -4.357 32.523 30.441 1.00 23.66 714 GLY A N 1
ATOM 5888 C CA . GLY A 1 714 ? -3.412 32.567 31.550 1.00 23.66 714 GLY A CA 1
ATOM 5889 C C . GLY A 1 714 ? -4.061 33.173 32.802 1.00 23.66 714 GLY A C 1
ATOM 5890 O O . GLY A 1 714 ? -5.071 33.872 32.736 1.00 23.66 714 GLY A O 1
ATOM 5891 N N . ARG A 1 715 ? -3.489 32.814 33.949 1.00 27.55 715 ARG A N 1
ATOM 5892 C CA . ARG A 1 715 ? -4.026 32.886 35.317 1.00 27.55 715 ARG A CA 1
ATOM 5893 C C . ARG A 1 715 ? -4.663 34.222 35.743 1.00 27.55 715 ARG A C 1
ATOM 5895 O O . ARG A 1 715 ? -4.079 35.282 35.564 1.00 27.55 715 ARG A O 1
ATOM 5902 N N . GLY A 1 716 ? -5.748 34.094 36.519 1.00 24.23 716 GLY A N 1
ATOM 5903 C CA . GLY A 1 716 ? -5.995 34.920 37.709 1.00 24.23 716 GLY A CA 1
ATOM 5904 C C . GLY A 1 716 ? -7.242 35.813 37.693 1.00 24.23 716 GLY A C 1
ATOM 5905 O O . GLY A 1 716 ? -7.252 36.836 37.027 1.00 24.23 716 GLY A O 1
ATOM 5906 N N . TRP A 1 717 ? -8.205 35.478 38.566 1.00 23.45 717 TRP A N 1
ATOM 5907 C CA . TRP A 1 717 ? -9.289 36.326 39.109 1.00 23.45 717 TRP A CA 1
ATOM 5908 C C . TRP A 1 717 ? -10.586 36.517 38.290 1.00 23.45 717 TRP A C 1
ATOM 5910 O O . TRP A 1 717 ? -10.861 37.601 37.791 1.00 23.45 717 TRP A O 1
ATOM 5920 N N . ILE A 1 718 ? -11.485 35.514 38.310 1.00 26.98 718 ILE A N 1
ATOM 5921 C CA . ILE A 1 718 ? -12.948 35.751 38.388 1.00 26.98 718 ILE A CA 1
ATOM 5922 C C . ILE A 1 718 ? -13.614 34.696 39.287 1.00 26.98 718 ILE A C 1
ATOM 5924 O O . ILE A 1 718 ? -13.795 33.559 38.867 1.00 26.98 718 ILE A O 1
ATOM 5928 N N . TRP A 1 719 ? -14.094 35.112 40.460 1.00 25.55 719 TRP A N 1
ATOM 5929 C CA . TRP A 1 719 ? -15.322 34.617 41.109 1.00 25.55 719 TRP A CA 1
ATOM 5930 C C . TRP A 1 719 ? -15.912 35.830 41.847 1.00 25.55 719 TRP A C 1
ATOM 5932 O O . TRP A 1 719 ? -15.293 36.348 42.764 1.00 25.55 719 TRP A O 1
ATOM 5942 N N . LYS A 1 720 ? -17.019 36.441 41.418 1.00 25.62 720 LYS A N 1
ATOM 5943 C CA . LYS A 1 720 ? -18.398 36.021 41.713 1.00 25.62 720 LYS A CA 1
ATOM 5944 C C . LYS A 1 720 ? -19.362 36.886 40.885 1.00 25.62 720 LYS A C 1
ATOM 5946 O O . LYS A 1 720 ? -19.424 38.081 41.130 1.00 25.62 720 LYS A O 1
ATOM 5951 N N . LEU A 1 721 ? -20.138 36.298 39.964 1.00 28.12 721 LEU A N 1
ATOM 5952 C CA . LEU A 1 721 ? -21.454 36.819 39.511 1.00 28.12 721 LEU A CA 1
ATOM 5953 C C . LEU A 1 721 ? -22.164 35.850 38.544 1.00 28.12 721 LEU A C 1
ATOM 5955 O O . LEU A 1 721 ? -22.717 36.236 37.519 1.00 28.12 721 LEU A O 1
ATOM 5959 N N . LYS A 1 722 ? -22.153 34.550 38.858 1.00 28.86 722 LYS A N 1
ATOM 5960 C CA . LYS A 1 722 ? -22.811 33.515 38.039 1.00 28.86 722 LYS A CA 1
ATOM 5961 C C . LYS A 1 722 ? -23.742 32.618 38.857 1.00 28.86 722 LYS A C 1
ATOM 5963 O O . LYS A 1 722 ? -23.820 31.423 38.612 1.00 28.86 722 LYS A O 1
ATOM 5968 N N . PHE A 1 723 ? -24.422 33.204 39.846 1.00 27.14 723 PHE A N 1
ATOM 5969 C CA . PHE A 1 723 ? -25.336 32.486 40.745 1.00 27.14 723 PHE A CA 1
ATOM 5970 C C . PHE A 1 723 ? -26.814 32.905 40.616 1.00 27.14 723 PHE A C 1
ATOM 5972 O O . PHE A 1 723 ? -27.661 32.326 41.277 1.00 27.14 723 PHE A O 1
ATOM 5979 N N . ILE A 1 724 ? -27.157 33.872 39.752 1.00 27.58 724 ILE A N 1
ATOM 5980 C CA . ILE A 1 724 ? -28.532 34.419 39.677 1.00 27.58 724 ILE A CA 1
ATOM 5981 C C . ILE A 1 724 ? -29.271 34.030 38.379 1.00 27.58 724 ILE A C 1
ATOM 5983 O O . ILE A 1 724 ? -30.493 34.0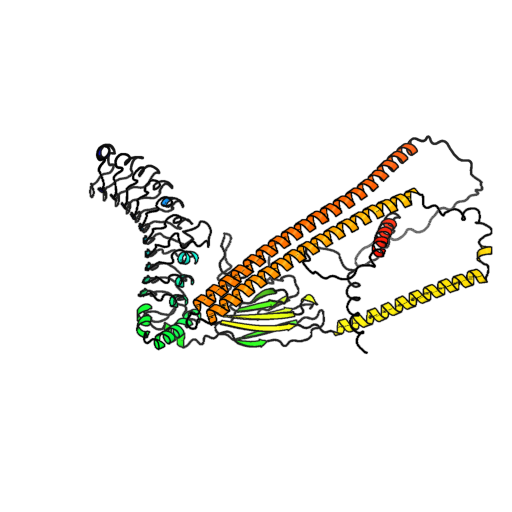87 38.324 1.00 27.58 724 ILE A O 1
ATOM 5987 N N . HIS A 1 725 ? -28.579 33.556 37.336 1.00 29.73 725 HIS A N 1
ATOM 5988 C CA . HIS A 1 725 ? -29.213 33.338 36.025 1.00 29.73 725 HIS A CA 1
ATOM 5989 C C . HIS A 1 725 ? -29.800 31.927 35.805 1.00 29.73 725 HIS A C 1
ATOM 5991 O O . HIS A 1 725 ? -30.572 31.726 34.874 1.00 29.73 725 HIS A O 1
ATOM 5997 N N . GLU A 1 726 ? -29.467 30.938 36.639 1.00 30.30 726 GLU A N 1
ATOM 5998 C CA . GLU A 1 726 ? -29.935 29.549 36.449 1.00 30.30 726 GLU A CA 1
ATOM 5999 C C . GLU A 1 726 ? -31.216 29.207 37.220 1.00 30.30 726 GLU A C 1
ATOM 6001 O O . GLU A 1 726 ? -31.693 28.075 37.172 1.00 30.30 726 GLU A O 1
ATOM 6006 N N . PHE A 1 727 ? -31.794 30.185 37.913 1.00 27.19 727 PHE A N 1
ATOM 6007 C CA . PHE A 1 727 ? -32.843 29.941 38.891 1.00 27.19 727 PHE A CA 1
ATOM 6008 C C . PHE A 1 727 ? -34.190 30.612 38.547 1.00 27.19 727 PHE A C 1
ATOM 6010 O O . PHE A 1 727 ? -35.091 30.713 39.367 1.00 27.19 727 PHE A O 1
ATOM 6017 N N . LEU A 1 728 ? -34.381 31.049 37.302 1.00 29.19 728 LEU A N 1
ATOM 6018 C CA . LEU A 1 728 ? -35.662 31.627 36.861 1.00 29.19 728 LEU A CA 1
ATOM 6019 C C . LEU A 1 728 ? -36.279 30.930 35.640 1.00 29.19 728 LEU A C 1
ATOM 6021 O O . LEU A 1 728 ? -37.279 31.409 35.123 1.00 29.19 728 LEU A O 1
ATOM 6025 N N . TYR A 1 729 ? -35.737 29.788 35.193 1.00 34.03 729 TYR A N 1
ATOM 6026 C CA . TYR A 1 729 ? -36.171 29.147 33.938 1.00 34.03 729 TYR A CA 1
ATOM 6027 C C . TYR A 1 729 ? -36.799 27.752 34.066 1.00 34.03 729 TYR A C 1
ATOM 6029 O O . TYR A 1 729 ? -36.912 27.042 33.073 1.00 34.03 729 TYR A O 1
ATOM 6037 N N . LYS A 1 730 ? -37.229 27.332 35.264 1.00 32.09 730 LYS A N 1
ATOM 6038 C CA . LYS A 1 730 ? -37.821 25.993 35.456 1.00 32.09 730 LYS A CA 1
ATOM 6039 C C . LYS A 1 730 ? -39.180 25.957 36.171 1.00 32.09 730 LYS A C 1
ATOM 6041 O O . LYS A 1 730 ? -39.542 24.914 36.701 1.00 32.09 730 LYS A O 1
ATOM 6046 N N . ASP A 1 731 ? -39.937 27.059 36.138 1.00 29.38 731 ASP A N 1
ATOM 6047 C CA . ASP A 1 731 ? -41.262 27.165 36.784 1.00 29.38 731 ASP A CA 1
ATOM 6048 C C . ASP A 1 731 ? -42.402 27.707 35.892 1.00 29.38 731 ASP A C 1
ATOM 6050 O O . ASP A 1 731 ? -43.418 28.169 36.395 1.00 29.38 731 ASP A O 1
ATOM 6054 N N . PHE A 1 732 ? -42.304 27.596 34.562 1.00 29.11 732 PHE A N 1
ATOM 6055 C CA . PHE A 1 732 ? -43.423 27.916 33.656 1.00 29.11 732 PHE A CA 1
ATOM 6056 C C . PHE A 1 732 ? -43.705 26.779 32.656 1.00 29.11 732 PHE A C 1
ATOM 6058 O O . PHE A 1 732 ? -43.518 26.933 31.455 1.00 29.11 732 PHE A O 1
ATOM 6065 N N . SER A 1 733 ? -44.163 25.623 33.155 1.00 30.64 733 SER A N 1
ATOM 6066 C CA . SER A 1 733 ? -44.923 24.636 32.356 1.00 30.64 733 SER A CA 1
ATOM 6067 C C . SER A 1 733 ? -45.705 23.621 33.207 1.00 30.64 733 SER A C 1
ATOM 6069 O O . SER A 1 733 ? -45.716 22.430 32.921 1.00 30.64 733 SER A O 1
ATOM 6071 N N . PHE A 1 734 ? -46.409 24.076 34.244 1.00 28.89 734 PHE A N 1
ATOM 6072 C CA . PHE A 1 734 ? -47.473 23.279 34.864 1.00 28.89 734 PHE A CA 1
ATOM 6073 C C . PHE A 1 734 ? -48.582 24.226 35.331 1.00 28.89 734 PHE A C 1
ATOM 6075 O O . PHE A 1 734 ? -48.469 24.799 36.407 1.00 28.89 734 PHE A O 1
ATOM 6082 N N . LEU A 1 735 ? -49.573 24.465 34.458 1.00 27.67 735 LEU A N 1
ATOM 6083 C CA . LEU A 1 735 ? -50.975 24.855 34.731 1.00 27.67 735 LEU A CA 1
ATOM 6084 C C . LEU A 1 735 ? -51.584 25.575 33.513 1.00 27.67 735 LEU A C 1
ATOM 6086 O O . LEU A 1 735 ? -51.648 26.801 33.453 1.00 27.67 735 LEU A O 1
ATOM 6090 N N . LYS A 1 736 ? -52.060 24.790 32.541 1.00 27.64 736 LYS A N 1
ATOM 6091 C CA . LYS A 1 736 ? -53.274 25.088 31.762 1.00 27.64 736 LYS A CA 1
ATOM 6092 C C . LYS A 1 736 ? -53.729 23.804 31.067 1.00 27.64 736 LYS A C 1
ATOM 6094 O O . LYS A 1 736 ? -53.137 23.398 30.075 1.00 27.64 736 LYS A O 1
ATOM 6099 N N . GLY A 1 737 ? -54.738 23.160 31.651 1.00 25.08 737 GLY A N 1
ATOM 6100 C CA . GLY A 1 737 ? -55.345 21.938 31.127 1.00 25.08 737 GLY A CA 1
ATOM 6101 C C . GLY A 1 737 ? -56.223 21.195 32.138 1.00 25.08 737 GLY A C 1
ATOM 6102 O O . GLY A 1 737 ? -56.047 19.997 32.298 1.00 25.08 737 GLY A O 1
ATOM 6103 N N . ILE A 1 738 ? -57.119 21.898 32.844 1.00 29.91 738 ILE A N 1
ATOM 6104 C CA . ILE A 1 738 ? -58.348 21.317 33.414 1.00 29.91 738 ILE A CA 1
ATOM 6105 C C . ILE A 1 738 ? -59.482 22.290 33.083 1.00 29.91 738 ILE A C 1
ATOM 6107 O O . ILE A 1 738 ? -59.655 23.295 33.773 1.00 29.91 738 ILE A O 1
ATOM 6111 N N . GLN A 1 739 ? -60.160 22.024 31.971 1.00 30.95 739 GLN A N 1
ATOM 6112 C CA . GLN A 1 739 ? -61.617 21.964 31.816 1.00 30.95 739 GLN A CA 1
ATOM 6113 C C . GLN A 1 739 ? -61.924 21.456 30.413 1.00 30.95 739 GLN A C 1
ATOM 6115 O O . GLN A 1 739 ? -61.332 22.010 29.458 1.00 30.95 739 GLN A O 1
#

Nearest PDB structures (foldseek):
  7r86-assembly2_B  TM=9.205E-01  e=5.016E-09  Mus musculus
  5o0o-assembly1_A  TM=9.055E-01  e=2.173E-08  Mus musculus
  4pq8-assembly1_A  TM=6.009E-01  e=1.232E-08  synthetic construct
  4psj-assembly1_A  TM=6.045E-01  e=3.026E-08  synthetic construct
  6lbx-assembly1_A  TM=5.935E-01  e=1.375E-07  Cyclostomata

Foldseek 3Di:
DDQDADQDDDLVVCQPVQQDAEDAHEQYAHAAADFCSCVSNCNHAYDAHYNYAHAEQDLRRCPNNQNHAYDAQDHYAHAYYDLNSCQNPQNHAYDHHENYAHQADDLNNCQNPLNYAEYAHAHYQHQAYAACSQQRHQRHAEYHQENHLYQEAAHNRHNDGPDEDQRRQVNHAYYANHQNANHAYYRLRVLRNHQQHAEYHHYNYAYQADDLSVLSNLNYAYAENANYQHAEDAPSVLSNPNHNAYHPYHYAYDLFPRHLVVVVVLVVVVVVVNNVRVCRRHVLQQDAHHVGHRNCSVVSSVPHDFAWKDWPDWDAADADEAQAKDKTDTDIDGVVFWKKWKQAPVRDIDTADLDPPVVPPPDDDDDDDDDDDDDPDDDDDDDDDDDDDDDDDDDPCPPDQWGQDNVRMIMGGRDDPVRFAKMKMKTDDPNGIDIDIHGYHHDCPVVVVLQVVCVVVVVVVVVVVVVVVVVVVVVVVVCVVVVVVVVVPPPPPPPPVDDPDPDPVVVVVVVVLVVLVVVLVVVLVVLVVVLVVQLVVLVVVLVVQLVVLVVVLVVVVVVVVVVPDDDPVVVVVSVVVSVVSNVVSVVVSVVSNVVSVVVSVVVNVVSVVVSVVVVVVVVVVVVVVVVVVVVVVVPDDDDDPPDPDDDDDDDDDDDDDDDDDDDDDDDDDDDDDDDDDDDPVVVVVVVVVVVVVPPPPDDDDDDDDDDDDDDDDDDDDDDDDDPPPPNPPDPPDPDDDDD

Secondary structure (DSSP, 8-state):
--SS--S---HHHHHT-TT--EEE--SS------TTTTTT-TT--EEE--SS---EE-TTTTTT-TT--EEE--SS---EE-TTTTTT-TT--EEE--SS------TTTTTT-TT--EEE--S---S-PPTTTTTT-TT--EEE-TT---SEE--SS-SSTT---TTTTTT--EEE-TT-TT--EE-HHHHHT-TT--EEE--SS--S---GGGGG-TT--EEE--SS------GGGGG-TT--EEE--S--B--STTSTHHHHHHHHHHHTT-HHHHHHHHTTTT--BTT--TTHHHHHHHH---EEEEEEEE----EE-TT--EEE-EEEEEESPPEEEEE-TT--EEEE---STTTTSS-----------S--S---------------------SSSEEE-TTS-EEE-S--GGG-EEEEEEEEETTEEEEEEEEEEE-THHHHHHHHHHHHHHHHHHHHHHHHHHHHHHHHHHHHHTTHHHHS-SSS-SSTT------HHHHHHHHHHHHHHHHHHHHHHHHHHHHHHHHHHHHHHHHHHHHHHHHHHHHHHHHHHHSTT--HHHHHHHHHHHHHHHHHHHHHHHHHHHHHHHHHHHHHHHHHHHHHHHHHHHHHHHHHHHHHHHHHHTTS-------S--------------------------------PPPTTHHHHHHHHHHHTSS-------------PPPP--S----SS-SSTTSSSSSSSS-----

Mean predicted aligned error: 20.56 Å

Solvent-accessible surface area (backbone atoms only — not comparable to full-atom values): 42004 Å² total; per-residue (Å²): 105,51,74,49,82,45,51,69,80,70,52,72,75,46,54,78,40,43,81,40,37,72,49,46,48,21,41,28,47,32,45,66,74,56,70,46,53,40,58,50,27,44,49,24,28,36,42,35,46,24,41,25,49,30,38,59,44,50,50,38,36,53,31,56,28,38,51,21,29,37,42,34,48,23,42,27,46,31,44,46,61,38,54,51,32,43,59,45,28,48,46,22,28,37,42,32,50,21,42,25,49,33,45,63,67,51,43,52,39,46,49,52,29,46,48,24,31,34,44,34,48,21,38,20,58,21,48,54,74,47,45,21,36,44,52,41,26,47,46,26,28,37,43,34,41,29,34,16,47,29,40,52,47,62,36,38,60,27,78,50,81,78,60,71,52,47,67,31,32,37,48,23,29,37,42,35,43,25,49,12,74,53,22,37,49,59,46,54,47,46,44,57,21,30,44,45,24,29,33,44,36,42,28,40,27,39,28,43,53,67,51,65,42,58,29,59,25,46,49,24,27,38,41,33,48,24,42,25,44,30,30,54,68,55,74,38,58,73,54,31,80,50,51,69,42,40,39,60,44,67,37,49,23,56,72,46,68,80,42,40,63,55,57,59,53,50,55,56,28,49,77,68,77,43,49,67,56,51,46,63,26,53,37,46,67,62,33,34,29,62,96,56,51,66,36,39,42,65,62,51,41,72,72,53,82,63,39,43,30,42,81,76,47,65,48,75,72,50,72,37,56,79,59,36,71,50,76,46,46,63,44,68,47,39,33,60,75,41,33,37,34,38,34,41,70,85,73,50,79,48,81,37,70,81,67,73,85,65,64,79,81,70,85,86,80,80,93,78,92,82,84,88,85,92,71,97,62,86,91,78,90,78,90,81,91,83,93,83,84,84,84,87,80,96,68,90,72,62,92,66,55,53,46,79,45,97,85,57,29,43,34,35,45,53,38,50,85,86,69,47,36,54,33,36,42,35,32,40,36,97,68,35,63,32,75,50,78,35,44,44,41,68,50,62,67,60,57,53,56,48,55,53,52,53,56,52,53,51,51,52,54,53,51,52,51,52,51,52,52,51,50,54,53,47,52,53,50,50,46,63,74,66,51,52,66,64,75,70,54,82,83,63,83,88,70,77,90,72,76,94,62,76,55,73,64,60,58,51,53,52,50,53,52,50,50,51,53,50,51,52,51,54,54,51,48,55,52,47,52,52,51,53,53,51,52,48,54,48,53,51,51,47,51,53,54,47,50,52,51,49,52,54,47,52,54,53,53,50,59,52,64,72,45,88,81,72,60,70,67,62,59,50,52,53,51,53,51,51,55,51,53,48,48,53,52,49,53,53,45,52,54,52,50,49,52,54,50,52,51,50,53,52,53,54,50,51,53,52,51,52,54,52,51,55,55,48,52,55,53,51,53,52,51,51,55,49,53,53,50,48,58,55,59,72,69,55,82,96,71,86,87,85,82,89,80,87,86,86,87,88,88,86,90,87,85,89,87,89,81,89,88,84,84,85,82,91,85,90,86,80,88,81,89,81,88,82,87,85,60,84,70,58,62,56,60,54,54,55,58,58,52,68,70,68,77,70,88,80,79,83,90,78,91,82,92,78,83,86,82,83,77,93,76,81,88,86,90,89,86,88,90,86,83,74,82,84,79,78,81,86,83,87,87,86,90,88,88,88,130

Radius of gyration: 44.17 Å; Cα contacts (8 Å, |Δi|>4): 1141; chains: 1; bounding box: 100×124×116 Å

Sequence (739 aa):
MSNNRLYVVPFQIFKELRALEVLDVSNNMLVSFLDNFFLANKQLRVLRLNNNIIEKISKNALYGLRKLQTLDLSSNKLVFIDRNAFDTLEDLRHLNISNNQIYILPSTVFSTLRNILSINLSNNVMRTLPNSIFSGQLKLERLYLDGTNLETLSNWVSRHNNTINKEILRNLRYMSIRNNTRLKEIEPCVFRNVPNLETLLLSNNRLTSLPKEIGELTKLRYLDVANNDIMYIPEQIRHLHQLEQANFLNNDYGCDCHMYWILSWIDELQAENNTQKIYDLLSLSQLKCRSGYPGDVIRVLQHINCFKPELLQASDSKMHLLKSDAVLECVFTGNPPPDIIWITPKNEILRHSQEHDQKSLLFESSSETIPNKYQQAVEFQMLTTDNVTGNGALHENLGMGITLLENGFLRIHNISRRDSGLYTCYAINIMGNATAGIRLYIDPIVFYRVKIGSIITGAISAAAFLALTLIFQGIRRVFIRFRIIELICQNCCSYCYRTDKTSSKARQIYAMLDNIEHYKSQQLERLRENYTQQVHRIKDNCAQQVEWIQDGYSTQAKHLREIRDIGTHHLTTLRDQYYDQVRRVRDYSTSQLNWVRENYVFQRNKIRKFSAHQALRLREGYKYQQQTLNKVLENLPSFYFENCRGRNDEDEEFDGSYWKLWLREEVQDSSGCLFEELSHQECILIRSKMRALRSSRHFRIADDTDKILKIPYGRGWIWKLKFIHEFLYKDFSFLKGIQ

pLDDT: mean 74.88, std 25.22, range [21.58, 98.62]